Protein AF-A0A7C5L005-F1 (afdb_monomer)

Mean predicted aligned error: 8.61 Å

Sequence (485 aa):
MRIFTLWLMVFAGLLLAGPAAAYRIGPEADHNSPHQNQGQTNGQVHYREECNTAQSQIDQGIDRYTTNLTGIYTKVNNVRSRLLTGGDVWWDREDGKYIVPHPDPGGKEVASLFAGAVWLGGVDPAGNLKTACQTYGNRTGNSDFWPGPLDLIGNTEQTVCENWDRFFEVYAQEIDIHRNLYARSLAGESYSPDQIPEGVKGWPARGNPFFFEINEFELPNTDQGLAGFWDENGDDLYNPLDGDYPIIEIRGCTEPQYPDQMIFWIYNDNGSNVHGESMGTPIKMEVQVQAFAYGTNDELNDMTFQRYKLINRATEDIDSTYFAMWVDADLGCFLDDYIGCDTSRSLAYTYNADAVDGDNGTDCSGGVTTYGNEIPIIGTDYFRGPLKILIDTINGEEVRDTIELGMSSFTYYNNGGYNNPPAGTTDPQTAEEFYNYLTGHWRDGSPFQYGGDAYQEGASDSLDYAFVSPPNDPGAWSMCTENLP

Structure (mmCIF, N/CA/C/O backbone):
data_AF-A0A7C5L005-F1
#
_entry.id   AF-A0A7C5L005-F1
#
loop_
_atom_site.group_PDB
_atom_site.id
_atom_site.type_symbol
_atom_site.label_atom_id
_atom_site.label_alt_id
_atom_site.label_comp_id
_atom_site.label_asym_id
_atom_site.label_entity_id
_atom_site.label_seq_id
_atom_site.pdbx_PDB_ins_code
_atom_site.Cartn_x
_atom_site.Cartn_y
_atom_site.Cartn_z
_atom_site.occupancy
_atom_site.B_iso_or_equiv
_atom_site.auth_seq_id
_atom_site.auth_comp_id
_atom_site.auth_asym_id
_atom_site.auth_atom_id
_atom_site.pdbx_PDB_model_num
ATOM 1 N N . MET A 1 1 ? 71.680 19.787 7.461 1.00 32.44 1 MET A N 1
ATOM 2 C CA . MET A 1 1 ? 72.639 20.819 7.004 1.00 32.44 1 MET A CA 1
ATOM 3 C C . MET A 1 1 ? 71.927 21.701 5.987 1.00 32.44 1 MET A C 1
ATOM 5 O O . MET A 1 1 ? 71.643 21.188 4.920 1.00 32.44 1 MET A O 1
ATOM 9 N N . ARG A 1 2 ? 71.674 22.981 6.323 1.00 31.45 2 ARG A N 1
ATOM 10 C CA . ARG A 1 2 ? 70.985 24.019 5.509 1.00 31.45 2 ARG A CA 1
ATOM 11 C C . ARG A 1 2 ? 69.507 23.749 5.115 1.00 31.45 2 ARG A C 1
ATOM 13 O O . ARG A 1 2 ? 69.140 22.595 4.971 1.00 31.45 2 ARG A O 1
ATOM 20 N N . ILE A 1 3 ? 68.656 24.747 4.826 1.00 29.94 3 ILE A N 1
ATOM 21 C CA . ILE A 1 3 ? 68.290 26.013 5.529 1.00 29.94 3 ILE A CA 1
ATOM 22 C C . ILE A 1 3 ? 67.129 26.680 4.742 1.00 29.94 3 ILE A C 1
ATOM 24 O O . ILE A 1 3 ? 67.324 26.918 3.559 1.00 29.94 3 ILE A O 1
ATOM 28 N N . PHE A 1 4 ? 66.011 27.024 5.419 1.00 28.56 4 PHE A N 1
ATOM 29 C CA . PHE A 1 4 ? 64.985 28.051 5.068 1.00 28.56 4 PHE A CA 1
ATOM 30 C C . PHE A 1 4 ? 64.222 27.871 3.714 1.00 28.56 4 PHE A C 1
ATOM 32 O O . PHE A 1 4 ? 64.667 27.134 2.848 1.00 28.56 4 PHE A O 1
ATOM 39 N N . THR A 1 5 ? 63.030 28.430 3.433 1.00 30.66 5 THR A N 1
ATOM 40 C CA . THR A 1 5 ? 62.160 29.467 4.060 1.00 30.66 5 THR A CA 1
ATOM 41 C C . THR A 1 5 ? 60.702 29.135 3.659 1.00 30.66 5 THR A C 1
ATOM 43 O O . THR A 1 5 ? 60.480 28.803 2.502 1.00 30.66 5 THR A O 1
ATOM 46 N N . LEU A 1 6 ? 59.724 28.985 4.559 1.00 26.98 6 LEU A N 1
ATOM 47 C CA . LEU A 1 6 ? 58.827 30.019 5.120 1.00 26.98 6 LEU A CA 1
ATOM 48 C C . LEU A 1 6 ? 58.094 30.924 4.099 1.00 26.98 6 LEU A C 1
ATOM 50 O O . LEU A 1 6 ? 58.745 31.736 3.452 1.00 26.98 6 LEU A O 1
ATOM 54 N N . TRP A 1 7 ? 56.753 30.869 4.087 1.00 27.27 7 TRP A N 1
ATOM 55 C CA . TRP A 1 7 ? 55.842 32.024 4.260 1.00 27.27 7 TRP A CA 1
ATOM 56 C C . TRP A 1 7 ? 54.499 31.543 4.844 1.00 27.27 7 TRP A C 1
ATOM 58 O O . TRP A 1 7 ? 54.104 30.399 4.630 1.00 27.27 7 TRP A O 1
ATOM 68 N N . LEU A 1 8 ? 53.854 32.389 5.657 1.00 24.48 8 LEU A N 1
ATOM 69 C CA . LEU A 1 8 ? 52.724 32.053 6.537 1.00 24.48 8 LEU A CA 1
ATOM 70 C C . LEU A 1 8 ? 51.913 33.326 6.856 1.00 24.48 8 LEU A C 1
ATOM 72 O O . LEU A 1 8 ? 52.541 34.347 7.113 1.00 24.48 8 LEU A O 1
ATOM 76 N N . MET A 1 9 ? 50.571 33.244 6.839 1.00 27.11 9 MET A N 1
ATOM 77 C CA . MET A 1 9 ? 49.518 34.166 7.363 1.00 27.11 9 MET A CA 1
ATOM 78 C C . MET A 1 9 ? 48.182 33.672 6.753 1.00 27.11 9 MET A C 1
ATOM 80 O O . MET A 1 9 ? 48.139 33.519 5.539 1.00 27.11 9 MET A O 1
ATOM 84 N N . VAL A 1 10 ? 47.083 33.284 7.420 1.00 26.56 10 VAL A N 1
ATOM 85 C CA . VAL A 1 10 ? 46.531 33.365 8.799 1.00 26.56 10 VAL A CA 1
ATOM 86 C C . VAL A 1 10 ? 45.808 34.676 9.186 1.00 26.56 10 VAL A C 1
ATOM 88 O O . VAL A 1 10 ? 46.424 35.736 9.193 1.00 26.56 10 VAL A O 1
ATOM 91 N N . PHE A 1 11 ? 44.545 34.489 9.634 1.00 26.39 11 PHE A N 1
ATOM 92 C CA . PHE A 1 11 ? 43.484 35.378 10.184 1.00 26.39 11 PHE A CA 1
ATOM 93 C C . PHE A 1 11 ? 42.448 35.899 9.159 1.00 26.39 11 PHE A C 1
ATOM 95 O O . PHE A 1 11 ? 42.831 36.579 8.219 1.00 26.39 11 PHE A O 1
ATOM 102 N N . ALA A 1 12 ? 41.142 35.566 9.168 1.00 26.05 12 ALA A N 1
ATOM 103 C CA . ALA A 1 12 ? 40.116 35.213 10.186 1.00 26.05 12 ALA A CA 1
ATOM 104 C C . ALA A 1 12 ? 39.484 36.404 10.949 1.00 26.05 12 ALA A C 1
ATOM 106 O O . ALA A 1 12 ? 40.211 37.211 11.519 1.00 26.05 12 ALA A O 1
ATOM 107 N N . GLY A 1 13 ? 38.139 36.453 11.039 1.00 24.45 13 GLY A N 1
ATOM 108 C CA . GLY A 1 13 ? 37.403 37.292 12.013 1.00 24.45 13 GLY A CA 1
ATOM 109 C C . GLY A 1 13 ? 36.098 37.951 11.519 1.00 24.45 13 GLY A C 1
ATOM 110 O O . GLY A 1 13 ? 36.075 38.574 10.466 1.00 24.45 13 GLY A O 1
ATOM 111 N N . LEU A 1 14 ? 35.022 37.827 12.308 1.00 25.47 14 LEU A N 1
ATOM 112 C CA . LEU A 1 14 ? 33.638 38.279 12.048 1.00 25.47 14 LEU A CA 1
ATOM 113 C C . LEU A 1 14 ? 33.298 39.710 12.568 1.00 25.47 14 LEU A C 1
ATOM 115 O O . LEU A 1 14 ? 33.899 40.173 13.532 1.00 25.47 14 LEU A O 1
ATOM 119 N N . LEU A 1 15 ? 32.174 40.250 12.047 1.00 25.83 15 LEU A N 1
ATOM 120 C CA . LEU A 1 15 ? 31.087 41.012 12.730 1.00 25.83 15 LEU A CA 1
ATOM 121 C C . LEU A 1 15 ? 31.070 42.565 12.909 1.00 25.83 15 LEU A C 1
ATOM 123 O O . LEU A 1 15 ? 32.002 43.188 13.400 1.00 25.83 15 LEU A O 1
ATOM 127 N N . LEU A 1 16 ? 29.847 43.090 12.663 1.00 25.72 16 LEU A N 1
ATOM 128 C CA . LEU A 1 16 ? 29.147 44.301 13.174 1.00 25.72 16 LEU A CA 1
ATOM 129 C C . LEU A 1 16 ? 29.512 45.725 12.685 1.00 25.72 16 LEU A C 1
ATOM 131 O O . LEU A 1 16 ? 30.500 46.303 13.124 1.00 25.72 16 LEU A O 1
ATOM 135 N N . ALA A 1 17 ? 28.582 46.361 11.943 1.00 27.34 17 ALA A N 1
ATOM 136 C CA . ALA A 1 17 ? 27.802 47.551 12.374 1.00 27.34 17 ALA A CA 1
ATOM 137 C C . ALA A 1 17 ? 26.965 48.184 11.226 1.00 27.34 17 ALA A C 1
ATOM 139 O O . ALA A 1 17 ? 27.426 48.282 10.094 1.00 27.34 17 ALA A O 1
ATOM 140 N N . GLY A 1 18 ? 25.765 48.691 11.538 1.00 23.45 18 GLY A N 1
ATOM 141 C CA . GLY A 1 18 ? 25.102 49.790 10.798 1.00 23.45 18 GLY A CA 1
ATOM 142 C C . GLY A 1 18 ? 25.010 51.036 11.702 1.00 23.45 18 GLY A C 1
ATOM 143 O O . GLY A 1 18 ? 25.687 51.048 12.732 1.00 23.45 18 GLY A O 1
ATOM 144 N N . PRO A 1 19 ? 24.141 52.039 11.448 1.00 46.56 19 PRO A N 1
ATOM 145 C CA . PRO A 1 19 ? 23.359 52.360 10.245 1.00 46.56 19 PRO A CA 1
ATOM 146 C C . PRO A 1 19 ? 23.637 53.800 9.726 1.00 46.56 19 PRO A C 1
ATOM 148 O O . PRO A 1 19 ? 24.332 54.577 10.379 1.00 46.56 19 PRO A O 1
ATOM 151 N N . ALA A 1 20 ? 23.027 54.217 8.606 1.00 27.55 20 ALA A N 1
ATOM 152 C CA . ALA A 1 20 ? 22.986 55.636 8.213 1.00 27.55 20 ALA A CA 1
ATOM 153 C C . ALA A 1 20 ? 21.718 56.024 7.421 1.00 27.55 20 ALA A C 1
ATOM 155 O O . ALA A 1 20 ? 21.589 55.735 6.234 1.00 27.55 20 ALA A O 1
ATOM 156 N N . ALA A 1 21 ? 20.814 56.751 8.080 1.00 25.12 21 ALA A N 1
ATOM 157 C CA . ALA A 1 21 ? 19.921 57.727 7.442 1.00 25.12 21 ALA A CA 1
ATOM 158 C C . ALA A 1 21 ? 20.596 59.124 7.558 1.00 25.12 21 ALA A C 1
ATOM 160 O O . ALA A 1 21 ? 21.579 59.252 8.283 1.00 25.12 21 ALA A O 1
ATOM 161 N N . ALA A 1 22 ? 20.186 60.231 6.934 1.00 27.80 22 ALA A N 1
ATOM 162 C CA . ALA A 1 22 ? 19.002 60.595 6.151 1.00 27.80 22 ALA A CA 1
ATOM 163 C C . ALA A 1 22 ? 19.321 61.870 5.327 1.00 27.80 22 ALA A C 1
ATOM 165 O O . ALA A 1 22 ? 20.286 62.555 5.659 1.00 27.80 22 ALA A O 1
ATOM 166 N N . TYR A 1 23 ? 18.436 62.303 4.415 1.00 23.66 23 TYR A N 1
ATOM 167 C CA . TYR A 1 23 ? 17.813 63.637 4.558 1.00 23.66 23 TYR A CA 1
ATOM 168 C C . TYR A 1 23 ? 16.511 63.795 3.745 1.00 23.66 23 TYR A C 1
ATOM 170 O O . TYR A 1 23 ? 16.306 63.119 2.742 1.00 23.66 23 TYR A O 1
ATOM 178 N N . ARG A 1 24 ? 15.619 64.678 4.219 1.00 26.00 24 ARG A N 1
ATOM 179 C CA . ARG A 1 24 ? 14.310 65.036 3.624 1.00 26.00 24 ARG A CA 1
ATOM 180 C C . ARG A 1 24 ? 14.385 66.394 2.902 1.00 26.00 24 ARG A C 1
ATOM 182 O O . ARG A 1 24 ? 15.376 67.093 3.059 1.00 26.00 24 ARG A O 1
ATOM 189 N N . ILE A 1 25 ? 13.289 66.826 2.264 1.00 26.30 25 ILE A N 1
ATOM 190 C CA . ILE A 1 25 ? 12.518 68.053 2.610 1.00 26.30 25 ILE A CA 1
ATOM 191 C C . ILE A 1 25 ? 11.181 68.048 1.819 1.00 26.30 25 ILE A C 1
ATOM 193 O O . ILE A 1 25 ? 11.138 67.522 0.712 1.00 26.30 25 ILE A O 1
ATOM 197 N N . GLY A 1 26 ? 10.088 68.540 2.431 1.00 24.45 26 GLY A N 1
ATOM 198 C CA . GLY A 1 26 ? 8.716 68.590 1.865 1.00 24.45 26 GLY A CA 1
ATOM 199 C C . GLY A 1 26 ? 8.402 69.888 1.083 1.00 24.45 26 GLY A C 1
ATOM 200 O O . GLY A 1 26 ? 9.356 70.446 0.538 1.00 24.45 26 GLY A O 1
ATOM 201 N N . PRO A 1 27 ? 7.140 70.404 1.026 1.00 37.69 27 PRO A N 1
ATOM 202 C CA . PRO A 1 27 ? 6.163 70.434 2.141 1.00 37.69 27 PRO A CA 1
ATOM 203 C C . PRO A 1 27 ? 4.647 70.185 1.831 1.00 37.69 27 PRO A C 1
ATOM 205 O O . PRO A 1 27 ? 4.213 70.195 0.688 1.00 37.69 27 PRO A O 1
ATOM 208 N N . GLU A 1 28 ? 3.889 69.963 2.921 1.00 28.02 28 GLU A N 1
ATOM 209 C CA . GLU A 1 28 ? 2.498 70.368 3.301 1.00 28.02 28 GLU A CA 1
ATOM 210 C C . GLU A 1 28 ? 1.367 70.641 2.263 1.00 28.02 28 GLU A C 1
ATOM 212 O O . GLU A 1 28 ? 1.520 71.496 1.396 1.00 28.02 28 GLU A O 1
ATOM 217 N N . ALA A 1 29 ? 0.159 70.061 2.474 1.00 28.88 29 ALA A N 1
ATOM 218 C CA . ALA A 1 29 ? -1.025 70.750 3.073 1.00 28.88 29 ALA A CA 1
ATOM 219 C C . ALA A 1 29 ? -2.424 70.099 2.788 1.00 28.88 29 ALA A C 1
ATOM 221 O O . ALA A 1 29 ? -2.864 70.035 1.647 1.00 28.88 29 ALA A O 1
ATOM 222 N N . ASP A 1 30 ? -3.116 69.696 3.867 1.00 28.03 30 ASP A N 1
ATOM 223 C CA . ASP A 1 30 ? -4.566 69.721 4.210 1.00 28.03 30 ASP A CA 1
ATOM 224 C C . ASP A 1 30 ? -5.779 69.395 3.282 1.00 28.03 30 ASP A C 1
ATOM 226 O O . ASP A 1 30 ? -5.871 69.737 2.107 1.00 28.03 30 ASP A O 1
ATOM 230 N N . HIS A 1 31 ? -6.826 68.923 3.994 1.00 30.45 31 HIS A N 1
ATOM 231 C CA . HIS A 1 31 ? -8.291 68.972 3.761 1.00 30.45 31 HIS A CA 1
ATOM 232 C C . HIS A 1 31 ? -9.067 67.745 3.221 1.00 30.45 31 HIS A C 1
ATOM 234 O O . HIS A 1 31 ? -8.527 66.768 2.720 1.00 30.45 31 HIS A O 1
ATOM 240 N N . ASN A 1 32 ? -10.380 67.752 3.509 1.00 27.66 32 ASN A N 1
ATOM 241 C CA . ASN A 1 32 ? -11.168 66.586 3.927 1.00 27.66 32 ASN A CA 1
ATOM 242 C C . ASN A 1 32 ? -12.485 66.427 3.121 1.00 27.66 32 ASN A C 1
ATOM 244 O O . ASN A 1 32 ? -13.305 67.341 3.171 1.00 27.66 32 ASN A O 1
ATOM 248 N N . SER A 1 33 ? -12.726 65.237 2.535 1.00 29.27 33 SER A N 1
ATOM 249 C CA . SER A 1 33 ? -14.051 64.655 2.156 1.00 29.27 33 SER A CA 1
ATOM 250 C C . SER A 1 33 ? -14.919 65.391 1.083 1.00 29.27 33 SER A C 1
ATOM 252 O O . SER A 1 33 ? -14.602 66.533 0.757 1.00 29.27 33 SER A O 1
ATOM 254 N N . PRO A 1 34 ? -16.022 64.812 0.512 1.00 36.31 34 PRO A N 1
ATOM 255 C CA . PRO A 1 34 ? -16.676 63.509 0.779 1.00 36.31 34 PRO A CA 1
ATOM 256 C C . PRO A 1 34 ? -17.130 62.644 -0.450 1.00 36.31 34 PRO A C 1
ATOM 258 O O . PRO A 1 34 ? -17.230 63.117 -1.574 1.00 36.31 34 PRO A O 1
ATOM 261 N N . HIS A 1 35 ? -17.530 61.393 -0.155 1.00 30.28 35 HIS A N 1
ATOM 262 C CA . HIS A 1 35 ? -18.506 60.500 -0.839 1.00 30.28 35 HIS A CA 1
ATOM 263 C C . HIS A 1 35 ? -18.552 60.313 -2.379 1.00 30.28 35 HIS A C 1
ATOM 265 O O . HIS A 1 35 ? -19.021 61.183 -3.106 1.00 30.28 35 HIS A O 1
ATOM 271 N N . GLN A 1 36 ? -18.442 59.044 -2.810 1.00 29.48 36 GLN A N 1
ATOM 272 C CA . GLN A 1 36 ? -19.518 58.381 -3.579 1.00 29.48 36 GLN A CA 1
ATOM 273 C C . GLN A 1 36 ? -19.499 56.847 -3.410 1.00 29.48 36 GLN A C 1
ATOM 275 O O . GLN A 1 36 ? -18.443 56.226 -3.443 1.00 29.48 36 GLN A O 1
ATOM 280 N N . ASN A 1 37 ? -20.680 56.243 -3.223 1.00 32.97 37 ASN A N 1
ATOM 281 C CA . ASN A 1 37 ? -20.864 54.788 -3.162 1.00 32.97 37 ASN A CA 1
ATOM 282 C C . ASN A 1 37 ? -20.834 54.175 -4.568 1.00 32.97 37 ASN A C 1
ATOM 284 O O . ASN A 1 37 ? -21.679 54.533 -5.388 1.00 32.97 37 ASN A O 1
ATOM 288 N N . GLN A 1 38 ? -20.006 53.153 -4.783 1.00 30.45 38 GLN A N 1
ATOM 289 C CA . GLN A 1 38 ? -20.332 52.038 -5.677 1.00 30.45 38 GLN A CA 1
ATOM 290 C C . GLN A 1 38 ? -19.905 50.737 -4.998 1.00 30.45 38 GLN A C 1
ATOM 292 O O . GLN A 1 38 ? -18.760 50.598 -4.578 1.00 30.45 38 GLN A O 1
ATOM 297 N N . GLY A 1 39 ? -20.847 49.808 -4.832 1.00 35.31 39 GLY A N 1
ATOM 298 C CA . GLY A 1 39 ? -20.560 48.512 -4.231 1.00 35.31 39 GLY A CA 1
ATOM 299 C C . GLY A 1 39 ? -19.821 47.625 -5.223 1.00 35.31 39 GLY A C 1
ATOM 300 O O . GLY A 1 39 ? -20.370 47.306 -6.275 1.00 35.31 39 GLY A O 1
ATOM 301 N N . GLN A 1 40 ? -18.610 47.200 -4.874 1.00 28.80 40 GLN A N 1
ATOM 302 C CA . GLN A 1 40 ? -17.993 46.033 -5.492 1.00 28.80 40 GLN A CA 1
ATOM 303 C C . GLN A 1 40 ? -18.325 44.811 -4.643 1.00 28.80 40 GLN A C 1
ATOM 305 O O . GLN A 1 40 ? -18.015 44.752 -3.454 1.00 28.80 40 GLN A O 1
ATOM 310 N N . THR A 1 41 ? -18.967 43.830 -5.267 1.00 34.50 41 THR A N 1
ATOM 311 C CA . THR A 1 41 ? -19.025 42.467 -4.752 1.00 34.50 41 THR A CA 1
ATOM 312 C C . THR A 1 41 ? -17.605 41.911 -4.756 1.00 34.50 41 THR A C 1
ATOM 314 O O . THR A 1 41 ? -17.103 41.521 -5.811 1.00 34.50 41 THR A O 1
ATOM 317 N N . ASN A 1 42 ? -16.952 41.886 -3.593 1.00 33.00 42 ASN A N 1
ATOM 318 C CA . ASN A 1 42 ? -15.733 41.106 -3.420 1.00 33.00 42 ASN A CA 1
ATOM 319 C C . ASN A 1 42 ? -16.097 39.630 -3.586 1.00 33.00 42 ASN A C 1
ATOM 321 O O . ASN A 1 42 ? -16.554 38.988 -2.642 1.00 33.00 42 ASN A O 1
ATOM 325 N N . GLY A 1 43 ? -15.879 39.096 -4.786 1.00 37.50 43 GLY A N 1
ATOM 326 C CA . GLY A 1 43 ? -15.656 37.670 -4.951 1.00 37.50 43 GLY A CA 1
ATOM 327 C C . GLY A 1 43 ? -14.348 37.339 -4.249 1.00 37.50 43 GLY A C 1
ATOM 328 O O . GLY A 1 43 ? -13.283 37.464 -4.849 1.00 37.50 43 GLY A O 1
ATOM 329 N N . GLN A 1 44 ? -14.420 36.992 -2.962 1.00 35.22 44 GLN A N 1
ATOM 330 C CA . GLN A 1 44 ? -13.293 36.364 -2.289 1.00 35.22 44 GLN A CA 1
ATOM 331 C C . GLN A 1 44 ? -13.082 35.014 -2.964 1.00 35.22 44 GLN A C 1
ATOM 333 O O . GLN A 1 44 ? -13.856 34.080 -2.771 1.00 35.22 44 GLN A O 1
ATOM 338 N N . VAL A 1 45 ? -12.038 34.939 -3.788 1.00 38.81 45 VAL A N 1
ATOM 339 C CA . VAL A 1 45 ? -11.449 33.663 -4.174 1.00 38.81 45 VAL A CA 1
ATOM 340 C C . VAL A 1 45 ? -10.909 33.069 -2.881 1.00 38.81 45 VAL A C 1
ATOM 342 O O . VAL A 1 45 ? -9.887 33.522 -2.365 1.00 38.81 45 VAL A O 1
ATOM 345 N N . HIS A 1 46 ? -11.649 32.119 -2.314 1.00 40.06 46 HIS A N 1
ATOM 346 C CA . HIS A 1 46 ? -11.135 31.265 -1.259 1.00 40.06 46 HIS A CA 1
ATOM 347 C C . HIS A 1 46 ? -10.087 30.365 -1.908 1.00 40.06 46 HIS A C 1
ATOM 349 O O . HIS A 1 46 ? -10.423 29.381 -2.562 1.00 40.06 46 HIS A O 1
ATOM 355 N N . TYR A 1 47 ? -8.821 30.758 -1.784 1.00 53.38 47 TYR A N 1
ATOM 356 C CA . TYR A 1 47 ? -7.720 29.847 -2.045 1.00 53.38 47 TYR A CA 1
ATOM 357 C C . TYR A 1 47 ? -7.816 28.741 -1.000 1.00 53.38 47 TYR A C 1
ATOM 359 O O . TYR A 1 47 ? -7.762 29.011 0.198 1.00 53.38 47 TYR A O 1
ATOM 367 N N . ARG A 1 48 ? -8.028 27.519 -1.477 1.00 67.25 48 ARG A N 1
ATOM 368 C CA . ARG A 1 48 ? -7.895 26.305 -0.686 1.00 67.25 48 ARG A CA 1
ATOM 369 C C . ARG A 1 48 ? -6.448 26.222 -0.200 1.00 67.25 48 ARG A C 1
ATOM 371 O O . ARG A 1 48 ? -5.542 26.303 -1.027 1.00 67.25 48 ARG A O 1
ATOM 378 N N . GLU A 1 49 ? -6.241 26.088 1.105 1.00 80.38 49 GLU A N 1
ATOM 379 C CA . GLU A 1 49 ? -4.909 25.814 1.651 1.00 80.38 49 GLU A CA 1
ATOM 380 C C . GLU A 1 49 ? -4.540 24.360 1.319 1.00 80.38 49 GLU A C 1
ATOM 382 O O . GLU A 1 49 ? -5.342 23.440 1.516 1.00 80.38 49 GLU A O 1
ATOM 387 N N . GLU A 1 50 ? -3.370 24.183 0.704 1.00 87.44 50 GLU A N 1
ATOM 388 C CA . GLU A 1 50 ? -2.897 22.887 0.217 1.00 87.44 50 GLU A CA 1
ATOM 389 C C . GLU A 1 50 ? -2.423 22.014 1.380 1.00 87.44 50 GLU A C 1
ATOM 391 O O . GLU A 1 50 ? -1.940 22.507 2.400 1.00 87.44 50 GLU A O 1
ATOM 396 N N . CYS A 1 51 ? -2.566 20.701 1.236 1.00 94.00 51 CYS A N 1
ATOM 397 C CA . CYS A 1 51 ? -2.166 19.775 2.282 1.00 94.00 51 CYS A CA 1
ATOM 398 C C . CYS A 1 51 ? -0.639 19.668 2.402 1.00 94.00 51 CYS A C 1
ATOM 400 O O . CYS A 1 51 ? 0.081 19.561 1.407 1.00 94.00 51 CYS A O 1
ATOM 402 N N . ASN A 1 52 ? -0.148 19.643 3.642 1.00 93.12 52 ASN A N 1
ATOM 403 C CA . ASN A 1 52 ? 1.252 19.347 3.935 1.00 93.12 52 ASN A CA 1
ATOM 404 C C . ASN A 1 52 ? 1.583 17.897 3.542 1.00 93.12 52 ASN A C 1
ATOM 406 O O . ASN A 1 52 ? 0.729 17.017 3.654 1.00 93.12 52 ASN A O 1
ATOM 410 N N . THR A 1 53 ? 2.826 17.634 3.124 1.00 92.56 53 THR A N 1
ATOM 411 C CA . THR A 1 53 ? 3.323 16.263 2.923 1.00 92.56 53 THR A CA 1
ATOM 412 C C . THR A 1 53 ? 3.097 15.446 4.193 1.00 92.56 53 THR A C 1
ATOM 414 O O . THR A 1 53 ? 3.496 15.890 5.273 1.00 92.56 53 THR A O 1
ATOM 417 N N . ALA A 1 54 ? 2.505 14.259 4.051 1.00 95.31 54 ALA A N 1
ATOM 418 C CA . ALA A 1 54 ? 2.261 13.304 5.133 1.00 95.31 54 ALA A CA 1
ATOM 419 C C . ALA A 1 54 ? 3.483 13.125 6.049 1.00 95.31 54 ALA A C 1
ATOM 421 O O . ALA A 1 54 ? 4.613 13.081 5.554 1.00 95.31 54 ALA A O 1
ATOM 422 N N . GLN A 1 55 ? 3.295 12.977 7.358 1.00 96.06 55 GLN A N 1
ATOM 423 C CA . GLN A 1 55 ? 4.380 12.749 8.323 1.00 96.06 55 GLN A CA 1
ATOM 424 C C . GLN A 1 55 ? 4.182 11.493 9.176 1.00 96.06 55 GLN A C 1
ATOM 426 O O . GLN A 1 55 ? 5.171 10.972 9.697 1.00 96.06 55 GLN A O 1
ATOM 431 N N . SER A 1 56 ? 2.953 10.996 9.336 1.00 98.06 56 SER A N 1
ATOM 432 C CA . SER A 1 56 ? 2.700 9.857 10.218 1.00 98.06 56 SER A CA 1
ATOM 433 C C . SER A 1 56 ? 3.252 8.542 9.682 1.00 98.06 56 SER A C 1
ATOM 435 O O . SER A 1 56 ? 3.193 8.226 8.493 1.00 98.06 56 SER A O 1
ATOM 437 N N . GLN A 1 57 ? 3.771 7.750 10.619 1.00 98.19 57 GLN A N 1
ATOM 438 C CA . GLN A 1 57 ? 4.391 6.453 10.379 1.00 98.19 57 GLN A CA 1
ATOM 439 C C . GLN A 1 57 ? 3.996 5.463 11.485 1.00 98.19 57 GLN A C 1
ATOM 441 O O . GLN A 1 57 ? 3.942 5.834 12.660 1.00 98.19 57 GLN A O 1
ATOM 446 N N . ILE A 1 58 ? 3.759 4.200 11.130 1.00 98.38 58 ILE A N 1
ATOM 447 C CA . ILE A 1 58 ? 3.521 3.100 12.080 1.00 98.38 58 ILE A CA 1
ATOM 448 C C . ILE A 1 58 ? 4.178 1.812 11.573 1.00 98.38 58 ILE A C 1
ATOM 450 O O . ILE A 1 58 ? 4.355 1.638 10.374 1.00 98.38 58 ILE A O 1
ATOM 454 N N . ASP A 1 59 ? 4.538 0.901 12.477 1.00 98.00 59 ASP A N 1
ATOM 455 C CA . ASP A 1 59 ? 5.033 -0.435 12.117 1.00 98.00 59 ASP A CA 1
ATOM 456 C C . ASP A 1 59 ? 3.927 -1.489 12.293 1.00 98.00 59 ASP A C 1
ATOM 458 O O . ASP A 1 59 ? 3.473 -1.741 13.413 1.00 98.00 59 ASP A O 1
ATOM 462 N N . GLN A 1 60 ? 3.517 -2.137 11.210 1.00 98.31 60 GLN A N 1
ATOM 463 C CA . GLN A 1 60 ? 2.753 -3.383 11.239 1.00 98.31 60 GLN A CA 1
ATOM 464 C C . GLN A 1 60 ? 3.625 -4.523 11.792 1.00 98.31 60 GLN A C 1
ATOM 466 O O . GLN A 1 60 ? 4.846 -4.510 11.619 1.00 98.31 60 GLN A O 1
ATOM 471 N N . GLY A 1 61 ? 3.005 -5.502 12.454 1.00 97.44 61 GLY A N 1
ATOM 472 C CA . GLY A 1 61 ? 3.671 -6.680 13.022 1.00 97.44 61 GLY A CA 1
ATOM 473 C C . GLY A 1 61 ? 4.102 -6.536 14.486 1.00 97.44 61 GLY A C 1
ATOM 474 O O . GLY A 1 61 ? 4.539 -7.509 15.098 1.00 97.44 61 GLY A O 1
ATOM 475 N N . ILE A 1 62 ? 3.940 -5.353 15.089 1.00 96.75 62 ILE A N 1
ATOM 476 C CA . ILE A 1 62 ? 4.194 -5.112 16.521 1.00 96.75 62 ILE A CA 1
ATOM 477 C C . ILE A 1 62 ? 2.891 -5.263 17.310 1.00 96.75 62 ILE A C 1
ATOM 479 O O . ILE A 1 62 ? 1.900 -4.636 16.948 1.00 96.75 62 ILE A O 1
ATOM 483 N N . ASP A 1 63 ? 2.905 -6.008 18.419 1.00 96.31 63 ASP A N 1
ATOM 484 C CA . ASP A 1 63 ? 1.792 -6.045 19.377 1.00 96.31 63 ASP A CA 1
ATOM 485 C C . ASP A 1 63 ? 1.963 -4.914 20.402 1.00 96.31 63 ASP A C 1
ATOM 487 O O . ASP A 1 63 ? 2.616 -5.052 21.443 1.00 96.31 63 ASP A O 1
ATOM 491 N N . ARG A 1 64 ? 1.401 -3.741 20.092 1.00 96.31 64 ARG A N 1
ATOM 492 C CA . ARG A 1 64 ? 1.423 -2.583 21.000 1.00 96.31 64 ARG A CA 1
ATOM 493 C C . ARG A 1 64 ? 0.485 -2.774 22.186 1.00 96.31 64 ARG A C 1
ATOM 495 O O . ARG A 1 64 ? 0.772 -2.236 23.253 1.00 96.31 64 ARG A O 1
ATOM 502 N N . TYR A 1 65 ? -0.591 -3.544 22.037 1.00 95.69 65 TYR A N 1
ATOM 503 C CA . TYR A 1 65 ? -1.583 -3.760 23.087 1.00 95.69 65 TYR A CA 1
ATOM 504 C C . TYR A 1 65 ? -0.980 -4.514 24.280 1.00 95.69 65 TYR A C 1
ATOM 506 O O . TYR A 1 65 ? -0.925 -3.986 25.398 1.00 95.69 65 TYR A O 1
ATOM 514 N N . THR A 1 66 ? -0.424 -5.704 24.047 1.00 93.44 66 THR A N 1
ATOM 515 C CA . THR A 1 66 ? 0.254 -6.491 25.087 1.00 93.44 66 THR A CA 1
ATOM 516 C C . THR A 1 66 ? 1.504 -5.774 25.589 1.00 93.44 66 THR A C 1
ATOM 518 O O . THR A 1 66 ? 1.763 -5.774 26.799 1.00 93.44 66 THR A O 1
ATOM 521 N N . THR A 1 67 ? 2.250 -5.097 24.707 1.00 92.94 67 THR A N 1
ATOM 522 C CA . THR A 1 67 ? 3.426 -4.307 25.108 1.00 92.94 67 THR A CA 1
ATOM 523 C C . THR A 1 67 ? 3.055 -3.184 26.081 1.00 92.94 67 THR A C 1
ATOM 525 O O . THR A 1 67 ? 3.712 -3.042 27.113 1.00 92.94 67 THR A O 1
ATOM 528 N N . ASN A 1 68 ? 1.977 -2.436 25.832 1.00 93.50 68 ASN A N 1
ATOM 529 C CA . ASN A 1 68 ? 1.517 -1.360 26.717 1.00 93.50 68 ASN A CA 1
ATOM 530 C C . ASN A 1 68 ? 0.997 -1.888 28.065 1.00 93.50 68 ASN A C 1
ATOM 532 O O . ASN A 1 68 ? 1.238 -1.268 29.102 1.00 93.50 68 ASN A O 1
ATOM 536 N N . LEU A 1 69 ? 0.328 -3.046 28.079 1.00 93.12 69 LEU A N 1
ATOM 537 C CA . LEU A 1 69 ? -0.179 -3.667 29.310 1.00 93.12 69 LEU A CA 1
ATOM 538 C C . LEU A 1 69 ? 0.917 -4.279 30.194 1.00 93.12 69 LEU A C 1
ATOM 540 O O . LEU A 1 69 ? 0.785 -4.293 31.420 1.00 93.12 69 LEU A O 1
ATOM 544 N N . THR A 1 70 ? 1.976 -4.827 29.594 1.00 95.06 70 THR A N 1
ATOM 545 C CA . THR A 1 70 ? 2.989 -5.630 30.306 1.00 95.06 70 THR A CA 1
ATOM 546 C C . THR A 1 70 ? 4.345 -4.941 30.457 1.00 95.06 70 THR A C 1
ATOM 548 O O . THR A 1 70 ? 5.132 -5.329 31.322 1.00 95.06 70 THR A O 1
ATOM 551 N N . GLY A 1 71 ? 4.642 -3.944 29.620 1.00 93.69 71 GLY A N 1
ATOM 552 C CA . GLY A 1 71 ? 5.981 -3.379 29.447 1.00 93.69 71 GLY A CA 1
ATOM 553 C C . GLY A 1 71 ? 6.966 -4.312 28.727 1.00 93.69 71 GLY A C 1
ATOM 554 O O . GLY A 1 71 ? 8.163 -4.025 28.714 1.00 93.69 71 GLY A O 1
ATOM 555 N N . ILE A 1 72 ? 6.498 -5.434 28.165 1.00 92.81 72 ILE A N 1
ATOM 556 C CA . ILE A 1 72 ? 7.317 -6.432 27.467 1.00 92.81 72 ILE A CA 1
ATOM 557 C C . ILE A 1 72 ? 7.033 -6.337 25.973 1.00 92.81 72 ILE A C 1
ATOM 559 O O . ILE A 1 72 ? 5.896 -6.499 25.546 1.00 92.81 72 ILE A O 1
ATOM 563 N N . TYR A 1 73 ? 8.082 -6.111 25.183 1.00 92.38 73 TYR A N 1
ATOM 564 C CA . TYR A 1 73 ? 7.966 -6.067 23.731 1.00 92.38 73 TYR A CA 1
ATOM 565 C C . TYR A 1 73 ? 7.412 -7.380 23.171 1.00 92.38 73 TYR A C 1
ATOM 567 O O . TYR A 1 73 ? 7.941 -8.456 23.458 1.00 92.38 73 TYR A O 1
ATOM 575 N N . THR A 1 74 ? 6.367 -7.272 22.358 1.00 94.50 74 THR A N 1
ATOM 576 C CA . THR A 1 74 ? 5.665 -8.397 21.736 1.00 94.50 74 THR A CA 1
ATOM 577 C C . THR A 1 74 ? 5.440 -8.127 20.248 1.00 94.50 74 THR A C 1
ATOM 579 O O . THR A 1 74 ? 5.347 -6.979 19.809 1.00 94.50 74 THR A O 1
ATOM 582 N N . LYS A 1 75 ? 5.417 -9.204 19.463 1.00 96.12 75 LYS A N 1
ATOM 583 C CA . LYS A 1 75 ? 5.231 -9.193 18.009 1.00 96.12 75 LYS A CA 1
ATOM 584 C C . LYS A 1 75 ? 3.917 -9.892 17.694 1.00 96.12 75 LYS A C 1
ATOM 586 O O . LYS A 1 75 ? 3.585 -10.865 18.369 1.00 96.12 75 LYS A O 1
ATOM 591 N N . VAL A 1 76 ? 3.226 -9.429 16.663 1.00 97.56 76 VAL A N 1
ATOM 592 C CA . VAL A 1 76 ? 2.078 -10.132 16.082 1.00 97.56 76 VAL A CA 1
ATOM 593 C C . VAL A 1 76 ? 2.584 -11.301 15.245 1.00 97.56 76 VAL A C 1
ATOM 595 O O . VAL A 1 76 ? 2.133 -12.421 15.444 1.00 97.56 76 VAL A O 1
ATOM 598 N N . ASN A 1 77 ? 3.560 -11.058 14.365 1.00 96.94 77 ASN A N 1
ATOM 599 C CA . ASN A 1 77 ? 4.133 -12.066 13.475 1.00 96.94 77 ASN A CA 1
ATOM 600 C C . ASN A 1 77 ? 5.653 -11.867 13.262 1.00 96.94 77 ASN A C 1
ATOM 602 O O . ASN A 1 77 ? 6.302 -11.111 13.991 1.00 96.94 77 ASN A O 1
ATOM 606 N N . ASN A 1 78 ? 6.254 -12.572 12.299 1.00 97.38 78 ASN A N 1
ATOM 607 C CA . ASN A 1 78 ? 7.689 -12.511 11.993 1.00 97.38 78 ASN A CA 1
ATOM 608 C C . ASN A 1 78 ? 8.058 -11.457 10.927 1.00 97.38 78 ASN A C 1
ATOM 610 O O . ASN A 1 78 ? 9.174 -11.469 10.412 1.00 97.38 78 ASN A O 1
ATOM 614 N N . VAL A 1 79 ? 7.176 -10.498 10.636 1.00 97.81 79 VAL A N 1
ATOM 615 C CA . VAL A 1 79 ? 7.477 -9.360 9.755 1.00 97.81 79 VAL A CA 1
ATOM 616 C C . VAL A 1 79 ? 7.275 -8.061 10.521 1.00 97.81 79 VAL A C 1
ATOM 618 O O . VAL A 1 79 ? 6.295 -7.914 11.240 1.00 97.81 79 VAL A O 1
ATOM 621 N N . ARG A 1 80 ? 8.169 -7.086 10.352 1.00 97.62 80 ARG A N 1
ATOM 622 C CA . ARG A 1 80 ? 7.924 -5.699 10.760 1.00 97.62 80 ARG A CA 1
ATOM 623 C C . ARG A 1 80 ? 7.891 -4.823 9.520 1.00 97.62 80 ARG A C 1
ATOM 625 O O . ARG A 1 80 ? 8.913 -4.684 8.860 1.00 97.62 80 ARG A O 1
ATOM 632 N N . SER A 1 81 ? 6.741 -4.239 9.207 1.00 97.69 81 SER A N 1
ATOM 633 C CA . SER A 1 81 ? 6.545 -3.454 7.983 1.00 97.69 81 SER A CA 1
ATOM 634 C C . SER A 1 81 ? 6.151 -2.023 8.327 1.00 97.69 81 SER A C 1
ATOM 636 O O . SER A 1 81 ? 5.103 -1.788 8.931 1.00 97.69 81 SER A O 1
ATOM 638 N N . ARG A 1 82 ? 6.995 -1.060 7.955 1.00 98.38 82 ARG A N 1
ATOM 639 C CA . ARG A 1 82 ? 6.691 0.369 8.076 1.00 98.38 82 ARG A CA 1
ATOM 640 C C . ARG A 1 82 ? 5.578 0.763 7.104 1.00 98.38 82 ARG A C 1
ATOM 642 O O . ARG A 1 82 ? 5.631 0.441 5.922 1.00 98.38 82 ARG A O 1
ATOM 649 N N . LEU A 1 83 ? 4.594 1.502 7.594 1.00 98.56 83 LEU A N 1
ATOM 650 C CA . LEU A 1 83 ? 3.491 2.077 6.829 1.00 98.56 83 LEU A CA 1
ATOM 651 C C . LEU A 1 83 ? 3.539 3.603 6.964 1.00 98.56 83 LEU A C 1
ATOM 653 O O . LEU A 1 83 ? 3.867 4.110 8.042 1.00 98.56 83 LEU A O 1
ATOM 657 N N . LEU A 1 84 ? 3.190 4.326 5.896 1.00 98.19 84 LEU A N 1
ATOM 658 C CA . LEU A 1 84 ? 3.070 5.784 5.890 1.00 98.19 84 LEU A CA 1
ATOM 659 C C . LEU A 1 84 ? 1.694 6.212 5.359 1.00 98.19 84 LEU A C 1
ATOM 661 O O . LEU A 1 84 ? 1.011 5.500 4.620 1.00 98.19 84 LEU A O 1
ATOM 665 N N . THR A 1 85 ? 1.279 7.409 5.750 1.00 97.31 85 THR A N 1
ATOM 666 C CA . THR A 1 85 ? 0.024 8.057 5.336 1.00 97.31 85 THR A CA 1
ATOM 667 C C . THR A 1 85 ? 0.125 8.782 3.983 1.00 97.31 85 THR A C 1
ATOM 669 O O . THR A 1 85 ? -0.847 9.396 3.551 1.00 97.31 85 THR A O 1
ATOM 672 N N . GLY A 1 86 ? 1.282 8.726 3.309 1.00 94.38 86 GLY A N 1
ATOM 673 C CA . GLY A 1 86 ? 1.614 9.491 2.096 1.00 94.38 86 GLY A CA 1
ATOM 674 C C . GLY A 1 86 ? 1.610 8.695 0.789 1.00 94.38 86 GLY A C 1
ATOM 675 O O . GLY A 1 86 ? 2.337 9.060 -0.131 1.00 94.38 86 GLY A O 1
ATOM 676 N N . GLY A 1 87 ? 0.857 7.591 0.717 1.00 93.88 87 GLY A N 1
ATOM 677 C CA . GLY A 1 87 ? 0.798 6.691 -0.450 1.00 93.88 87 GLY A CA 1
ATOM 678 C C . GLY A 1 87 ? 2.013 5.768 -0.629 1.00 93.88 87 GLY A C 1
ATOM 679 O O . GLY A 1 87 ? 1.917 4.757 -1.326 1.00 93.88 87 GLY A O 1
ATOM 680 N N . ASP A 1 88 ? 3.116 6.081 0.048 1.00 96.31 88 ASP A N 1
ATOM 681 C CA . ASP A 1 88 ? 4.315 5.267 0.196 1.00 96.31 88 ASP A CA 1
ATOM 682 C C . ASP A 1 88 ? 4.246 4.325 1.412 1.00 96.31 88 ASP A C 1
ATOM 684 O O . ASP A 1 88 ? 3.521 4.545 2.384 1.00 96.31 88 ASP A O 1
ATOM 688 N N . VAL A 1 89 ? 5.028 3.251 1.358 1.00 97.69 89 VAL A N 1
ATOM 689 C CA . VAL A 1 89 ? 5.175 2.231 2.402 1.00 97.69 89 VAL A CA 1
ATOM 690 C C . VAL A 1 89 ? 6.629 1.751 2.490 1.00 97.69 89 VAL A C 1
ATOM 692 O O . VAL A 1 89 ? 7.464 2.057 1.641 1.00 97.69 89 VAL A O 1
ATOM 695 N N . TRP A 1 90 ? 6.917 0.982 3.537 1.00 98.19 90 TRP A N 1
ATOM 696 C CA . TRP A 1 90 ? 8.104 0.141 3.729 1.00 98.19 90 TRP A CA 1
ATOM 697 C C . TRP A 1 90 ? 9.426 0.824 4.070 1.00 98.19 90 TRP A C 1
ATOM 699 O O . TRP A 1 90 ? 10.337 0.120 4.478 1.00 98.19 90 TRP A O 1
ATOM 709 N N . TRP A 1 91 ? 9.504 2.152 4.063 1.00 97.62 91 TRP A N 1
ATOM 710 C CA . TRP A 1 91 ? 10.708 2.933 4.394 1.00 97.62 91 TRP A CA 1
ATOM 711 C C . TRP A 1 91 ? 10.449 4.017 5.452 1.00 97.62 91 TRP A C 1
ATOM 713 O O . TRP A 1 91 ? 9.301 4.362 5.719 1.00 97.62 91 TRP A O 1
ATOM 723 N N . ASP A 1 92 ? 11.487 4.601 6.056 1.00 96.50 92 ASP A N 1
ATOM 724 C CA . ASP A 1 92 ? 11.339 5.775 6.947 1.00 96.50 92 ASP A CA 1
ATOM 725 C C . ASP A 1 92 ? 11.703 7.123 6.295 1.00 96.50 92 ASP A C 1
ATOM 727 O O . ASP A 1 92 ? 11.695 8.153 6.975 1.00 96.50 92 ASP A O 1
ATOM 731 N N . ARG A 1 93 ? 11.912 7.116 4.969 1.00 95.38 93 ARG A N 1
ATOM 732 C CA . ARG A 1 93 ? 12.441 8.194 4.102 1.00 95.38 93 ARG A CA 1
ATOM 733 C C . ARG A 1 93 ? 13.961 8.314 4.043 1.00 95.38 93 ARG A C 1
ATOM 735 O O . ARG A 1 93 ? 14.461 9.133 3.267 1.00 95.38 93 ARG A O 1
ATOM 742 N N . GLU A 1 94 ? 14.695 7.496 4.792 1.00 94.44 94 GLU A N 1
ATOM 743 C CA . GLU A 1 94 ? 16.153 7.378 4.666 1.00 94.44 94 GLU A CA 1
ATOM 744 C C . GLU A 1 94 ? 16.600 5.933 4.425 1.00 94.44 94 GLU A C 1
ATOM 746 O O . GLU A 1 94 ? 17.430 5.717 3.544 1.00 94.44 94 GLU A O 1
ATOM 751 N N . ASP A 1 95 ? 16.003 4.973 5.134 1.00 95.31 95 ASP A N 1
ATOM 752 C CA . ASP A 1 95 ? 16.317 3.544 5.083 1.00 95.31 95 ASP A CA 1
ATOM 753 C C . ASP A 1 95 ? 15.073 2.683 4.780 1.00 95.31 95 ASP A C 1
ATOM 755 O O . ASP A 1 95 ? 13.949 3.019 5.176 1.00 95.31 95 ASP A O 1
ATOM 759 N N . GLY A 1 96 ? 15.305 1.483 4.238 1.00 97.12 96 GLY A N 1
ATOM 760 C CA . GLY A 1 96 ? 14.323 0.400 4.187 1.00 97.12 96 GLY A CA 1
ATOM 761 C C . GLY A 1 96 ? 13.933 -0.130 5.573 1.00 97.12 96 GLY A C 1
ATOM 762 O O . GLY A 1 96 ? 14.756 -0.240 6.489 1.00 97.12 96 GLY A O 1
ATOM 763 N N . LYS A 1 97 ? 12.645 -0.441 5.737 1.00 97.69 97 LYS A N 1
ATOM 764 C CA . LYS A 1 97 ? 11.967 -0.842 6.987 1.00 97.69 97 LYS A CA 1
ATOM 765 C C . LYS A 1 97 ? 10.889 -1.926 6.771 1.00 97.69 97 LYS A C 1
ATOM 767 O O . LYS A 1 97 ? 10.017 -2.083 7.631 1.00 97.69 97 LYS A O 1
ATOM 772 N N . TYR A 1 98 ? 10.951 -2.704 5.686 1.00 98.00 98 TYR A N 1
ATOM 773 C CA . TYR A 1 98 ? 10.284 -4.011 5.603 1.00 98.00 98 TYR A CA 1
ATOM 774 C C . TYR A 1 98 ? 11.247 -5.097 6.088 1.00 98.00 98 TYR A C 1
ATOM 776 O O . TYR A 1 98 ? 12.099 -5.572 5.339 1.00 98.00 98 TYR A O 1
ATOM 784 N N . ILE A 1 99 ? 11.153 -5.448 7.368 1.00 97.75 99 ILE A N 1
ATOM 785 C CA . ILE A 1 99 ? 12.107 -6.311 8.067 1.00 97.75 99 ILE A CA 1
ATOM 786 C C . ILE A 1 99 ? 11.508 -7.707 8.260 1.00 97.75 99 ILE A C 1
ATOM 788 O O . ILE A 1 99 ? 10.564 -7.877 9.036 1.00 97.75 99 ILE A O 1
ATOM 792 N N . VAL A 1 100 ? 12.088 -8.714 7.610 1.00 96.38 100 VAL A N 1
ATOM 793 C CA . VAL A 1 100 ? 11.786 -10.138 7.824 1.00 96.38 100 VAL A CA 1
ATOM 794 C C . VAL A 1 100 ? 13.101 -10.932 7.772 1.00 96.38 100 VAL A C 1
ATOM 796 O O . VAL A 1 100 ? 13.869 -10.730 6.842 1.00 96.38 100 VAL A O 1
ATOM 799 N N . PRO A 1 101 ? 13.420 -11.805 8.749 1.00 96.19 101 PRO A N 1
ATOM 800 C CA . PRO A 1 101 ? 12.669 -12.074 9.972 1.00 96.19 101 PRO A CA 1
ATOM 801 C C . PRO A 1 101 ? 12.676 -10.874 10.925 1.00 96.19 101 PRO A C 1
ATOM 803 O O . PRO A 1 101 ? 13.687 -10.191 11.086 1.00 96.19 101 PRO A O 1
ATOM 806 N N . HIS A 1 102 ? 11.559 -10.642 11.608 1.00 96.19 102 HIS A N 1
ATOM 807 C CA . HIS A 1 102 ? 11.418 -9.581 12.596 1.00 96.19 102 HIS A CA 1
ATOM 808 C C . HIS A 1 102 ? 12.357 -9.854 13.789 1.00 96.19 102 HIS A C 1
ATOM 810 O O . HIS A 1 102 ? 12.105 -10.772 14.580 1.00 96.19 102 HIS A O 1
ATOM 816 N N . PRO A 1 103 ? 13.400 -9.036 14.027 1.00 95.06 103 PRO A N 1
ATOM 817 C CA . PRO A 1 103 ? 14.345 -9.277 15.109 1.00 95.06 103 PRO A CA 1
ATOM 818 C C . PRO A 1 103 ? 13.727 -8.981 16.479 1.00 95.06 103 PRO A C 1
ATOM 820 O O . PRO A 1 103 ? 12.760 -8.227 16.602 1.00 95.06 103 PRO A O 1
ATOM 823 N N . ASP A 1 104 ? 14.292 -9.573 17.528 1.00 92.81 104 ASP A N 1
ATOM 824 C CA . ASP A 1 104 ? 14.031 -9.140 18.906 1.00 92.81 104 ASP A CA 1
ATOM 825 C C . ASP A 1 104 ? 14.668 -7.760 19.172 1.00 92.81 104 ASP A C 1
ATOM 827 O O . ASP A 1 104 ? 15.599 -7.371 18.460 1.00 92.81 104 ASP A O 1
ATOM 831 N N . PRO A 1 105 ? 14.223 -7.004 20.197 1.00 90.44 105 PRO A N 1
ATOM 832 C CA . PRO A 1 105 ? 14.778 -5.687 20.509 1.00 90.44 105 PRO A CA 1
ATOM 833 C C . PRO A 1 105 ? 16.307 -5.689 20.659 1.00 90.44 105 PRO A C 1
ATOM 835 O O . PRO A 1 105 ? 16.862 -6.359 21.530 1.00 90.44 105 PRO A O 1
ATOM 838 N N . GLY A 1 106 ? 16.986 -4.901 19.821 1.00 89.56 106 GLY A N 1
ATOM 839 C CA . GLY A 1 106 ? 18.451 -4.831 19.760 1.00 89.56 106 GLY A CA 1
ATOM 840 C C . GLY A 1 106 ? 19.120 -5.889 18.869 1.00 89.56 106 GLY A C 1
ATOM 841 O O . GLY A 1 106 ? 20.349 -5.949 18.836 1.00 89.56 106 GLY A O 1
ATOM 842 N N . GLY A 1 107 ? 18.347 -6.715 18.158 1.00 92.38 107 GLY A N 1
ATOM 843 C CA . GLY A 1 107 ? 18.837 -7.559 17.068 1.00 92.38 107 GLY A CA 1
ATOM 844 C C . GLY A 1 107 ? 19.219 -6.755 15.817 1.00 92.38 107 GLY A C 1
ATOM 845 O O . GLY A 1 107 ? 18.925 -5.566 15.710 1.00 92.38 107 GLY A O 1
ATOM 846 N N . LYS A 1 108 ? 19.896 -7.416 14.870 1.00 92.19 108 LYS A N 1
ATOM 847 C CA . LYS A 1 108 ? 20.256 -6.841 13.562 1.00 92.19 108 LYS A CA 1
ATOM 848 C C . LYS A 1 108 ? 18.984 -6.728 12.710 1.00 92.19 108 LYS A C 1
ATOM 850 O O . LYS A 1 108 ? 18.260 -7.713 12.597 1.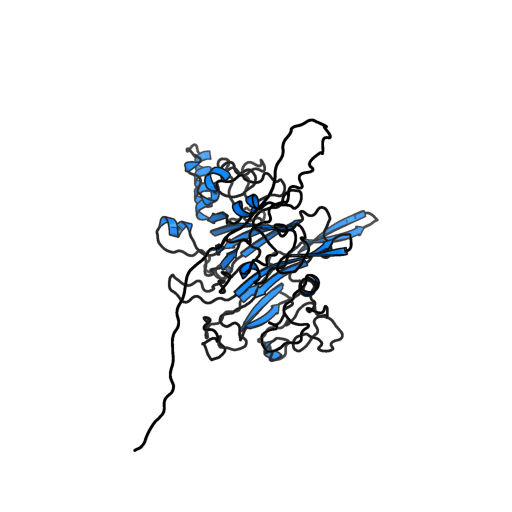00 92.19 108 LYS A O 1
ATOM 855 N N . GLU A 1 109 ? 18.720 -5.564 12.126 1.00 95.19 109 GLU A N 1
ATOM 856 C CA . GLU A 1 109 ? 17.574 -5.345 11.233 1.00 95.19 109 GLU A CA 1
ATOM 857 C C . GLU A 1 109 ? 18.045 -5.429 9.780 1.00 95.19 109 GLU A C 1
ATOM 859 O O . GLU A 1 109 ? 18.931 -4.670 9.397 1.00 95.19 109 GLU A O 1
ATOM 864 N N . VAL A 1 110 ? 17.475 -6.349 9.000 1.00 96.56 110 VAL A N 1
ATOM 865 C CA . VAL A 1 110 ? 17.742 -6.523 7.564 1.00 96.56 110 VAL A CA 1
ATOM 866 C C . VAL A 1 110 ? 16.459 -6.198 6.809 1.00 96.56 110 VAL A C 1
ATOM 868 O O . VAL A 1 110 ? 15.409 -6.733 7.159 1.00 96.56 110 VAL A O 1
ATOM 871 N N . ALA A 1 111 ? 16.517 -5.302 5.824 1.00 96.75 111 ALA A N 1
ATOM 872 C CA . ALA A 1 111 ? 15.377 -5.051 4.948 1.00 96.75 111 ALA A CA 1
ATOM 873 C C . ALA A 1 111 ? 15.269 -6.173 3.902 1.00 96.75 111 ALA A C 1
ATOM 875 O O . ALA A 1 111 ? 16.277 -6.763 3.529 1.00 96.75 111 ALA A O 1
ATOM 876 N N . SER A 1 112 ? 14.056 -6.543 3.492 1.00 96.81 112 SER A N 1
ATOM 877 C CA . SER A 1 112 ? 13.825 -7.311 2.251 1.00 96.81 112 SER A CA 1
ATOM 878 C C . SER A 1 112 ? 13.283 -6.434 1.122 1.00 96.81 112 SER A C 1
ATOM 880 O O . SER A 1 112 ? 13.304 -6.840 -0.032 1.00 96.81 112 SER A O 1
ATOM 882 N N . LEU A 1 113 ? 12.723 -5.272 1.470 1.00 97.56 113 LEU A N 1
ATOM 883 C CA . LEU A 1 113 ? 12.194 -4.266 0.555 1.00 97.56 113 LEU A CA 1
ATOM 884 C C . LEU A 1 113 ? 12.617 -2.905 1.107 1.00 97.56 113 LEU A C 1
ATOM 886 O O . LEU A 1 113 ? 12.501 -2.675 2.320 1.00 97.56 113 LEU A O 1
ATOM 890 N N . PHE A 1 114 ? 13.097 -2.021 0.235 1.00 97.38 114 PHE A N 1
ATOM 891 C CA . PHE A 1 114 ? 13.457 -0.665 0.614 1.00 97.38 114 PHE A CA 1
ATOM 892 C C . PHE A 1 114 ? 12.191 0.169 0.761 1.00 97.38 114 PHE A C 1
ATOM 894 O O . PHE A 1 114 ? 11.832 0.541 1.874 1.00 97.38 114 PHE A O 1
ATOM 901 N N . ALA A 1 115 ? 11.475 0.390 -0.341 1.00 98.06 115 ALA A N 1
ATOM 902 C CA . ALA A 1 115 ? 10.275 1.212 -0.400 1.00 98.06 115 ALA A CA 1
ATOM 903 C C . ALA A 1 115 ? 9.221 0.594 -1.328 1.00 98.06 115 ALA A C 1
ATOM 905 O O . ALA A 1 115 ? 9.495 -0.291 -2.137 1.00 98.06 115 ALA A O 1
ATOM 906 N N . GLY A 1 116 ? 7.987 1.072 -1.223 1.00 97.56 116 GLY A N 1
ATOM 907 C CA . GLY A 1 116 ? 6.943 0.748 -2.185 1.00 97.56 116 GLY A CA 1
ATOM 908 C C . GLY A 1 116 ? 5.842 1.793 -2.188 1.00 97.56 116 GLY A C 1
ATOM 909 O O . GLY A 1 116 ? 5.743 2.603 -1.267 1.00 97.56 116 GLY A O 1
ATOM 910 N N . ALA A 1 117 ? 5.010 1.791 -3.224 1.00 96.88 117 ALA A N 1
ATOM 911 C CA . ALA A 1 117 ? 3.880 2.705 -3.342 1.00 96.88 117 ALA A CA 1
ATOM 912 C C . ALA A 1 117 ? 2.817 2.167 -4.299 1.00 96.88 117 ALA A C 1
ATOM 914 O O . ALA A 1 117 ? 3.118 1.431 -5.239 1.00 96.88 117 ALA A O 1
ATOM 915 N N . VAL A 1 118 ? 1.575 2.609 -4.115 1.00 94.44 118 VAL A N 1
ATOM 916 C CA . VAL A 1 118 ? 0.533 2.417 -5.129 1.00 94.44 118 VAL A CA 1
ATOM 917 C C . VAL A 1 118 ? 0.708 3.459 -6.231 1.00 94.44 118 VAL A C 1
ATOM 919 O O . VAL A 1 118 ? 0.772 4.658 -5.966 1.00 94.44 118 VAL A O 1
ATOM 922 N N . TRP A 1 119 ? 0.760 2.999 -7.477 1.00 97.25 119 TRP A N 1
ATOM 923 C CA . TRP A 1 119 ? 0.737 3.829 -8.676 1.00 97.25 119 TRP A CA 1
ATOM 924 C C . TRP A 1 119 ? -0.608 3.684 -9.382 1.00 97.25 119 TRP A C 1
ATOM 926 O O . TRP A 1 119 ? -1.130 2.577 -9.551 1.00 97.25 119 TRP A O 1
ATOM 936 N N . LEU A 1 120 ? -1.155 4.817 -9.813 1.00 97.31 120 LEU A N 1
ATOM 937 C CA . LEU A 1 120 ? -2.440 4.933 -10.490 1.00 97.31 120 LEU A CA 1
ATOM 938 C C . LEU A 1 120 ? -2.291 5.791 -11.740 1.00 97.31 120 LEU A C 1
ATOM 940 O O . LEU A 1 120 ? -1.607 6.815 -11.720 1.00 97.31 120 LEU A O 1
ATOM 944 N N . GLY A 1 121 ? -3.006 5.442 -12.803 1.00 97.06 121 GLY A N 1
ATOM 945 C CA . GLY A 1 121 ? -3.136 6.326 -13.956 1.00 97.06 121 GLY A CA 1
ATOM 946 C C . GLY A 1 121 ? -4.219 5.886 -14.926 1.00 97.06 121 GLY A C 1
ATOM 947 O O . GLY A 1 121 ? -4.558 4.708 -14.975 1.00 97.06 121 GLY A O 1
ATOM 948 N N . GLY A 1 122 ? -4.761 6.835 -15.682 1.00 97.00 122 GLY A N 1
ATOM 949 C CA . GLY A 1 122 ? -5.816 6.631 -16.675 1.00 97.00 122 GLY A CA 1
ATOM 950 C C . GLY A 1 122 ? -6.163 7.934 -17.397 1.00 97.00 122 GLY A C 1
ATOM 951 O O . GLY A 1 122 ? -5.522 8.963 -17.183 1.00 97.00 122 GLY A O 1
ATOM 952 N N . VAL A 1 123 ? -7.171 7.919 -18.265 1.00 97.00 123 VAL A N 1
ATOM 953 C CA . VAL A 1 123 ? -7.552 9.073 -19.098 1.00 97.00 123 VAL A CA 1
ATOM 954 C C . VAL A 1 123 ? -8.967 9.560 -18.796 1.00 97.00 123 VAL A C 1
ATOM 956 O O . VAL A 1 123 ? -9.888 8.765 -18.612 1.00 97.00 123 VAL A O 1
ATOM 959 N N . ASP A 1 124 ? -9.149 10.881 -18.763 1.00 95.62 124 ASP A N 1
ATOM 960 C CA . ASP A 1 124 ? -10.486 11.483 -18.696 1.00 95.62 124 ASP A CA 1
ATOM 961 C C . ASP A 1 124 ? -11.210 11.435 -20.065 1.00 95.62 124 ASP A C 1
ATOM 963 O O . ASP A 1 124 ? -10.571 11.203 -21.099 1.00 95.62 124 ASP A O 1
ATOM 967 N N . PRO A 1 125 ? -12.535 11.678 -20.131 1.00 96.12 125 PRO A N 1
ATOM 968 C CA . PRO A 1 125 ? -13.296 11.635 -21.386 1.00 96.12 125 PRO A CA 1
ATOM 969 C C . PRO A 1 125 ? -12.878 12.670 -22.445 1.00 96.12 125 PRO A C 1
ATOM 971 O O . PRO A 1 125 ? -13.301 12.570 -23.599 1.00 96.12 125 PRO A O 1
ATOM 974 N N . ALA A 1 126 ? -12.068 13.669 -22.080 1.00 95.94 126 ALA A N 1
ATOM 975 C CA . ALA A 1 126 ? -11.468 14.623 -23.010 1.00 95.94 126 ALA A CA 1
ATOM 976 C C . ALA A 1 126 ? -10.085 14.168 -23.527 1.00 95.94 126 ALA A C 1
ATOM 978 O O . ALA A 1 126 ? -9.508 14.838 -24.387 1.00 95.94 126 ALA A O 1
ATOM 979 N N . GLY A 1 127 ? -9.584 13.022 -23.057 1.00 95.00 127 GLY A N 1
ATOM 980 C CA . GLY A 1 127 ? -8.312 12.421 -23.451 1.00 95.00 127 GLY A CA 1
ATOM 981 C C . GLY A 1 127 ? -7.103 12.958 -22.687 1.00 95.00 127 GLY A C 1
ATOM 982 O O . GLY A 1 127 ? -5.979 12.763 -23.148 1.00 95.00 127 GLY A O 1
ATOM 983 N N . ASN A 1 128 ? -7.293 13.646 -21.555 1.00 95.31 128 ASN A N 1
ATOM 984 C CA . ASN A 1 128 ? -6.168 14.086 -20.729 1.00 95.31 128 ASN A CA 1
ATOM 985 C C . ASN A 1 128 ? -5.753 12.966 -19.772 1.00 95.31 128 ASN A C 1
ATOM 987 O O . ASN A 1 128 ? -6.583 12.428 -19.035 1.00 95.31 128 ASN A O 1
ATOM 991 N N . LEU A 1 129 ? -4.454 12.679 -19.743 1.00 96.75 129 LEU A N 1
ATOM 992 C CA . LEU A 1 129 ? -3.844 11.766 -18.785 1.00 96.75 129 LEU A CA 1
ATOM 993 C C . LEU A 1 129 ? -3.981 12.305 -17.350 1.00 96.75 129 LEU A C 1
ATOM 995 O O . LEU A 1 129 ? -3.715 13.482 -17.084 1.00 96.75 129 LEU A O 1
ATOM 999 N N . LYS A 1 130 ? -4.376 11.423 -16.434 1.00 96.50 130 LYS A N 1
ATOM 1000 C CA . LYS A 1 130 ? -4.303 11.579 -14.981 1.00 96.50 130 LYS A CA 1
ATOM 1001 C C . LYS A 1 130 ? -3.377 10.490 -14.454 1.00 96.50 130 LYS A C 1
ATOM 1003 O O . LYS A 1 130 ? -3.503 9.337 -14.861 1.00 96.50 130 LYS A O 1
ATOM 1008 N N . THR A 1 131 ? -2.479 10.835 -13.548 1.00 96.62 131 THR A N 1
ATOM 1009 C CA . THR A 1 131 ? -1.564 9.896 -12.883 1.00 96.62 131 THR A CA 1
ATOM 1010 C C . THR A 1 131 ? -1.426 10.316 -11.439 1.00 96.62 131 THR A C 1
ATOM 1012 O O . THR A 1 131 ? -1.499 11.503 -11.176 1.00 96.62 131 THR A O 1
ATOM 1015 N N . ALA A 1 132 ? -1.207 9.371 -10.536 1.00 97.25 132 ALA A N 1
ATOM 1016 C CA . ALA A 1 132 ? -0.745 9.617 -9.177 1.00 97.25 132 ALA A CA 1
ATOM 1017 C C . ALA A 1 132 ? 0.235 8.490 -8.841 1.00 97.25 132 ALA A C 1
ATOM 1019 O O . ALA A 1 132 ? -0.163 7.324 -8.765 1.00 97.25 132 ALA A O 1
ATOM 1020 N N . CYS A 1 133 ? 1.526 8.802 -8.771 1.00 97.12 133 CYS A N 1
ATOM 1021 C CA . CYS A 1 133 ? 2.599 7.820 -8.617 1.00 97.12 133 CYS A CA 1
ATOM 1022 C C . CYS A 1 133 ? 3.642 8.374 -7.652 1.00 97.12 133 CYS A C 1
ATOM 1024 O O . CYS A 1 133 ? 4.110 9.493 -7.828 1.00 97.12 133 CYS A O 1
ATOM 1026 N N . GLN A 1 134 ? 4.023 7.588 -6.649 1.00 95.12 134 GLN A N 1
ATOM 1027 C CA . GLN A 1 134 ? 4.975 7.999 -5.620 1.00 95.12 134 GLN A CA 1
ATOM 1028 C C . GLN A 1 134 ? 6.224 7.116 -5.683 1.00 95.12 134 GLN A C 1
ATOM 1030 O O . GLN A 1 134 ? 6.114 5.897 -5.789 1.00 95.12 134 GLN A O 1
ATOM 1035 N N . THR A 1 135 ? 7.405 7.726 -5.596 1.00 95.81 135 THR A N 1
ATOM 1036 C CA . THR A 1 135 ? 8.668 7.049 -5.269 1.00 95.81 135 THR A CA 1
ATOM 1037 C C . THR A 1 135 ? 9.249 7.724 -4.023 1.00 95.81 135 THR A C 1
ATOM 1039 O O . THR A 1 135 ? 8.549 7.883 -3.021 1.00 95.81 135 THR A O 1
ATOM 1042 N N . TYR A 1 136 ? 10.487 8.209 -4.069 1.00 95.12 136 TYR A N 1
ATOM 1043 C CA . TYR A 1 136 ? 11.181 8.812 -2.935 1.00 95.12 136 TYR A CA 1
ATOM 1044 C C . TYR A 1 136 ? 10.841 10.293 -2.680 1.00 95.12 136 TYR A C 1
ATOM 1046 O O . TYR A 1 136 ? 11.355 10.889 -1.729 1.00 95.12 136 TYR A O 1
ATOM 1054 N N . GLY A 1 137 ? 10.002 10.927 -3.501 1.00 92.75 137 GLY A N 1
ATOM 1055 C CA . GLY A 1 137 ? 9.719 12.363 -3.455 1.00 92.75 137 GLY A CA 1
ATOM 1056 C C . GLY A 1 137 ? 9.178 12.871 -2.111 1.00 92.75 137 GLY A C 1
ATOM 1057 O O . GLY A 1 137 ? 9.488 14.000 -1.714 1.00 92.75 137 GLY A O 1
ATOM 1058 N N . ASN A 1 138 ? 8.494 12.027 -1.328 1.00 92.50 138 ASN A N 1
ATOM 1059 C CA . ASN A 1 138 ? 8.083 12.333 0.050 1.00 92.50 138 ASN A CA 1
ATOM 1060 C C . ASN A 1 138 ? 9.259 12.699 0.983 1.00 92.50 138 ASN A C 1
ATOM 1062 O O . ASN A 1 138 ? 9.049 13.390 1.983 1.00 92.50 138 ASN A O 1
ATOM 1066 N N . ARG A 1 139 ? 10.507 12.332 0.647 1.00 93.81 139 ARG A N 1
ATOM 1067 C CA . ARG A 1 139 ? 11.729 12.795 1.336 1.00 93.81 139 ARG A CA 1
ATOM 1068 C C . ARG A 1 139 ? 11.997 14.293 1.146 1.00 93.81 139 ARG A C 1
ATOM 1070 O O . ARG A 1 139 ? 12.571 14.926 2.029 1.00 93.81 139 ARG A O 1
ATOM 1077 N N . THR A 1 140 ? 11.594 14.871 0.014 1.00 92.44 140 THR A N 1
ATOM 1078 C CA . THR A 1 140 ? 11.793 16.294 -0.325 1.00 92.44 140 THR A CA 1
ATOM 1079 C C . THR A 1 140 ? 10.493 17.099 -0.402 1.00 92.44 140 THR A C 1
ATOM 1081 O O . THR A 1 140 ? 10.538 18.282 -0.731 1.00 92.44 140 THR A O 1
ATOM 1084 N N . GLY A 1 141 ? 9.350 16.485 -0.084 1.00 89.81 141 GLY A N 1
ATOM 1085 C CA . GLY A 1 141 ? 8.020 17.097 -0.177 1.00 89.81 141 GLY A CA 1
ATOM 1086 C C . GLY A 1 141 ? 7.381 17.036 -1.571 1.00 89.81 141 GLY A C 1
ATOM 1087 O O . GLY A 1 141 ? 6.300 17.586 -1.765 1.00 89.81 141 GLY A O 1
ATOM 1088 N N . ASN A 1 142 ? 8.022 16.353 -2.522 1.00 93.25 142 ASN A N 1
ATOM 1089 C CA . ASN A 1 142 ? 7.479 16.065 -3.846 1.00 93.25 142 ASN A CA 1
ATOM 1090 C C . ASN A 1 142 ? 6.498 14.896 -3.716 1.00 93.25 142 ASN A C 1
ATOM 1092 O O . ASN A 1 142 ? 6.912 13.741 -3.742 1.00 93.25 142 ASN A O 1
ATOM 1096 N N . SER A 1 143 ? 5.222 15.205 -3.503 1.00 94.62 143 SER A N 1
ATOM 1097 C CA . SER A 1 143 ? 4.210 14.192 -3.218 1.00 94.62 143 SER A CA 1
ATOM 1098 C C . SER A 1 143 ? 3.101 14.169 -4.256 1.00 94.62 143 SER A C 1
ATOM 1100 O O . SER A 1 143 ? 2.686 15.220 -4.758 1.00 94.62 143 SER A O 1
ATOM 1102 N N . ASP A 1 144 ? 2.600 12.966 -4.511 1.00 97.12 144 ASP A N 1
ATOM 1103 C CA . ASP A 1 144 ? 1.385 12.727 -5.287 1.00 97.12 144 ASP A CA 1
ATOM 1104 C C . ASP A 1 144 ? 0.179 12.378 -4.396 1.00 97.12 144 ASP A C 1
ATOM 1106 O O . ASP A 1 144 ? -0.954 12.379 -4.878 1.00 97.12 144 ASP A O 1
ATOM 1110 N N . PHE A 1 145 ? 0.397 12.120 -3.097 1.00 97.62 145 PHE A N 1
ATOM 1111 C CA . PHE A 1 145 ? -0.639 11.674 -2.164 1.00 97.62 145 PHE A CA 1
ATOM 1112 C C . PHE A 1 145 ? -0.589 12.395 -0.811 1.00 97.62 145 PHE A C 1
ATOM 1114 O O . PHE A 1 145 ? 0.461 12.607 -0.209 1.00 97.62 145 PHE A O 1
ATOM 1121 N N . TRP A 1 146 ? -1.766 12.703 -0.273 1.00 97.38 146 TRP A N 1
ATOM 1122 C CA . TRP A 1 146 ? -1.941 13.397 0.999 1.00 97.38 146 TRP A CA 1
ATOM 1123 C C . TRP A 1 146 ? -2.896 12.638 1.919 1.00 97.38 146 TRP A C 1
ATOM 1125 O O . TRP A 1 146 ? -3.808 11.976 1.421 1.00 97.38 146 TRP A O 1
ATOM 1135 N N . PRO A 1 147 ? -2.748 12.743 3.250 1.00 97.38 147 PRO A N 1
ATOM 1136 C CA . PRO A 1 147 ? -3.602 12.010 4.174 1.00 97.38 147 PRO A CA 1
ATOM 1137 C C . PRO A 1 147 ? -5.073 12.439 4.097 1.00 97.38 147 PRO A C 1
ATOM 1139 O O . PRO A 1 147 ? -5.404 13.583 3.784 1.00 97.38 147 PRO A O 1
ATOM 1142 N N . GLY A 1 148 ? -5.961 11.517 4.451 1.00 95.88 148 GLY A N 1
ATOM 1143 C CA . GLY A 1 148 ? -7.390 11.752 4.626 1.00 95.88 148 GLY A CA 1
ATOM 1144 C C . GLY A 1 148 ? -8.271 11.561 3.391 1.00 95.88 148 GLY A C 1
ATOM 1145 O O . GLY A 1 148 ? -7.779 11.367 2.277 1.00 95.88 148 GLY A O 1
ATOM 1146 N N . PRO A 1 149 ? -9.598 11.578 3.606 1.00 95.50 149 PRO A N 1
ATOM 1147 C CA . PRO A 1 149 ? -10.598 11.368 2.567 1.00 95.50 149 PRO A CA 1
ATOM 1148 C C . PRO A 1 149 ? -10.833 12.617 1.711 1.00 95.50 149 PRO A C 1
ATOM 1150 O O . PRO A 1 149 ? -10.424 13.731 2.058 1.00 95.50 149 PRO A O 1
ATOM 1153 N N . LEU A 1 150 ? -11.565 12.423 0.614 1.00 94.38 150 LEU A N 1
ATOM 1154 C CA . LEU A 1 150 ? -12.105 13.489 -0.226 1.00 94.38 150 LEU A CA 1
ATOM 1155 C C . LEU A 1 150 ? -13.612 13.692 0.029 1.00 94.38 150 LEU A C 1
ATOM 1157 O O . LEU A 1 150 ? -14.334 12.782 0.443 1.00 94.38 150 LEU A O 1
ATOM 1161 N N . ASP A 1 151 ? -14.105 14.892 -0.273 1.00 91.94 151 ASP A N 1
ATOM 1162 C CA . ASP A 1 151 ? -15.531 15.206 -0.360 1.00 91.94 151 ASP A CA 1
ATOM 1163 C C . ASP A 1 151 ? -16.181 14.626 -1.643 1.00 91.94 151 ASP A C 1
ATOM 1165 O O . ASP A 1 151 ? -15.584 13.846 -2.386 1.00 91.94 151 ASP A O 1
ATOM 1169 N N . LEU A 1 152 ? -17.457 14.938 -1.893 1.00 88.75 152 LEU A N 1
ATOM 1170 C CA . LEU A 1 152 ? -18.328 14.132 -2.764 1.00 88.75 152 LEU A CA 1
ATOM 1171 C C . LEU A 1 152 ? -18.101 14.088 -4.304 1.00 88.75 152 LEU A C 1
ATOM 1173 O O . LEU A 1 152 ? -18.641 13.166 -4.906 1.00 88.75 152 LEU A O 1
ATOM 1177 N N . ILE A 1 153 ? -17.385 14.949 -5.043 1.00 89.25 153 ILE A N 1
ATOM 1178 C CA . ILE A 1 153 ? -16.772 16.256 -4.736 1.00 89.25 153 ILE A CA 1
ATOM 1179 C C . ILE A 1 153 ? -15.284 16.243 -5.166 1.00 89.25 153 ILE A C 1
ATOM 1181 O O . ILE A 1 153 ? -14.823 16.988 -6.047 1.00 89.25 153 ILE A O 1
ATOM 1185 N N . GLY A 1 154 ? -14.538 15.310 -4.580 1.00 92.50 154 GLY A N 1
ATOM 1186 C CA . GLY A 1 154 ? -13.142 15.040 -4.883 1.00 92.50 154 GLY A CA 1
ATOM 1187 C C . GLY A 1 154 ? -12.165 16.107 -4.398 1.00 92.50 154 GLY A C 1
ATOM 1188 O O . GLY A 1 154 ? -11.130 16.270 -5.032 1.00 92.50 154 GLY A O 1
ATOM 1189 N N . ASN A 1 155 ? -12.476 16.892 -3.370 1.00 92.88 155 ASN A N 1
ATOM 1190 C CA . ASN A 1 155 ? -11.581 17.869 -2.737 1.00 92.88 155 ASN A CA 1
ATOM 1191 C C . ASN A 1 155 ? -11.325 17.497 -1.269 1.00 92.88 155 ASN A C 1
ATOM 1193 O O . ASN A 1 155 ? -12.104 16.778 -0.658 1.00 92.88 155 ASN A O 1
ATOM 1197 N N . THR A 1 156 ? -10.266 18.039 -0.677 1.00 93.38 156 THR A N 1
ATOM 1198 C CA . THR A 1 156 ? -10.031 18.007 0.777 1.00 93.38 156 THR A CA 1
ATOM 1199 C C . THR A 1 156 ? -9.512 19.380 1.230 1.00 93.38 156 THR A C 1
ATOM 1201 O O . THR A 1 156 ? -9.595 20.343 0.470 1.00 93.38 156 THR A O 1
ATOM 1204 N N . GLU A 1 157 ? -8.964 19.536 2.425 1.00 93.25 157 GLU A N 1
ATOM 1205 C CA . GLU A 1 157 ? -8.352 20.789 2.901 1.00 93.25 157 GLU A CA 1
ATOM 1206 C C . GLU A 1 157 ? -7.256 20.492 3.928 1.00 93.25 157 GLU A C 1
ATOM 1208 O O . GLU A 1 157 ? -7.249 19.411 4.518 1.00 93.25 157 GLU A O 1
ATOM 1213 N N . GLN A 1 158 ? -6.332 21.435 4.147 1.00 94.88 158 GLN A N 1
ATOM 1214 C CA . GLN A 1 158 ? -5.188 21.246 5.047 1.00 94.88 158 GLN A CA 1
ATOM 1215 C C . GLN A 1 158 ? -5.602 20.706 6.430 1.00 94.88 158 GLN A C 1
ATOM 1217 O O . GLN A 1 158 ? -4.995 19.761 6.920 1.00 94.88 158 GLN A O 1
ATOM 1222 N N . THR A 1 159 ? -6.679 21.230 7.016 1.00 95.19 159 THR A N 1
ATOM 1223 C CA . THR A 1 159 ? -7.274 20.787 8.292 1.00 95.19 159 THR A CA 1
ATOM 1224 C C . THR A 1 159 ? -7.769 19.340 8.277 1.00 95.19 159 THR A C 1
ATOM 1226 O O . THR A 1 159 ? -7.644 18.637 9.279 1.00 95.19 159 THR A O 1
ATOM 1229 N N . VAL A 1 160 ? -8.332 18.863 7.164 1.00 95.06 160 VAL A N 1
ATOM 1230 C CA . VAL A 1 160 ? -8.722 17.452 7.011 1.00 95.06 160 VAL A CA 1
ATOM 1231 C C . VAL A 1 160 ? -7.470 16.588 6.896 1.00 95.06 160 VAL A C 1
ATOM 1233 O O . VAL A 1 160 ? -7.357 15.605 7.623 1.00 95.06 160 VAL A O 1
ATOM 1236 N N . CYS A 1 161 ? -6.502 16.986 6.070 1.00 96.69 161 CYS A N 1
ATOM 1237 C CA . CYS A 1 161 ? -5.238 16.268 5.926 1.00 96.69 161 CYS A CA 1
ATOM 1238 C C . CYS A 1 161 ? -4.461 16.172 7.252 1.00 96.69 161 CYS A C 1
ATOM 1240 O O . CYS A 1 161 ? -4.003 15.094 7.602 1.00 96.69 161 CYS A O 1
ATOM 1242 N N . GLU A 1 162 ? -4.370 17.247 8.041 1.00 97.00 162 GLU A N 1
ATOM 1243 C CA . GLU A 1 162 ? -3.703 17.250 9.356 1.00 97.00 162 GLU A CA 1
ATOM 1244 C C . GLU A 1 162 ? -4.412 16.361 10.389 1.00 97.00 162 GLU A C 1
ATOM 1246 O O . GLU A 1 162 ? -3.759 15.676 11.176 1.00 97.00 162 GLU A O 1
ATOM 1251 N N . ASN A 1 163 ? -5.748 16.322 10.380 1.00 96.94 163 ASN A N 1
ATOM 1252 C CA . ASN A 1 163 ? -6.502 15.422 11.253 1.00 96.94 163 ASN A CA 1
ATOM 1253 C C . ASN A 1 163 ? -6.303 13.950 10.867 1.00 96.94 163 ASN A C 1
ATOM 1255 O O . ASN A 1 163 ? -6.173 13.099 11.747 1.00 96.94 163 ASN A O 1
ATOM 1259 N N . TRP A 1 164 ? -6.251 13.654 9.568 1.00 97.38 164 TRP A N 1
ATOM 1260 C CA . TRP A 1 164 ? -6.138 12.298 9.031 1.00 97.38 164 TRP A CA 1
ATOM 1261 C C . TRP A 1 164 ? -4.705 11.815 8.776 1.00 97.38 164 TRP A C 1
ATOM 1263 O O . TRP A 1 164 ? -4.529 10.661 8.390 1.00 97.38 164 TRP A O 1
ATOM 1273 N N . ASP A 1 165 ? -3.683 12.632 9.038 1.00 98.19 165 ASP A N 1
ATOM 1274 C CA . ASP A 1 165 ? -2.274 12.222 9.059 1.00 98.19 165 ASP A CA 1
ATOM 1275 C C . ASP A 1 165 ? -1.979 11.368 10.303 1.00 98.19 165 ASP A C 1
ATOM 1277 O O . ASP A 1 165 ? -1.221 11.754 11.193 1.00 98.19 165 ASP A O 1
ATOM 1281 N N . ARG A 1 166 ? -2.651 10.217 10.408 1.00 97.88 166 ARG A N 1
ATOM 1282 C CA . ARG A 1 166 ? -2.536 9.225 11.482 1.00 97.88 166 ARG A CA 1
ATOM 1283 C C . ARG A 1 166 ? -3.055 7.859 11.029 1.00 97.88 166 ARG A C 1
ATOM 1285 O O . ARG A 1 166 ? -3.670 7.724 9.974 1.00 97.88 166 ARG A O 1
ATOM 1292 N N . PHE A 1 167 ? -2.860 6.866 11.888 1.00 98.69 167 PHE A N 1
ATOM 1293 C CA . PHE A 1 167 ? -3.402 5.520 11.736 1.00 98.69 167 PHE A CA 1
ATOM 1294 C C . PHE A 1 167 ? -4.407 5.219 12.843 1.00 98.69 167 PHE A C 1
ATOM 1296 O O . PHE A 1 167 ? -4.299 5.751 13.948 1.00 98.69 167 PHE A O 1
ATOM 1303 N N . PHE A 1 168 ? -5.339 4.317 12.555 1.00 98.56 168 PHE A N 1
ATOM 1304 C CA . PHE A 1 168 ? -6.290 3.773 13.517 1.00 98.56 168 PHE A CA 1
ATOM 1305 C C . PHE A 1 168 ? -6.010 2.280 13.656 1.00 98.56 168 PHE A C 1
ATOM 1307 O O . PHE A 1 168 ? -6.063 1.551 12.667 1.00 98.56 168 PHE A O 1
ATOM 1314 N N . GLU A 1 169 ? -5.664 1.830 14.857 1.00 98.62 169 GLU A N 1
ATOM 1315 C CA . GLU A 1 169 ? -5.222 0.460 15.123 1.00 98.62 169 GLU A CA 1
AT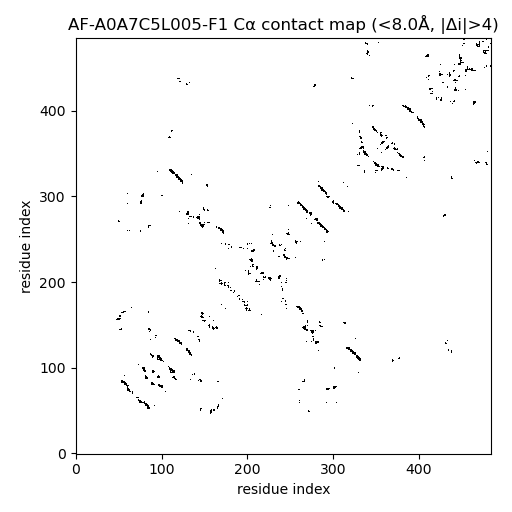OM 1316 C C . GLU A 1 169 ? -6.178 -0.236 16.096 1.00 98.62 169 GLU A C 1
ATOM 1318 O O . GLU A 1 169 ? -6.681 0.384 17.032 1.00 98.62 169 GLU A O 1
ATOM 1323 N N . VAL A 1 170 ? -6.419 -1.528 15.872 1.00 98.69 170 VAL A N 1
ATOM 1324 C CA . VAL A 1 170 ? -7.171 -2.398 16.782 1.00 98.69 170 VAL A CA 1
ATOM 1325 C C . VAL A 1 170 ? -6.631 -3.826 16.710 1.00 98.69 170 VAL A C 1
ATOM 1327 O O . VAL A 1 170 ? -6.237 -4.303 15.641 1.00 98.69 170 VAL A O 1
ATOM 1330 N N . TYR A 1 171 ? -6.630 -4.518 17.847 1.00 98.62 171 TYR A N 1
ATOM 1331 C CA . TYR A 1 171 ? -6.162 -5.903 17.960 1.00 98.62 171 TYR A CA 1
ATOM 1332 C C . TYR A 1 171 ? -7.320 -6.890 18.141 1.00 98.62 171 TYR A C 1
ATOM 1334 O O . TYR A 1 171 ? -8.334 -6.565 18.766 1.00 98.62 171 TYR A O 1
ATOM 1342 N N . ALA A 1 172 ? -7.158 -8.137 17.684 1.00 98.06 172 ALA A N 1
ATOM 1343 C CA . ALA A 1 172 ? -8.173 -9.182 17.883 1.00 98.06 172 ALA A CA 1
ATOM 1344 C C . ALA A 1 172 ? -8.522 -9.388 19.366 1.00 98.06 172 ALA A C 1
ATOM 1346 O O . ALA A 1 172 ? -9.684 -9.605 19.704 1.00 98.06 172 ALA A O 1
ATOM 1347 N N . GLN A 1 173 ? -7.546 -9.232 20.267 1.00 97.56 173 GLN A N 1
ATOM 1348 C CA . GLN A 1 173 ? -7.768 -9.313 21.712 1.00 97.56 173 GLN A CA 1
ATOM 1349 C C . GLN A 1 173 ? -8.735 -8.234 22.231 1.00 97.56 173 GLN A C 1
ATOM 1351 O O . GLN A 1 173 ? -9.536 -8.507 23.127 1.00 97.56 173 GLN A O 1
ATOM 1356 N N . GLU A 1 174 ? -8.697 -7.019 21.681 1.00 98.50 174 GLU A N 1
ATOM 1357 C CA . GLU A 1 174 ? -9.650 -5.962 22.031 1.00 98.50 174 GLU A CA 1
ATOM 1358 C C . GLU A 1 174 ? -11.060 -6.317 21.560 1.00 98.50 174 GLU A C 1
ATOM 1360 O O . GLU A 1 174 ? -12.023 -6.189 22.317 1.00 98.50 174 GLU A O 1
ATOM 1365 N N . ILE A 1 175 ? -11.172 -6.833 20.336 1.00 98.69 175 ILE A N 1
ATOM 1366 C CA . ILE A 1 175 ? -12.439 -7.277 19.750 1.00 98.69 175 ILE A CA 1
ATOM 1367 C C . ILE A 1 175 ? -13.025 -8.433 20.568 1.00 98.69 175 ILE A C 1
ATOM 1369 O O . ILE A 1 175 ? -14.197 -8.389 20.934 1.00 98.69 175 ILE A O 1
ATOM 1373 N N . ASP A 1 176 ? -12.217 -9.418 20.957 1.00 98.50 176 ASP A N 1
ATOM 1374 C CA . ASP A 1 176 ? -12.645 -10.522 21.818 1.00 98.50 176 ASP A CA 1
ATOM 1375 C C . ASP A 1 176 ? -13.109 -10.037 23.198 1.00 98.50 176 ASP A C 1
ATOM 1377 O O . ASP A 1 176 ? -14.130 -10.511 23.707 1.00 98.50 176 ASP A O 1
ATOM 1381 N N . ILE A 1 177 ? -12.412 -9.078 23.819 1.00 98.25 177 ILE A N 1
ATOM 1382 C CA . ILE A 1 177 ? -12.847 -8.470 25.088 1.00 98.25 177 ILE A CA 1
ATOM 1383 C C . ILE A 1 177 ? -14.203 -7.781 24.907 1.00 98.25 177 ILE A C 1
ATOM 1385 O O . ILE A 1 177 ? -15.125 -8.043 25.684 1.00 98.25 177 ILE A O 1
ATOM 1389 N N . HIS A 1 178 ? -14.347 -6.950 23.873 1.00 98.62 178 HIS A N 1
ATOM 1390 C CA . HIS A 1 178 ? -15.591 -6.255 23.548 1.00 98.62 178 HIS A CA 1
ATOM 1391 C C . HIS A 1 178 ? -16.754 -7.240 23.316 1.00 98.62 178 HIS A C 1
ATOM 1393 O O . HIS A 1 178 ? -17.769 -7.156 24.012 1.00 98.62 178 HIS A O 1
ATOM 1399 N N . ARG A 1 179 ? -16.585 -8.237 22.436 1.00 98.44 179 ARG A N 1
ATOM 1400 C CA . ARG A 1 179 ? -17.620 -9.236 22.107 1.00 98.44 179 ARG A CA 1
ATOM 1401 C C . ARG A 1 179 ? -18.055 -10.036 23.338 1.00 98.44 179 ARG A C 1
ATOM 1403 O O . ARG A 1 179 ? -19.244 -10.292 23.524 1.00 98.44 179 ARG A O 1
ATOM 1410 N N . ASN A 1 180 ? -17.119 -10.384 24.226 1.00 98.44 180 ASN A N 1
ATOM 1411 C CA . ASN A 1 180 ? -17.438 -11.046 25.495 1.00 98.44 180 ASN A CA 1
ATOM 1412 C C . ASN A 1 180 ? -18.217 -10.136 26.463 1.00 98.44 180 ASN A C 1
ATOM 1414 O O . ASN A 1 180 ? -19.127 -10.612 27.144 1.00 98.44 180 ASN A O 1
ATOM 1418 N N . LEU A 1 181 ? -17.884 -8.843 26.547 1.00 98.38 181 LEU A N 1
ATOM 1419 C CA . LEU A 1 181 ? -18.624 -7.877 27.370 1.00 98.38 181 LEU A CA 1
ATOM 1420 C C . LEU A 1 181 ? -20.049 -7.670 26.842 1.00 98.38 181 LEU A C 1
ATOM 1422 O O . LEU A 1 181 ? -21.001 -7.741 27.622 1.00 98.38 181 LEU A O 1
ATOM 1426 N N . TYR A 1 182 ? -20.202 -7.507 25.527 1.00 98.31 182 TYR A N 1
ATOM 1427 C CA . TYR A 1 182 ? -21.501 -7.384 24.872 1.00 98.31 182 TYR A CA 1
ATOM 1428 C C . TYR A 1 182 ? -22.373 -8.631 25.091 1.00 98.31 182 TYR A C 1
ATOM 1430 O O . TYR A 1 182 ? -23.498 -8.510 25.578 1.00 98.31 182 TYR A O 1
ATOM 1438 N N . ALA A 1 183 ? -21.838 -9.838 24.872 1.00 98.19 183 ALA A N 1
ATOM 1439 C CA . ALA A 1 183 ? -22.568 -11.091 25.089 1.00 98.19 183 ALA A CA 1
ATOM 1440 C C . ALA A 1 183 ? -23.056 -11.271 26.544 1.00 98.19 183 ALA A C 1
ATOM 1442 O O . ALA A 1 183 ? -24.132 -11.827 26.780 1.00 98.19 183 ALA A O 1
ATOM 1443 N N . ARG A 1 184 ? -22.303 -10.773 27.536 1.00 98.19 184 ARG A N 1
ATOM 1444 C CA . ARG A 1 184 ? -22.745 -10.734 28.943 1.00 98.19 184 ARG A CA 1
ATOM 1445 C C . ARG A 1 184 ? -23.795 -9.652 29.206 1.00 98.19 184 ARG A C 1
ATOM 1447 O O . ARG A 1 184 ? -24.653 -9.851 30.067 1.00 98.19 184 ARG A O 1
ATOM 1454 N N . SER A 1 185 ? -23.775 -8.544 28.466 1.00 97.75 185 SER A N 1
ATOM 1455 C CA . SER A 1 185 ? -24.794 -7.491 28.566 1.00 97.75 185 SER A CA 1
ATOM 1456 C C . SER A 1 185 ? -26.179 -8.008 28.153 1.00 97.75 185 SER A C 1
ATOM 1458 O O . SER A 1 185 ? -27.157 -7.807 28.876 1.00 97.75 185 SER A O 1
ATOM 1460 N N . LEU A 1 186 ? -26.240 -8.835 27.101 1.00 97.31 186 LEU A N 1
ATOM 1461 C CA . LEU A 1 186 ? -27.449 -9.558 26.682 1.00 97.31 186 LEU A CA 1
ATOM 1462 C C . LEU A 1 186 ? -27.971 -10.538 27.756 1.00 97.31 186 LEU A C 1
ATOM 1464 O O . LEU A 1 186 ? -29.163 -10.842 27.799 1.00 97.31 186 LEU A O 1
ATOM 1468 N N . ALA A 1 187 ? -27.101 -11.007 28.658 1.00 97.12 187 ALA A N 1
ATOM 1469 C CA . ALA A 1 187 ? -27.463 -11.816 29.826 1.00 97.12 187 ALA A CA 1
ATOM 1470 C C . ALA A 1 187 ? -27.849 -10.982 31.073 1.00 97.12 187 ALA A C 1
ATOM 1472 O O . ALA A 1 187 ? -28.178 -11.554 32.116 1.00 97.12 187 ALA A O 1
ATOM 1473 N N . GLY A 1 188 ? -27.851 -9.648 30.973 1.00 96.31 188 GLY A N 1
ATOM 1474 C CA . GLY A 1 188 ? -28.271 -8.717 32.024 1.00 96.31 188 GLY A CA 1
ATOM 1475 C C . GLY A 1 188 ? -27.141 -8.117 32.868 1.00 96.31 188 GLY A C 1
ATOM 1476 O O . GLY A 1 188 ? -27.430 -7.501 33.897 1.00 96.31 188 GLY A O 1
ATOM 1477 N N . GLU A 1 189 ? -25.875 -8.283 32.478 1.00 97.44 189 GLU A N 1
ATOM 1478 C CA . GLU A 1 189 ? -24.776 -7.512 33.072 1.00 97.44 189 GLU A CA 1
ATOM 1479 C C . GLU A 1 189 ? -24.748 -6.064 32.552 1.00 97.44 189 GLU A C 1
ATOM 1481 O O . GLU A 1 189 ? -25.259 -5.754 31.479 1.00 97.44 189 GLU A O 1
ATOM 1486 N N . SER A 1 190 ? -24.135 -5.149 33.307 1.00 95.56 190 SER A N 1
ATOM 1487 C CA . SER A 1 190 ? -23.919 -3.778 32.837 1.00 95.56 190 SER A CA 1
ATOM 1488 C C . SER A 1 190 ? -22.782 -3.721 31.817 1.00 95.56 190 SER A C 1
ATOM 1490 O O . SER A 1 190 ? -21.681 -4.192 32.116 1.00 95.56 190 SER A O 1
ATOM 1492 N N . TYR A 1 191 ? -23.029 -3.062 30.686 1.00 97.25 191 TYR A N 1
ATOM 1493 C CA . TYR A 1 191 ? -22.005 -2.659 29.727 1.00 97.25 191 TYR A CA 1
ATOM 1494 C C . TYR A 1 191 ? -22.103 -1.145 29.485 1.00 97.25 191 TYR A C 1
ATOM 1496 O O . TYR A 1 191 ? -23.187 -0.637 29.194 1.00 97.25 191 TYR A O 1
ATOM 1504 N N . SER A 1 192 ? -21.006 -0.411 29.694 1.00 97.12 192 SER A N 1
ATOM 1505 C CA . SER A 1 192 ? -20.933 1.052 29.559 1.00 97.12 192 SER A CA 1
ATOM 1506 C C . SER A 1 192 ? -19.793 1.497 28.627 1.00 97.12 192 SER A C 1
ATOM 1508 O O . SER A 1 192 ? -18.853 0.727 28.415 1.00 97.12 192 SER A O 1
ATOM 1510 N N . PRO A 1 193 ? -19.817 2.746 28.108 1.00 97.50 193 PRO A N 1
ATOM 1511 C CA . PRO A 1 193 ? -18.770 3.277 27.227 1.00 97.50 193 PRO A CA 1
ATOM 1512 C C . PRO A 1 193 ? -17.338 3.163 27.762 1.00 97.50 193 PRO A C 1
ATOM 1514 O O . PRO A 1 193 ? -16.407 2.984 26.984 1.00 97.50 193 PRO A O 1
ATOM 1517 N N . ASP A 1 194 ? -17.158 3.239 29.083 1.00 97.06 194 ASP A N 1
ATOM 1518 C CA . ASP A 1 194 ? -15.851 3.135 29.753 1.00 97.06 194 ASP A CA 1
ATOM 1519 C C . ASP A 1 194 ? -15.261 1.711 29.720 1.00 97.06 194 ASP A C 1
ATOM 1521 O O . ASP A 1 194 ? -14.126 1.492 30.140 1.00 97.06 194 ASP A O 1
ATOM 1525 N N . GLN A 1 195 ? -16.046 0.723 29.280 1.00 97.88 195 GLN A N 1
ATOM 1526 C CA . GLN A 1 195 ? -15.644 -0.679 29.157 1.00 97.88 195 GLN A CA 1
ATOM 1527 C C . GLN A 1 195 ? -15.351 -1.089 27.706 1.00 97.88 195 GLN A C 1
ATOM 1529 O O . GLN A 1 195 ? -14.964 -2.235 27.480 1.00 97.88 195 GLN A O 1
ATOM 1534 N N . ILE A 1 196 ? -15.567 -0.208 26.724 1.00 98.44 196 ILE A N 1
ATOM 1535 C CA . ILE A 1 196 ? -15.193 -0.464 25.328 1.00 98.44 196 ILE A CA 1
ATOM 1536 C C . ILE A 1 196 ? -13.661 -0.300 25.219 1.00 98.44 196 ILE A C 1
ATOM 1538 O O . ILE A 1 196 ? -13.158 0.756 25.606 1.00 98.44 196 ILE A O 1
ATOM 1542 N N . PRO A 1 197 ? -12.909 -1.302 24.723 1.00 98.12 197 PRO A N 1
ATOM 1543 C CA . PRO A 1 197 ? -11.476 -1.171 24.447 1.00 98.12 197 PRO A CA 1
ATOM 1544 C C . PRO A 1 197 ? -11.171 -0.032 23.469 1.00 98.12 197 PRO A C 1
ATOM 1546 O O . PRO A 1 197 ? -11.998 0.289 22.617 1.00 98.12 197 PRO A O 1
ATOM 1549 N N . GLU A 1 198 ? -9.995 0.579 23.587 1.00 97.25 198 GLU A N 1
ATOM 1550 C CA . GLU A 1 198 ? -9.673 1.850 22.930 1.00 97.25 198 GLU A CA 1
ATOM 1551 C C . GLU A 1 198 ? -9.676 1.752 21.397 1.00 97.25 198 GLU A C 1
ATOM 1553 O O . GLU A 1 198 ? -10.318 2.581 20.752 1.00 97.25 198 GLU A O 1
ATOM 1558 N N . GLY A 1 199 ? -9.081 0.704 20.812 1.00 97.94 199 GLY A N 1
ATOM 1559 C CA . GLY A 1 199 ? -9.075 0.491 19.359 1.00 97.94 199 GLY A CA 1
ATOM 1560 C C . GLY A 1 199 ? -10.473 0.235 18.785 1.00 97.94 199 GLY A C 1
ATOM 1561 O O . GLY A 1 199 ? -10.810 0.720 17.707 1.00 97.94 199 GLY A O 1
ATOM 1562 N N . VAL A 1 200 ? -11.340 -0.448 19.545 1.00 98.81 200 VAL A N 1
ATOM 1563 C CA . VAL A 1 200 ? -12.760 -0.647 19.191 1.00 98.81 200 VAL A CA 1
ATOM 1564 C C . VAL A 1 200 ? -13.538 0.668 19.329 1.00 98.81 200 VAL A C 1
ATOM 1566 O O . VAL A 1 200 ? -14.315 1.031 18.447 1.00 98.81 200 VAL A O 1
ATOM 1569 N N . LYS A 1 201 ? -13.322 1.420 20.411 1.00 98.56 201 LYS A N 1
ATOM 1570 C CA . LYS A 1 201 ? -14.031 2.674 20.699 1.00 98.56 201 LYS A CA 1
ATOM 1571 C C . LYS A 1 201 ? -13.658 3.789 19.717 1.00 98.56 201 LYS A C 1
ATOM 1573 O O . LYS A 1 201 ? -14.530 4.537 19.283 1.00 98.56 201 LYS A O 1
ATOM 1578 N N . GLY A 1 202 ? -12.384 3.886 19.345 1.00 98.00 202 GLY A N 1
ATOM 1579 C CA . GLY A 1 202 ? -11.840 4.905 18.445 1.00 98.00 202 GLY A CA 1
ATOM 1580 C C . GLY A 1 202 ? -11.921 4.581 16.952 1.00 98.00 202 GLY A C 1
ATOM 1581 O O . GLY A 1 202 ? -11.514 5.422 16.150 1.00 98.00 202 GLY A O 1
ATOM 1582 N N . TRP A 1 203 ? -12.423 3.402 16.564 1.00 98.38 203 TRP A N 1
ATOM 1583 C CA . TRP A 1 203 ? -12.408 2.932 15.174 1.00 98.38 203 TRP A CA 1
ATOM 1584 C C . TRP A 1 203 ? -13.141 3.897 14.216 1.00 98.38 203 TRP A C 1
ATOM 1586 O O . TRP A 1 203 ? -14.280 4.282 14.498 1.00 98.38 203 TRP A O 1
ATOM 1596 N N . PRO A 1 204 ? -12.557 4.289 13.067 1.00 97.38 204 PRO A N 1
ATOM 1597 C CA . PRO A 1 204 ? -13.134 5.270 12.144 1.00 97.38 204 PRO A CA 1
ATOM 1598 C C . PRO A 1 204 ? -14.211 4.653 11.232 1.00 97.38 204 PRO A C 1
ATOM 1600 O O . PRO A 1 204 ? -14.219 4.884 10.025 1.00 97.38 204 PRO A O 1
ATOM 1603 N N . ALA A 1 205 ? -15.111 3.835 11.775 1.00 96.06 205 ALA A N 1
ATOM 1604 C CA . ALA A 1 205 ? -16.258 3.301 11.045 1.00 96.06 205 ALA A CA 1
ATOM 1605 C C . ALA A 1 205 ? -17.418 4.311 11.005 1.00 96.06 205 ALA A C 1
ATOM 1607 O O . ALA A 1 205 ? -17.612 5.093 11.939 1.00 96.06 205 ALA A O 1
ATOM 1608 N N . ARG A 1 206 ? -18.193 4.302 9.909 1.00 94.31 206 ARG A N 1
ATOM 1609 C CA . ARG A 1 206 ? -19.281 5.265 9.646 1.00 94.31 206 ARG A CA 1
ATOM 1610 C C . ARG A 1 206 ? -20.236 5.354 10.841 1.00 94.31 206 ARG A C 1
ATOM 1612 O O . ARG A 1 206 ? -20.818 4.358 11.245 1.00 94.31 206 ARG A O 1
ATOM 1619 N N . GLY A 1 207 ? -20.445 6.569 11.345 1.00 93.25 207 GLY A N 1
ATOM 1620 C CA . GLY A 1 207 ? -21.419 6.842 12.404 1.00 93.25 207 GLY A CA 1
ATOM 1621 C C . GLY A 1 207 ? -20.912 6.683 13.840 1.00 93.25 207 GLY A C 1
ATOM 1622 O O . GLY A 1 207 ? -21.683 7.001 14.741 1.00 93.25 207 GLY A O 1
ATOM 1623 N N . ASN A 1 208 ? -19.652 6.275 14.066 1.00 97.31 208 ASN A N 1
ATOM 1624 C CA . ASN A 1 208 ? -19.113 6.028 15.410 1.00 97.31 208 ASN A CA 1
ATOM 1625 C C . ASN A 1 208 ? -19.358 7.207 16.388 1.00 97.31 208 ASN A C 1
ATOM 1627 O O . ASN A 1 208 ? -18.696 8.245 16.265 1.00 97.31 208 ASN A O 1
ATOM 1631 N N . PRO A 1 209 ? -20.228 7.051 17.409 1.00 97.06 209 PRO A N 1
ATOM 1632 C CA . PRO A 1 209 ? -20.568 8.127 18.339 1.00 97.06 209 PRO A CA 1
ATOM 1633 C C . PRO A 1 209 ? -19.449 8.439 19.346 1.00 97.06 209 PRO A C 1
ATOM 1635 O O . PRO A 1 209 ? -19.490 9.481 19.998 1.00 97.06 209 PRO A O 1
ATOM 1638 N N . PHE A 1 210 ? -18.451 7.561 19.478 1.00 98.00 210 PHE A N 1
ATOM 1639 C CA . PHE A 1 210 ? -17.305 7.721 20.378 1.00 98.00 210 PHE A CA 1
ATOM 1640 C C . PHE A 1 210 ? -16.049 8.243 19.671 1.00 98.00 210 PHE A C 1
ATOM 1642 O O . PHE A 1 210 ? -15.059 8.541 20.336 1.00 98.00 210 PHE A O 1
ATOM 1649 N N . PHE A 1 211 ? -16.074 8.392 18.341 1.00 97.69 211 PHE A N 1
ATOM 1650 C CA . PHE A 1 211 ? -14.888 8.733 17.556 1.00 97.69 211 PHE A CA 1
ATOM 1651 C C . PHE A 1 211 ? -14.199 10.018 18.028 1.00 97.69 211 PHE A C 1
ATOM 1653 O O . PHE A 1 211 ? -12.985 10.020 18.233 1.00 97.69 211 PHE A O 1
ATOM 1660 N N . PHE A 1 212 ? -14.976 11.085 18.244 1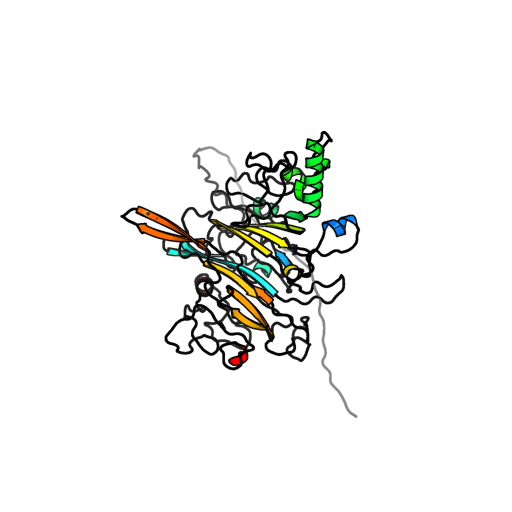.00 97.69 212 PHE A N 1
ATOM 1661 C CA . PHE A 1 212 ? -14.465 12.381 18.700 1.00 97.69 212 PHE A CA 1
ATOM 1662 C C . PHE A 1 212 ? -13.826 12.294 20.097 1.00 97.69 212 PHE A C 1
ATOM 1664 O O . PHE A 1 212 ? -12.846 12.983 20.362 1.00 97.69 212 PHE A O 1
ATOM 1671 N N . GLU A 1 213 ? -14.355 11.439 20.982 1.00 97.25 213 GLU A N 1
ATOM 1672 C CA . GLU A 1 213 ? -13.841 11.253 22.349 1.00 97.25 213 GLU A CA 1
ATOM 1673 C C . GLU A 1 213 ? -12.402 10.715 22.353 1.00 97.25 213 GLU A C 1
ATOM 1675 O O . GLU A 1 213 ? -11.624 11.073 23.232 1.00 97.25 213 GLU A O 1
ATOM 1680 N N . ILE A 1 214 ? -12.060 9.874 21.370 1.00 97.44 214 ILE A N 1
ATOM 1681 C CA . ILE A 1 214 ? -10.746 9.228 21.253 1.00 97.44 214 ILE A CA 1
ATOM 1682 C C . ILE A 1 214 ? -9.802 9.999 20.322 1.00 97.44 214 ILE A C 1
ATOM 1684 O O . ILE A 1 214 ? -8.613 10.114 20.604 1.00 97.44 214 ILE A O 1
ATOM 1688 N N . ASN A 1 215 ? -10.312 10.530 19.208 1.00 97.19 215 ASN A N 1
ATOM 1689 C CA . ASN A 1 215 ? -9.477 11.071 18.130 1.00 97.19 215 ASN A CA 1
ATOM 1690 C C . ASN A 1 215 ? -9.387 12.605 18.103 1.00 97.19 215 ASN A C 1
ATOM 1692 O O . ASN A 1 215 ? -8.550 13.142 17.374 1.00 97.19 215 ASN A O 1
ATOM 1696 N N . GLU A 1 216 ? -10.217 13.297 18.889 1.00 97.19 216 GLU A N 1
ATOM 1697 C CA . GLU A 1 216 ? -10.268 14.762 19.037 1.00 97.19 216 GLU A CA 1
ATOM 1698 C C . GLU A 1 216 ? -10.650 15.551 17.762 1.00 97.19 216 GLU A C 1
ATOM 1700 O O . GLU A 1 216 ? -10.457 16.766 17.697 1.00 97.19 216 GLU A O 1
ATOM 1705 N N . PHE A 1 217 ? -11.247 14.895 16.757 1.00 96.50 217 PHE A N 1
ATOM 1706 C CA . PHE A 1 217 ? -11.820 15.552 15.575 1.00 96.50 217 PHE A CA 1
ATOM 1707 C C . PHE A 1 217 ? -13.112 14.874 15.084 1.00 96.50 217 PHE A C 1
ATOM 1709 O O . PHE A 1 217 ? -13.456 13.770 15.504 1.00 96.50 217 PHE A O 1
ATOM 1716 N N . GLU A 1 218 ? -13.855 15.560 14.210 1.00 94.50 218 GLU A N 1
ATOM 1717 C CA . GLU A 1 218 ? -15.153 15.100 13.696 1.00 94.50 218 GLU A CA 1
ATOM 1718 C C . GLU A 1 218 ? -15.012 14.002 12.634 1.00 94.50 218 GLU A C 1
ATOM 1720 O O . GLU A 1 218 ? -14.276 14.151 11.654 1.00 94.50 218 GLU A O 1
ATOM 1725 N N . LEU A 1 219 ? -15.779 12.919 12.781 1.00 93.94 219 LEU A N 1
ATOM 1726 C CA . LEU A 1 219 ? -15.829 11.858 11.780 1.00 93.94 219 LEU A CA 1
ATOM 1727 C C . LEU A 1 219 ? -16.611 12.335 10.534 1.00 93.94 219 LEU A C 1
ATOM 1729 O O . LEU A 1 219 ? -17.753 12.785 10.671 1.00 93.94 219 LEU A O 1
ATOM 1733 N N . PRO A 1 220 ? -16.070 12.206 9.308 1.00 89.31 220 PRO A N 1
ATOM 1734 C CA . PRO A 1 220 ? -16.786 12.546 8.085 1.00 89.31 220 PRO A CA 1
ATOM 1735 C C . PRO A 1 220 ? -18.047 11.697 7.917 1.00 89.31 220 PRO A C 1
ATOM 1737 O O . PRO A 1 220 ? -17.987 10.475 7.789 1.00 89.31 220 PRO A O 1
ATOM 1740 N N . ASN A 1 221 ? -19.206 12.350 7.856 1.00 78.38 221 ASN A N 1
ATOM 1741 C CA . ASN A 1 221 ? -20.455 11.675 7.532 1.00 78.38 221 ASN A CA 1
ATOM 1742 C C . ASN A 1 221 ? -20.549 11.466 6.010 1.00 78.38 221 ASN A C 1
ATOM 1744 O O . ASN A 1 221 ? -20.960 12.369 5.278 1.00 78.38 221 ASN A O 1
ATOM 1748 N N . THR A 1 222 ? -20.106 10.301 5.529 1.00 76.12 222 THR A N 1
ATOM 1749 C CA . THR A 1 222 ? -20.083 9.949 4.103 1.00 76.12 222 THR A CA 1
ATOM 1750 C C . THR A 1 222 ? -20.698 8.574 3.839 1.00 76.12 222 THR A C 1
ATOM 1752 O O . THR A 1 222 ? -20.327 7.572 4.451 1.00 76.12 222 THR A O 1
ATOM 1755 N N . ASP A 1 223 ? -21.610 8.515 2.866 1.00 71.75 223 ASP A N 1
ATOM 1756 C CA . ASP A 1 223 ? -22.261 7.270 2.438 1.00 71.75 223 ASP A CA 1
ATOM 1757 C C . ASP A 1 223 ? -21.302 6.305 1.720 1.00 71.75 223 ASP A C 1
ATOM 1759 O O . ASP A 1 223 ? -21.596 5.120 1.600 1.00 71.75 223 ASP A O 1
ATOM 1763 N N . GLN A 1 224 ? -20.143 6.788 1.253 1.00 66.44 224 GLN A N 1
ATOM 1764 C CA . GLN A 1 224 ? -19.174 5.997 0.472 1.00 66.44 224 GLN A CA 1
ATOM 1765 C C . GLN A 1 224 ? -18.256 5.114 1.357 1.00 66.44 224 GLN A C 1
ATOM 1767 O O . GLN A 1 224 ? -17.372 4.400 0.867 1.00 66.44 224 GLN A O 1
ATOM 1772 N N . GLY A 1 225 ? -18.543 5.096 2.664 1.00 70.38 225 GLY A N 1
ATOM 1773 C CA . GLY A 1 225 ? -17.927 4.240 3.673 1.00 70.38 225 GLY A CA 1
ATOM 1774 C C . GLY A 1 225 ? -16.607 4.788 4.210 1.00 70.38 225 GLY A C 1
ATOM 1775 O O . GLY A 1 225 ? -15.944 5.593 3.562 1.00 70.38 225 GLY A O 1
ATOM 1776 N N . LEU A 1 226 ? -16.234 4.317 5.396 1.00 92.19 226 LEU A N 1
ATOM 1777 C CA . LEU A 1 226 ? -14.923 4.527 6.014 1.00 92.19 226 LEU A CA 1
ATOM 1778 C C . LEU A 1 226 ? -14.347 3.140 6.358 1.00 92.19 226 LEU A C 1
ATOM 1780 O O . LEU A 1 226 ? -14.455 2.235 5.529 1.00 92.19 226 LEU A O 1
ATOM 1784 N N . ALA A 1 227 ? -13.771 2.936 7.546 1.00 95.56 227 ALA A N 1
ATOM 1785 C CA . ALA A 1 227 ? -13.316 1.608 7.949 1.00 95.56 227 ALA A CA 1
ATOM 1786 C C . ALA A 1 227 ? -14.484 0.617 8.102 1.00 95.56 227 ALA A C 1
ATOM 1788 O O . ALA A 1 227 ? -15.568 0.979 8.565 1.00 95.56 227 ALA A O 1
ATOM 1789 N N . GLY A 1 228 ? -14.238 -0.637 7.717 1.00 94.56 228 GLY A N 1
ATOM 1790 C CA . GLY A 1 228 ? -15.218 -1.719 7.790 1.00 94.56 228 GLY A CA 1
ATOM 1791 C C . GLY A 1 228 ? -15.522 -2.151 9.225 1.00 94.56 228 GLY A C 1
ATOM 1792 O O . GLY A 1 228 ? -14.660 -2.093 10.109 1.00 94.56 228 GLY A O 1
ATOM 1793 N N . PHE A 1 229 ? -16.754 -2.603 9.445 1.00 96.56 229 PHE A N 1
ATOM 1794 C CA . PHE A 1 229 ? -17.242 -3.118 10.721 1.00 96.56 229 PHE A CA 1
ATOM 1795 C C . PHE A 1 229 ? -18.296 -4.210 10.505 1.00 96.56 229 PHE A C 1
ATOM 1797 O O . PHE A 1 229 ? -18.920 -4.287 9.447 1.00 96.56 229 PHE A O 1
ATOM 1804 N N . TRP A 1 230 ? -18.464 -5.069 11.506 1.00 97.44 230 TRP A N 1
ATOM 1805 C CA . TRP A 1 230 ? -19.633 -5.924 11.643 1.00 97.44 230 TRP A CA 1
ATOM 1806 C C . TRP A 1 230 ? -20.751 -5.120 12.305 1.00 97.44 230 TRP A C 1
ATOM 1808 O O . TRP A 1 230 ? -20.539 -4.593 13.395 1.00 97.44 230 TRP A O 1
ATOM 1818 N N . ASP A 1 231 ? -21.896 -5.046 11.634 1.00 96.25 231 ASP A N 1
ATOM 1819 C CA . ASP A 1 231 ? -23.142 -4.441 12.112 1.00 96.25 231 ASP A CA 1
ATOM 1820 C C . ASP A 1 231 ? -24.018 -5.547 12.731 1.00 96.25 231 ASP A C 1
ATOM 1822 O O . ASP A 1 231 ? -24.507 -6.437 12.028 1.00 96.25 231 ASP A O 1
ATOM 1826 N N . GLU A 1 232 ? -24.164 -5.536 14.057 1.00 97.06 232 GLU A N 1
ATOM 1827 C CA . GLU A 1 232 ? -24.923 -6.540 14.816 1.00 97.06 232 GLU A CA 1
ATOM 1828 C C . GLU A 1 232 ? -26.434 -6.250 14.804 1.00 97.06 232 GLU A C 1
ATOM 1830 O O . GLU A 1 232 ? -27.243 -7.177 14.934 1.00 97.06 232 GLU A O 1
ATOM 1835 N N . ASN A 1 233 ? -26.840 -4.983 14.645 1.00 96.12 233 ASN A N 1
ATOM 1836 C CA . ASN A 1 233 ? -28.236 -4.556 14.783 1.00 96.12 233 ASN A CA 1
ATOM 1837 C C . ASN A 1 233 ? -28.961 -4.355 13.424 1.00 96.12 233 ASN A C 1
ATOM 1839 O O . ASN A 1 233 ? -30.194 -4.448 13.366 1.00 96.12 233 ASN A O 1
ATOM 1843 N N . GLY A 1 234 ? -28.205 -4.174 12.337 1.00 96.06 234 GLY A N 1
ATOM 1844 C CA . GLY A 1 234 ? -28.660 -3.968 10.963 1.00 96.06 234 GLY A CA 1
ATOM 1845 C C . GLY A 1 234 ? -29.079 -2.533 10.619 1.00 96.06 234 GLY A C 1
ATOM 1846 O O . GLY A 1 234 ? -29.968 -2.374 9.774 1.00 96.06 234 GLY A O 1
ATOM 1847 N N . ASP A 1 235 ? -28.536 -1.510 11.288 1.00 95.75 235 ASP A N 1
ATOM 1848 C CA . ASP A 1 235 ? -28.888 -0.091 11.108 1.00 95.75 235 ASP A CA 1
ATOM 1849 C C . ASP A 1 235 ? -27.900 0.738 10.267 1.00 95.75 235 ASP A C 1
ATOM 1851 O O . ASP A 1 235 ? -28.150 1.930 10.048 1.00 95.75 235 ASP A O 1
ATOM 1855 N N . ASP A 1 236 ? -26.859 0.104 9.710 1.00 93.31 236 ASP A N 1
ATOM 1856 C CA . ASP A 1 236 ? -25.832 0.712 8.854 1.00 93.31 236 ASP A CA 1
ATOM 1857 C C . ASP A 1 236 ? -24.880 1.707 9.584 1.00 93.31 236 ASP A C 1
ATOM 1859 O O . ASP A 1 236 ? -24.035 2.342 8.930 1.00 93.31 236 ASP A O 1
ATOM 1863 N N . LEU A 1 237 ? -24.940 1.853 10.915 1.00 94.56 237 LEU A N 1
ATOM 1864 C CA . LEU A 1 237 ? -24.084 2.747 11.711 1.00 94.56 237 LEU A CA 1
ATOM 1865 C C . LEU A 1 237 ? -23.264 1.976 12.750 1.00 94.56 237 LEU A C 1
ATOM 1867 O O . LEU A 1 237 ? -23.764 1.088 13.417 1.00 94.56 237 LEU A O 1
ATOM 1871 N N . TYR A 1 238 ? -22.004 2.362 12.946 1.00 97.00 238 TYR A N 1
ATOM 1872 C CA . TYR A 1 238 ? -21.149 1.730 13.948 1.00 97.00 238 TYR A CA 1
ATOM 1873 C C . TYR A 1 238 ? -21.433 2.251 15.360 1.00 97.00 238 TYR A C 1
ATOM 1875 O O . TYR A 1 238 ? -21.121 3.401 15.680 1.00 97.00 238 TYR A O 1
ATOM 1883 N N . ASN A 1 239 ? -21.931 1.392 16.243 1.00 97.94 239 ASN A N 1
ATOM 1884 C CA . ASN A 1 239 ? -22.045 1.636 17.673 1.00 97.94 239 ASN A CA 1
ATOM 1885 C C . ASN A 1 239 ? -21.626 0.399 18.500 1.00 97.94 239 ASN A C 1
ATOM 1887 O O . ASN A 1 239 ? -22.417 -0.526 18.697 1.00 97.94 239 ASN A O 1
ATOM 1891 N N . PRO A 1 240 ? -20.440 0.412 19.142 1.00 98.31 240 PRO A N 1
ATOM 1892 C CA . PRO A 1 240 ? -20.002 -0.685 20.007 1.00 98.31 240 PRO A CA 1
ATOM 1893 C C . PRO A 1 240 ? -20.927 -1.001 21.195 1.00 98.31 240 PRO A C 1
ATOM 1895 O O . PRO A 1 240 ? -20.797 -2.066 21.792 1.00 98.31 240 PRO A O 1
ATOM 1898 N N . LEU A 1 241 ? -21.855 -0.119 21.590 1.00 97.94 241 LEU A N 1
ATOM 1899 C CA . LEU A 1 241 ? -22.857 -0.478 22.605 1.00 97.94 241 LEU A CA 1
ATOM 1900 C C . LEU A 1 241 ? -23.964 -1.395 22.068 1.00 97.94 241 LEU A C 1
ATOM 1902 O O . LEU A 1 241 ? -24.557 -2.126 22.863 1.00 97.94 241 LEU A O 1
ATOM 1906 N N . ASP A 1 242 ? -24.217 -1.374 20.759 1.00 98.00 242 ASP A N 1
ATOM 1907 C CA . ASP A 1 242 ? -25.227 -2.206 20.099 1.00 98.00 242 ASP A CA 1
ATOM 1908 C C . ASP A 1 242 ? -24.661 -3.547 19.598 1.00 98.00 242 ASP A C 1
ATOM 1910 O O . ASP A 1 242 ? -25.443 -4.444 19.284 1.00 98.00 242 ASP A O 1
ATOM 1914 N N . GLY A 1 243 ? -23.335 -3.733 19.669 1.00 97.75 243 GLY A N 1
ATOM 1915 C CA . GLY A 1 243 ? -22.635 -5.007 19.442 1.00 97.75 243 GLY A CA 1
ATOM 1916 C C . GLY A 1 243 ? -21.571 -4.974 18.345 1.00 97.75 243 GLY A C 1
ATOM 1917 O O . GLY A 1 243 ? -20.936 -5.998 18.092 1.00 97.75 243 GLY A O 1
ATOM 1918 N N . ASP A 1 244 ? -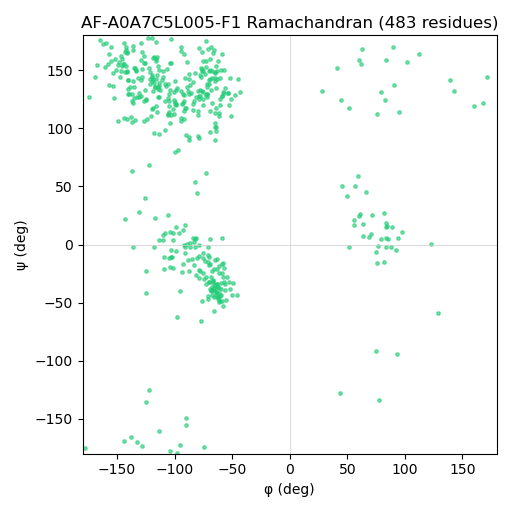21.378 -3.817 17.716 1.00 98.50 244 ASP A N 1
ATOM 1919 C CA . ASP A 1 244 ? -20.557 -3.680 16.516 1.00 98.50 244 ASP A CA 1
ATOM 1920 C C . ASP A 1 244 ? -19.057 -3.687 16.807 1.00 98.50 244 ASP A C 1
ATOM 1922 O O . ASP A 1 244 ? -18.585 -3.117 17.795 1.00 98.50 244 ASP A O 1
ATOM 1926 N N . TYR A 1 245 ? -18.286 -4.282 15.894 1.00 98.62 245 TYR A N 1
ATOM 1927 C CA . TYR A 1 245 ? -16.831 -4.370 16.019 1.00 98.62 245 TYR A CA 1
ATOM 1928 C C . TYR A 1 245 ? -16.097 -4.277 14.670 1.00 98.62 245 TYR A C 1
ATOM 1930 O O . TYR A 1 245 ? -16.669 -4.598 13.627 1.00 98.62 245 TYR A O 1
ATOM 1938 N N . PRO A 1 246 ? -14.819 -3.851 14.661 1.00 98.44 246 PRO A N 1
ATOM 1939 C CA . PRO A 1 246 ? -14.005 -3.754 13.448 1.00 98.44 246 PRO A CA 1
ATOM 1940 C C . PRO A 1 246 ? -13.817 -5.098 12.732 1.00 98.44 246 PRO A C 1
ATOM 1942 O O . PRO A 1 246 ? -13.615 -6.121 13.386 1.00 98.44 246 PRO A O 1
ATOM 1945 N N . ILE A 1 247 ? -13.808 -5.092 11.394 1.00 97.38 247 ILE A N 1
ATOM 1946 C CA . ILE A 1 247 ? -13.513 -6.275 10.558 1.00 97.38 247 ILE A CA 1
ATOM 1947 C C . ILE A 1 247 ? -12.686 -5.908 9.318 1.00 97.38 247 ILE A C 1
ATOM 1949 O O . ILE A 1 247 ? -12.632 -4.741 8.920 1.00 97.38 247 ILE A O 1
ATOM 1953 N N . ILE A 1 248 ? -12.112 -6.915 8.651 1.00 94.88 248 ILE A N 1
ATOM 1954 C CA . ILE A 1 248 ? -11.646 -6.805 7.261 1.00 94.88 248 ILE A CA 1
ATOM 1955 C C . ILE A 1 248 ? -12.760 -7.174 6.269 1.00 94.88 248 ILE A C 1
ATOM 1957 O O . ILE A 1 248 ? -13.456 -8.178 6.412 1.00 94.88 248 ILE A O 1
ATOM 1961 N N . GLU A 1 249 ? -12.902 -6.376 5.212 1.00 91.19 249 GLU A N 1
ATOM 1962 C CA . GLU A 1 249 ? -13.923 -6.551 4.169 1.00 91.19 249 GLU A CA 1
ATOM 1963 C C . GLU A 1 249 ? -13.347 -7.236 2.912 1.00 91.19 249 GLU A C 1
ATOM 1965 O O . GLU A 1 249 ? -13.035 -6.585 1.902 1.00 91.19 249 GLU A O 1
ATOM 1970 N N . ILE A 1 250 ? -13.189 -8.560 2.944 1.00 89.12 250 ILE A N 1
ATOM 1971 C CA . ILE A 1 250 ? -12.656 -9.322 1.804 1.00 89.12 250 ILE A CA 1
ATOM 1972 C C . ILE A 1 250 ? -13.795 -9.822 0.905 1.00 89.12 250 ILE A C 1
ATOM 1974 O O . ILE A 1 250 ? -14.698 -10.531 1.346 1.00 89.12 250 ILE A O 1
ATOM 1978 N N . ARG A 1 251 ? -13.749 -9.474 -0.389 1.00 88.88 251 ARG A N 1
ATOM 1979 C CA . ARG A 1 251 ? -14.772 -9.852 -1.382 1.00 88.88 251 ARG A CA 1
ATOM 1980 C C . ARG A 1 251 ? -14.980 -11.374 -1.380 1.00 88.88 251 ARG A C 1
ATOM 1982 O O . ARG A 1 251 ? -14.020 -12.124 -1.495 1.00 88.88 251 ARG A O 1
ATOM 1989 N N . GLY A 1 252 ? -16.215 -11.860 -1.296 1.00 86.25 252 GLY A N 1
ATOM 1990 C CA . GLY A 1 252 ? -16.498 -13.305 -1.301 1.00 86.25 252 GLY A CA 1
ATOM 1991 C C . GLY A 1 252 ? -16.207 -14.050 0.012 1.00 86.25 252 GLY A C 1
ATOM 1992 O O . GLY A 1 252 ? -16.505 -15.240 0.084 1.00 86.25 252 GLY A O 1
ATOM 1993 N N . CYS A 1 253 ? -15.707 -13.375 1.050 1.00 87.25 253 CYS A N 1
ATOM 1994 C CA . CYS A 1 253 ? -15.755 -13.866 2.426 1.00 87.25 253 CYS A CA 1
ATOM 1995 C C . CYS A 1 253 ? -17.043 -13.336 3.074 1.00 87.25 253 CYS A C 1
ATOM 1997 O O . CYS A 1 253 ? -17.228 -12.126 3.160 1.00 87.25 253 CYS A O 1
ATOM 1999 N N . THR A 1 254 ? -17.959 -14.223 3.477 1.00 82.50 254 THR A N 1
ATOM 2000 C CA . THR A 1 254 ? -19.267 -13.831 4.044 1.00 82.50 254 THR A CA 1
ATOM 2001 C C . THR A 1 254 ? -19.283 -13.747 5.566 1.00 82.50 254 THR A C 1
ATOM 2003 O O . THR A 1 254 ? -20.128 -13.056 6.121 1.00 82.50 254 THR A O 1
ATOM 2006 N N . GLU A 1 255 ? -18.379 -14.461 6.237 1.00 87.62 255 GLU A N 1
ATOM 2007 C CA . GLU A 1 255 ? -18.251 -14.439 7.696 1.00 87.62 255 GLU A CA 1
ATOM 2008 C C . GLU A 1 255 ? -17.334 -13.283 8.127 1.00 87.62 255 GLU A C 1
ATOM 2010 O O . GLU A 1 255 ? -16.265 -13.131 7.521 1.00 87.62 255 GLU A O 1
ATOM 2015 N N . PRO A 1 256 ? -17.670 -12.513 9.179 1.00 88.50 256 PRO A N 1
ATOM 2016 C CA . PRO A 1 256 ? -16.823 -11.426 9.667 1.00 88.50 256 PRO A CA 1
ATOM 2017 C C . PRO A 1 256 ? -15.440 -11.949 10.071 1.00 88.50 256 PRO A C 1
ATOM 2019 O O . PRO A 1 256 ? -15.325 -12.897 10.847 1.00 88.50 256 PRO A O 1
ATOM 2022 N N . GLN A 1 257 ? -14.386 -11.329 9.537 1.00 92.62 257 GLN A N 1
ATOM 2023 C CA . GLN A 1 257 ? -12.993 -11.663 9.839 1.00 92.62 257 GLN A CA 1
ATOM 2024 C C . GLN A 1 257 ? -12.327 -10.490 10.559 1.00 92.62 257 GLN A C 1
ATOM 2026 O O . GLN A 1 257 ? -12.421 -9.356 10.095 1.00 92.62 257 GLN A O 1
ATOM 2031 N N . TYR A 1 258 ? -11.604 -10.760 11.643 1.00 95.94 258 TYR A N 1
ATOM 2032 C CA . TYR A 1 258 ? -10.734 -9.787 12.302 1.00 95.94 258 TYR A CA 1
ATOM 2033 C C . TYR A 1 258 ? -9.377 -10.450 12.617 1.00 95.94 258 TYR A C 1
ATOM 2035 O O . TYR A 1 258 ? -9.316 -11.344 13.459 1.00 95.94 258 TYR A O 1
ATOM 2043 N N . PRO A 1 259 ? -8.303 -10.095 11.889 1.00 96.38 259 PRO A N 1
ATOM 2044 C CA . PRO A 1 259 ? -6.942 -10.568 12.153 1.00 96.38 259 PRO A CA 1
ATOM 2045 C C . PRO A 1 259 ? -6.385 -10.057 13.486 1.00 96.38 259 PRO A C 1
ATOM 2047 O O . PRO A 1 259 ? -6.931 -9.122 14.076 1.00 96.38 259 PRO A O 1
ATOM 2050 N N . ASP A 1 260 ? -5.270 -10.637 13.935 1.00 98.00 260 ASP A N 1
ATOM 2051 C CA . ASP A 1 260 ? -4.641 -10.329 15.228 1.00 98.00 260 ASP A CA 1
ATOM 2052 C C . ASP A 1 260 ? -4.289 -8.843 15.394 1.00 98.00 260 ASP A C 1
ATOM 2054 O O . ASP A 1 260 ? -4.417 -8.300 16.493 1.00 98.00 260 ASP A O 1
ATOM 2058 N N . GLN A 1 261 ? -3.940 -8.172 14.293 1.00 98.50 261 GLN A N 1
ATOM 2059 C CA . GLN A 1 261 ? -3.786 -6.720 14.195 1.00 98.50 261 GLN A CA 1
ATOM 2060 C C . GLN A 1 261 ? -4.450 -6.202 12.918 1.00 98.50 261 GLN A C 1
ATOM 2062 O O . GLN A 1 261 ? -4.232 -6.748 11.833 1.00 98.50 261 GLN A O 1
ATOM 2067 N N . MET A 1 262 ? -5.196 -5.103 13.039 1.00 98.62 262 MET A N 1
ATOM 2068 C CA . MET A 1 262 ? -5.712 -4.307 11.926 1.00 98.62 262 MET A CA 1
ATOM 2069 C C . MET A 1 262 ? -5.295 -2.846 12.089 1.00 98.62 262 MET A C 1
ATOM 2071 O O . MET A 1 262 ? -5.458 -2.263 13.159 1.00 98.62 262 MET A O 1
ATOM 2075 N N . ILE A 1 263 ? -4.798 -2.248 11.009 1.00 98.75 263 ILE A N 1
ATOM 2076 C CA . ILE A 1 263 ? -4.401 -0.842 10.923 1.00 98.75 263 ILE A CA 1
ATOM 2077 C C . ILE A 1 263 ? -5.128 -0.227 9.725 1.00 98.75 263 ILE A C 1
ATOM 2079 O O . ILE A 1 263 ? -4.994 -0.715 8.604 1.00 98.75 263 ILE A O 1
ATOM 2083 N N . PHE A 1 264 ? -5.888 0.841 9.946 1.00 98.69 264 PHE A N 1
ATOM 2084 C CA . PHE A 1 264 ? -6.614 1.573 8.910 1.00 98.69 264 PHE A CA 1
ATOM 2085 C C . PHE A 1 264 ? -6.095 3.006 8.768 1.00 98.69 264 PHE A C 1
ATOM 2087 O O . PHE A 1 264 ? -5.770 3.659 9.760 1.00 98.69 264 PHE A O 1
ATOM 2094 N N . TRP A 1 265 ? -6.050 3.502 7.533 1.00 98.38 265 TRP A N 1
ATOM 2095 C CA . TRP A 1 265 ? -5.831 4.909 7.203 1.00 98.38 265 TRP A CA 1
ATOM 2096 C C . TRP A 1 265 ? -6.429 5.236 5.830 1.00 98.38 265 TRP A C 1
ATOM 2098 O O . TRP A 1 265 ? -6.852 4.352 5.082 1.00 98.38 265 TRP A O 1
ATOM 2108 N N . ILE A 1 266 ? -6.490 6.525 5.502 1.00 97.81 266 ILE A N 1
ATOM 2109 C CA . ILE A 1 266 ? -6.967 7.017 4.207 1.00 97.81 266 ILE A CA 1
ATOM 2110 C C . ILE A 1 266 ? -5.924 7.990 3.665 1.00 97.81 266 ILE A C 1
ATOM 2112 O O . ILE A 1 266 ? -5.373 8.782 4.432 1.00 97.81 266 ILE A O 1
ATOM 2116 N N . TYR A 1 267 ? -5.686 7.956 2.359 1.00 97.88 267 TYR A N 1
ATOM 2117 C CA . TYR A 1 267 ? -5.007 9.021 1.627 1.00 97.88 267 TYR A CA 1
ATOM 2118 C C . TYR A 1 267 ? -5.734 9.319 0.311 1.00 97.88 267 TYR A C 1
ATOM 2120 O O . TYR A 1 267 ? -6.628 8.585 -0.112 1.00 97.88 267 TYR A O 1
ATOM 2128 N N . ASN A 1 268 ? -5.378 10.423 -0.333 1.00 97.38 268 ASN A N 1
ATOM 2129 C CA . ASN A 1 268 ? -5.965 10.879 -1.587 1.00 97.38 268 ASN A CA 1
ATOM 2130 C C . ASN A 1 268 ? -4.922 11.565 -2.468 1.00 97.38 268 ASN A C 1
ATOM 2132 O O . ASN A 1 268 ? -3.921 12.064 -1.963 1.00 97.38 268 ASN A O 1
ATOM 2136 N N . ASP A 1 269 ? -5.180 11.653 -3.768 1.00 97.19 269 ASP A N 1
ATOM 2137 C CA . ASP A 1 269 ? -4.254 12.267 -4.726 1.00 97.19 269 ASP A CA 1
ATOM 2138 C C . ASP A 1 269 ? -4.549 13.745 -5.049 1.00 97.19 269 ASP A C 1
ATOM 2140 O O . ASP A 1 269 ? -3.968 14.301 -5.974 1.00 97.19 269 ASP A O 1
ATOM 2144 N N . ASN A 1 270 ? -5.457 14.406 -4.327 1.00 95.94 270 ASN A N 1
ATOM 2145 C CA . ASN A 1 270 ? -5.872 15.779 -4.630 1.00 95.94 270 ASN A CA 1
ATOM 2146 C C . ASN A 1 270 ? -5.719 16.704 -3.415 1.00 95.94 270 ASN A C 1
ATOM 2148 O O . ASN A 1 270 ? -6.586 17.539 -3.160 1.00 95.94 270 ASN A O 1
ATOM 2152 N N . GLY A 1 271 ? -4.639 16.565 -2.640 1.00 93.25 271 GLY A N 1
ATOM 2153 C CA . GLY A 1 271 ? -4.290 17.451 -1.519 1.00 93.25 271 GLY A CA 1
ATOM 2154 C C . GLY A 1 271 ? -3.639 18.775 -1.949 1.00 93.25 271 GLY A C 1
ATOM 2155 O O . GLY A 1 271 ? -3.859 19.797 -1.295 1.00 93.25 271 GLY A O 1
ATOM 2156 N N . SER A 1 272 ? -2.931 18.781 -3.082 1.00 86.50 272 SER A N 1
ATOM 2157 C CA . SER A 1 272 ? -2.504 19.974 -3.836 1.00 86.50 272 SER A CA 1
ATOM 2158 C C . SER A 1 272 ? -3.159 19.989 -5.229 1.00 86.50 272 SER A C 1
ATOM 2160 O O . SER A 1 272 ? -3.869 19.058 -5.606 1.00 86.50 272 SER A O 1
ATOM 2162 N N . ASN A 1 273 ? -2.959 21.068 -5.988 1.00 76.38 273 ASN A N 1
ATOM 2163 C CA . ASN A 1 273 ? -3.456 21.224 -7.359 1.00 76.38 273 ASN A CA 1
ATOM 2164 C C . ASN A 1 273 ? -2.532 20.599 -8.424 1.00 76.38 273 ASN A C 1
ATOM 2166 O O . ASN A 1 273 ? -2.927 20.515 -9.587 1.00 76.38 273 ASN A O 1
ATOM 2170 N N . VAL A 1 274 ? -1.302 20.223 -8.055 1.00 80.06 274 VAL A N 1
ATOM 2171 C CA . VAL A 1 274 ? -0.292 19.619 -8.939 1.00 80.06 274 VAL A CA 1
ATOM 2172 C C . VAL A 1 274 ? 0.446 18.524 -8.173 1.00 80.06 274 VAL A C 1
ATOM 2174 O O . VAL A 1 274 ? 0.746 18.684 -6.992 1.00 80.06 274 VAL A O 1
ATOM 2177 N N . HIS A 1 275 ? 0.751 17.431 -8.862 1.00 95.19 275 HIS A N 1
ATOM 2178 C CA . HIS A 1 275 ? 1.554 16.323 -8.353 1.00 95.19 275 HIS A CA 1
ATOM 2179 C C . HIS A 1 275 ? 3.050 16.618 -8.410 1.00 95.19 275 HIS A C 1
ATOM 2181 O O . HIS A 1 275 ? 3.555 17.105 -9.424 1.00 95.19 275 HIS A O 1
ATOM 2187 N N . GLY A 1 276 ? 3.746 16.366 -7.302 1.00 94.06 276 GLY A N 1
ATOM 2188 C CA . GLY A 1 276 ? 5.154 16.722 -7.132 1.00 94.06 276 GLY A CA 1
ATOM 2189 C C . GLY A 1 276 ? 6.144 15.665 -7.620 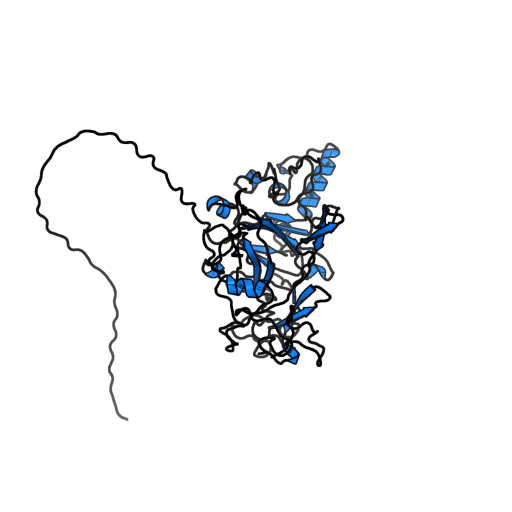1.00 94.06 276 GLY A C 1
ATOM 2190 O O . GLY A 1 276 ? 7.286 16.022 -7.905 1.00 94.06 276 GLY A O 1
ATOM 2191 N N . GLU A 1 277 ? 5.731 14.400 -7.700 1.00 95.31 277 GLU A N 1
ATOM 2192 C CA . GLU A 1 277 ? 6.551 13.282 -8.174 1.00 95.31 277 GLU A CA 1
ATOM 2193 C C . GLU A 1 277 ? 6.249 12.988 -9.648 1.00 95.31 277 GLU A C 1
ATOM 2195 O O . GLU A 1 277 ? 7.114 13.176 -10.505 1.00 95.31 277 GLU A O 1
ATOM 2200 N N . SER A 1 278 ? 5.011 12.599 -9.983 1.00 96.19 278 SER A N 1
ATOM 2201 C CA . SER A 1 278 ? 4.684 12.213 -11.365 1.00 96.19 278 SER A CA 1
ATOM 2202 C C . SER A 1 278 ? 4.554 13.389 -12.331 1.00 96.19 278 SER A C 1
ATOM 2204 O O . SER A 1 278 ? 4.470 13.189 -13.544 1.00 96.19 278 SER A O 1
ATOM 2206 N N . MET A 1 279 ? 4.505 14.626 -11.822 1.00 95.69 279 MET A N 1
ATOM 2207 C CA . MET A 1 279 ? 4.084 15.818 -12.575 1.00 95.69 279 MET A CA 1
ATOM 2208 C C . MET A 1 279 ? 2.673 15.671 -13.191 1.00 95.69 279 MET A C 1
ATOM 2210 O O . MET A 1 279 ? 2.327 16.363 -14.154 1.00 95.69 279 MET A O 1
ATOM 2214 N N . GLY A 1 280 ? 1.871 14.752 -12.646 1.00 94.06 280 GLY A N 1
ATOM 2215 C CA . GLY A 1 280 ? 0.506 14.442 -13.044 1.00 94.06 280 GLY A CA 1
ATOM 2216 C C . GLY A 1 280 ? -0.517 15.542 -12.762 1.00 94.06 280 GLY A C 1
ATOM 2217 O O . GLY A 1 280 ? -0.277 16.541 -12.078 1.00 94.06 280 GLY A O 1
ATOM 2218 N N . THR A 1 281 ? -1.706 15.335 -13.326 1.00 94.19 281 THR A N 1
ATOM 2219 C CA . THR A 1 281 ? -2.927 16.023 -12.896 1.00 94.19 281 THR A CA 1
ATOM 2220 C C . THR A 1 281 ? -3.722 15.066 -12.008 1.00 94.19 281 THR A C 1
ATOM 2222 O O . THR A 1 281 ? -3.973 13.949 -12.471 1.00 94.19 281 THR A O 1
ATOM 2225 N N . PRO A 1 282 ? -4.194 15.502 -10.821 1.00 95.00 282 PRO A N 1
ATOM 2226 C CA . PRO A 1 282 ? -5.015 14.684 -9.937 1.00 95.00 282 PRO A CA 1
ATOM 2227 C C . PRO A 1 282 ? -6.168 13.962 -10.637 1.00 95.00 282 PRO A C 1
ATOM 2229 O O . PRO A 1 282 ? -6.985 14.566 -11.342 1.00 95.00 282 PRO A O 1
ATOM 2232 N N . ILE A 1 283 ? -6.235 12.658 -10.386 1.00 95.88 283 ILE A N 1
ATOM 2233 C CA . ILE A 1 283 ? -7.340 11.751 -10.682 1.00 95.88 283 ILE A CA 1
ATOM 2234 C C . ILE A 1 283 ? -8.555 12.136 -9.825 1.00 95.88 283 ILE A C 1
ATOM 2236 O O . ILE A 1 283 ? -9.677 12.017 -10.301 1.00 95.88 283 ILE A O 1
ATOM 2240 N N . LYS A 1 284 ? -8.347 12.637 -8.594 1.00 95.62 284 LYS A N 1
ATOM 2241 C CA . LYS A 1 284 ? -9.340 12.691 -7.498 1.00 95.62 284 LYS A CA 1
ATOM 2242 C C . LYS A 1 284 ? -9.710 11.287 -7.011 1.00 95.62 284 LYS A C 1
ATOM 2244 O O . LYS A 1 284 ? -10.882 10.967 -6.816 1.00 95.62 284 LYS A O 1
ATOM 2249 N N . MET A 1 285 ? -8.700 10.448 -6.814 1.00 96.12 285 MET A N 1
ATOM 2250 C CA . MET A 1 285 ? -8.830 9.150 -6.169 1.00 96.12 285 MET A CA 1
ATOM 2251 C C . MET A 1 285 ? -8.680 9.299 -4.654 1.00 96.12 285 MET A C 1
ATOM 2253 O O . MET A 1 285 ? -7.705 9.867 -4.163 1.00 96.12 285 MET A O 1
ATOM 2257 N N . GLU A 1 286 ? -9.627 8.742 -3.908 1.00 96.69 286 GLU A N 1
ATOM 2258 C CA . GLU A 1 286 ? -9.447 8.428 -2.492 1.00 96.69 286 GLU A CA 1
ATOM 2259 C C . GLU A 1 286 ? -9.074 6.949 -2.362 1.00 96.69 286 GLU A C 1
ATOM 2261 O O . GLU A 1 286 ? -9.695 6.084 -2.985 1.00 96.69 286 GLU A O 1
ATOM 2266 N N . VAL A 1 287 ? -8.067 6.654 -1.545 1.00 97.12 287 VAL A N 1
ATOM 2267 C CA . VAL A 1 287 ? -7.589 5.300 -1.273 1.00 97.12 287 VAL A CA 1
ATOM 2268 C C . VAL A 1 287 ? -7.719 5.030 0.221 1.00 97.12 287 VAL A C 1
ATOM 2270 O O . VAL A 1 287 ? -7.014 5.602 1.051 1.00 97.12 287 VAL A O 1
ATOM 2273 N N . GLN A 1 288 ? -8.648 4.143 0.566 1.00 96.94 288 GLN A N 1
ATOM 2274 C CA . GLN A 1 288 ? -8.836 3.653 1.928 1.00 96.94 288 GLN A CA 1
ATOM 2275 C C . GLN A 1 288 ? -8.023 2.367 2.081 1.00 96.94 288 GLN A C 1
ATOM 2277 O O . GLN A 1 288 ? -8.249 1.408 1.333 1.00 96.94 288 GLN A O 1
ATOM 2282 N N . VAL A 1 289 ? -7.077 2.341 3.020 1.00 97.69 289 VAL A N 1
ATOM 2283 C CA . VAL A 1 289 ? -6.161 1.210 3.210 1.00 97.69 289 VAL A CA 1
ATOM 2284 C C . VAL A 1 289 ? -6.403 0.545 4.550 1.00 97.69 289 VAL A C 1
ATOM 2286 O O . VAL A 1 289 ? -6.553 1.202 5.578 1.00 97.69 289 VAL A O 1
ATOM 2289 N N . GLN A 1 290 ? -6.426 -0.783 4.526 1.00 97.19 290 GLN A N 1
ATOM 2290 C CA . GLN A 1 290 ? -6.470 -1.617 5.716 1.00 97.19 290 GLN A CA 1
ATOM 2291 C C . GLN A 1 290 ? -5.322 -2.626 5.651 1.00 97.19 290 GLN A C 1
ATOM 2293 O O . GLN A 1 290 ? -5.373 -3.575 4.866 1.00 97.19 290 GLN A O 1
ATOM 2298 N N . ALA A 1 291 ? -4.285 -2.408 6.454 1.00 98.19 291 ALA A N 1
ATOM 2299 C CA . ALA A 1 291 ? -3.213 -3.372 6.667 1.00 98.19 291 ALA A CA 1
ATOM 2300 C C . ALA A 1 291 ? -3.587 -4.322 7.808 1.00 98.19 291 ALA A C 1
ATOM 2302 O O . ALA A 1 291 ? -4.206 -3.910 8.791 1.00 98.19 291 ALA A O 1
ATOM 2303 N N . PHE A 1 292 ? -3.230 -5.596 7.685 1.00 97.81 292 PHE A N 1
ATOM 2304 C CA . PHE A 1 292 ? -3.527 -6.598 8.703 1.00 97.81 292 PHE A CA 1
ATOM 2305 C C . PHE A 1 292 ? -2.500 -7.731 8.741 1.00 97.81 292 PHE A C 1
ATOM 2307 O O . PHE A 1 292 ? -1.861 -8.056 7.739 1.00 97.81 292 PHE A O 1
ATOM 2314 N N . ALA A 1 293 ? -2.309 -8.302 9.927 1.00 97.56 293 ALA A N 1
ATOM 2315 C CA . ALA A 1 293 ? -1.346 -9.368 10.191 1.00 97.56 293 ALA A CA 1
ATOM 2316 C C . ALA A 1 293 ? -1.987 -10.486 11.025 1.00 97.56 293 ALA A C 1
ATOM 2318 O O . ALA A 1 293 ? -2.906 -10.232 11.807 1.00 97.56 293 ALA A O 1
ATOM 2319 N N . TYR A 1 294 ? -1.481 -11.708 10.851 1.00 96.06 294 TYR A N 1
ATOM 2320 C CA . TYR A 1 294 ? -1.906 -12.898 11.586 1.00 96.06 294 TYR A CA 1
ATOM 2321 C C . TYR A 1 294 ? -0.729 -13.472 12.375 1.00 96.06 294 TYR A C 1
ATOM 2323 O O . TYR A 1 294 ? 0.350 -13.667 11.815 1.00 96.06 294 TYR A O 1
ATOM 2331 N N . GLY A 1 295 ? -0.942 -13.774 13.653 1.00 95.69 295 GLY A N 1
ATOM 2332 C CA . GLY A 1 295 ? 0.033 -14.450 14.504 1.00 95.69 295 GLY A CA 1
ATOM 2333 C C . GLY A 1 295 ? -0.102 -15.963 14.391 1.00 95.69 295 GLY A C 1
ATOM 2334 O O . GLY A 1 295 ? -0.891 -16.582 15.108 1.00 95.69 295 GLY A O 1
ATOM 2335 N N . THR A 1 296 ? 0.664 -16.579 13.490 1.00 95.81 296 THR A N 1
ATOM 2336 C CA . THR A 1 296 ? 0.577 -18.022 13.203 1.00 95.81 296 THR A CA 1
ATOM 2337 C C . THR A 1 296 ? 1.897 -18.749 13.478 1.00 95.81 296 THR A C 1
ATOM 2339 O O . THR A 1 296 ? 2.886 -18.163 13.909 1.00 95.81 296 THR A O 1
ATOM 2342 N N . ASN A 1 297 ? 1.905 -20.073 13.293 1.00 94.44 297 ASN A N 1
ATOM 2343 C CA . ASN A 1 297 ? 3.119 -20.905 13.363 1.00 94.44 297 ASN A CA 1
ATOM 2344 C C . ASN A 1 297 ? 3.407 -21.579 12.005 1.00 94.44 297 ASN A C 1
ATOM 2346 O O . ASN A 1 297 ? 4.033 -22.638 11.957 1.00 94.44 297 ASN A O 1
ATOM 2350 N N . ASP A 1 298 ? 2.879 -20.998 10.931 1.00 95.81 298 ASP A N 1
ATOM 2351 C CA . ASP A 1 298 ? 2.984 -21.437 9.540 1.00 95.81 298 ASP A CA 1
ATOM 2352 C C . ASP A 1 298 ? 3.457 -20.264 8.666 1.00 95.81 298 ASP A C 1
ATOM 2354 O O . ASP A 1 298 ? 3.811 -19.202 9.180 1.00 95.81 298 ASP A O 1
ATOM 2358 N N . GLU A 1 299 ? 3.479 -20.447 7.349 1.00 94.19 299 GLU A N 1
ATOM 2359 C CA . GLU A 1 299 ? 4.028 -19.482 6.395 1.00 94.19 299 GLU A CA 1
ATOM 2360 C C . GLU A 1 299 ? 3.304 -18.116 6.397 1.00 94.19 299 GLU A C 1
ATOM 2362 O O . GLU A 1 299 ? 3.892 -17.126 5.968 1.00 94.19 299 GLU A O 1
ATOM 2367 N N . LEU A 1 300 ? 2.072 -18.009 6.922 1.00 94.62 300 LEU A N 1
ATOM 2368 C CA . LEU A 1 300 ? 1.380 -16.714 7.074 1.00 94.62 300 LEU A CA 1
ATOM 2369 C C . LEU A 1 300 ? 2.077 -15.789 8.086 1.00 94.62 300 LEU A C 1
ATOM 2371 O O . LEU A 1 300 ? 1.906 -14.570 8.031 1.00 94.62 300 LEU A O 1
ATOM 2375 N N . ASN A 1 301 ? 2.883 -16.352 8.988 1.00 96.62 301 ASN A N 1
ATOM 2376 C CA . ASN A 1 301 ? 3.652 -15.609 9.980 1.00 96.62 301 ASN A CA 1
ATOM 2377 C C . ASN A 1 301 ? 4.762 -14.756 9.336 1.00 96.62 301 ASN A C 1
ATOM 2379 O O . ASN A 1 301 ? 5.192 -13.765 9.924 1.00 96.62 301 ASN A O 1
ATOM 2383 N N . ASP A 1 302 ? 5.191 -15.120 8.125 1.00 96.50 302 ASP A N 1
ATOM 2384 C CA . ASP A 1 302 ? 6.221 -14.436 7.334 1.00 96.50 302 ASP A CA 1
ATOM 2385 C C . ASP A 1 302 ? 5.613 -13.497 6.264 1.00 96.50 302 ASP A C 1
ATOM 2387 O O . ASP A 1 302 ? 6.305 -13.044 5.352 1.00 96.50 302 ASP A O 1
ATOM 2391 N N . MET A 1 303 ? 4.314 -13.176 6.368 1.00 96.31 303 MET A N 1
ATOM 2392 C CA . MET A 1 303 ? 3.573 -12.343 5.410 1.00 96.31 303 MET A CA 1
ATOM 2393 C C . MET A 1 303 ? 2.948 -11.105 6.064 1.00 96.31 303 MET A C 1
ATOM 2395 O O . MET A 1 303 ? 2.554 -11.119 7.229 1.00 96.31 303 MET A O 1
ATOM 2399 N N . THR A 1 304 ? 2.776 -10.035 5.285 1.00 96.06 304 THR A N 1
ATOM 2400 C CA . THR A 1 304 ? 1.883 -8.918 5.633 1.00 96.06 304 THR A CA 1
ATOM 2401 C C . THR A 1 304 ? 0.833 -8.735 4.550 1.00 96.06 304 THR A C 1
ATOM 2403 O O . THR A 1 304 ? 1.083 -9.007 3.378 1.00 96.06 304 THR A O 1
ATOM 2406 N N . PHE A 1 305 ? -0.356 -8.278 4.940 1.00 97.12 305 PHE A N 1
ATOM 2407 C CA . PHE A 1 305 ? -1.465 -8.065 4.017 1.00 97.12 305 PHE A CA 1
ATOM 2408 C C . PHE A 1 305 ? -1.914 -6.608 4.053 1.00 97.12 305 PHE A C 1
ATOM 2410 O O . PHE A 1 305 ? -1.947 -5.986 5.118 1.00 97.12 305 PHE A O 1
ATOM 2417 N N . GLN A 1 306 ? -2.277 -6.077 2.886 1.00 96.25 306 GLN A N 1
ATOM 2418 C CA . GLN A 1 306 ? -2.839 -4.739 2.715 1.00 96.25 306 GLN A CA 1
ATOM 2419 C C . GLN A 1 306 ? -4.002 -4.805 1.721 1.00 96.25 306 GLN A C 1
ATOM 2421 O O . GLN A 1 306 ? -3.874 -5.355 0.628 1.00 96.25 306 GLN A O 1
ATOM 2426 N N . ARG A 1 307 ? -5.155 -4.250 2.100 1.00 95.50 307 ARG A N 1
ATOM 2427 C CA . ARG A 1 307 ? -6.325 -4.072 1.233 1.00 95.50 307 ARG A CA 1
ATOM 2428 C C . ARG A 1 307 ? -6.427 -2.607 0.838 1.00 95.50 307 ARG A C 1
ATOM 2430 O O . ARG A 1 307 ? -6.667 -1.769 1.702 1.00 95.50 307 ARG A O 1
ATOM 2437 N N . TYR A 1 308 ? -6.349 -2.329 -0.459 1.00 95.38 308 TYR A N 1
ATOM 2438 C CA . TYR A 1 308 ? -6.602 -1.008 -1.031 1.00 95.38 308 TYR A CA 1
ATOM 2439 C C . TYR A 1 308 ? -8.031 -0.951 -1.588 1.00 95.38 308 TYR A C 1
ATOM 2441 O O . TYR A 1 308 ? -8.394 -1.724 -2.476 1.00 95.38 308 TYR A O 1
ATOM 2449 N N . LYS A 1 309 ? -8.859 -0.040 -1.069 1.00 94.31 309 LYS A N 1
ATOM 2450 C CA . LYS A 1 309 ? -10.179 0.297 -1.621 1.00 94.31 309 LYS A CA 1
ATOM 2451 C C . LYS A 1 309 ? -10.072 1.656 -2.304 1.00 94.31 309 LYS A C 1
ATOM 2453 O O . LYS A 1 309 ? -9.889 2.674 -1.643 1.00 94.31 309 LYS A O 1
ATOM 2458 N N . LEU A 1 310 ? -10.196 1.643 -3.626 1.00 93.69 310 LEU A N 1
ATOM 2459 C CA . LEU A 1 310 ? -10.122 2.820 -4.480 1.00 93.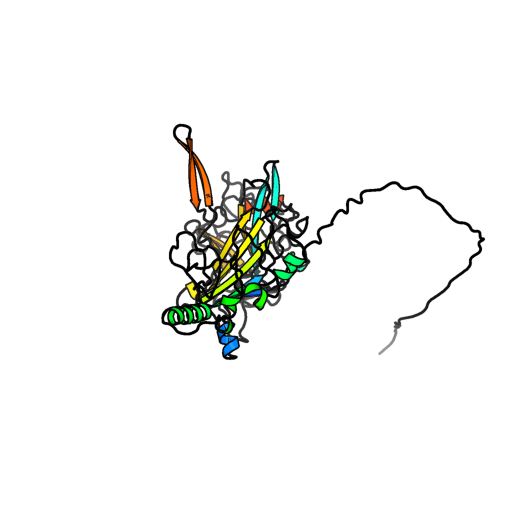69 310 LEU A CA 1
ATOM 2460 C C . LEU A 1 310 ? -11.523 3.399 -4.691 1.00 93.69 310 LEU A C 1
ATOM 2462 O O . LEU A 1 310 ? -12.445 2.670 -5.064 1.00 93.69 310 LEU A O 1
ATOM 2466 N N . ILE A 1 311 ? -11.682 4.698 -4.459 1.00 93.88 311 ILE A N 1
ATOM 2467 C CA . ILE A 1 311 ? -12.934 5.431 -4.645 1.00 93.88 311 ILE A CA 1
ATOM 2468 C C . ILE A 1 311 ? -12.659 6.594 -5.598 1.00 93.88 311 ILE A C 1
ATOM 2470 O O . ILE A 1 311 ? -12.022 7.580 -5.222 1.00 93.88 311 ILE A O 1
ATOM 2474 N N . ASN A 1 312 ? -13.159 6.490 -6.832 1.00 93.69 312 ASN A N 1
ATOM 2475 C CA . ASN A 1 312 ? -13.113 7.601 -7.776 1.00 93.69 312 ASN A CA 1
ATOM 2476 C C . ASN A 1 312 ? -14.066 8.709 -7.298 1.00 93.69 312 ASN A C 1
ATOM 2478 O O . ASN A 1 312 ? -15.280 8.508 -7.253 1.00 93.69 312 ASN A O 1
ATOM 2482 N N . ARG A 1 313 ? -13.513 9.870 -6.944 1.00 93.38 313 ARG A N 1
ATOM 2483 C CA . ARG A 1 313 ? -14.249 11.076 -6.532 1.00 93.38 313 ARG A CA 1
ATOM 2484 C C . ARG A 1 313 ? -14.186 12.169 -7.611 1.00 93.38 313 ARG A C 1
ATOM 2486 O O . ARG A 1 313 ? -14.586 13.310 -7.363 1.00 93.38 313 ARG A O 1
ATOM 2493 N N . ALA A 1 314 ? -13.684 11.845 -8.805 1.00 92.00 314 ALA A N 1
ATOM 2494 C CA . ALA A 1 314 ? -13.810 12.693 -9.980 1.00 92.00 314 ALA A CA 1
ATOM 2495 C C . ALA A 1 314 ? -15.281 12.894 -10.366 1.00 92.00 314 ALA A C 1
ATOM 2497 O O . ALA A 1 314 ? -16.162 12.097 -10.051 1.00 92.00 314 ALA A O 1
ATOM 2498 N N . THR A 1 315 ? -15.546 13.972 -11.099 1.00 90.06 315 THR A N 1
ATOM 2499 C CA . THR A 1 315 ? -16.867 14.251 -11.683 1.00 90.06 315 THR A CA 1
ATOM 2500 C C . THR A 1 315 ? -17.155 13.446 -12.951 1.00 90.06 315 THR A C 1
ATOM 2502 O O . THR A 1 315 ? -18.273 13.498 -13.457 1.00 90.06 315 THR A O 1
ATOM 2505 N N . GLU A 1 316 ? -16.146 12.763 -13.488 1.00 90.75 316 GLU A N 1
ATOM 2506 C CA . GLU A 1 316 ? -16.174 12.018 -14.746 1.00 90.75 316 GLU A CA 1
ATOM 2507 C C . GLU A 1 316 ? -15.495 10.654 -14.542 1.00 90.75 316 GLU A C 1
ATOM 2509 O O . GLU A 1 316 ? -14.623 10.507 -13.681 1.00 90.75 316 GLU A O 1
ATOM 2514 N N . ASP A 1 317 ? -15.902 9.650 -15.319 1.00 90.88 317 ASP A N 1
ATOM 2515 C CA . ASP A 1 317 ? -15.270 8.329 -15.287 1.00 90.88 317 ASP A CA 1
ATOM 2516 C C . ASP A 1 317 ? -13.859 8.396 -15.894 1.00 90.88 317 ASP A C 1
ATOM 2518 O O . ASP A 1 317 ? -13.654 9.035 -16.929 1.00 90.88 317 ASP A O 1
ATOM 2522 N N . ILE A 1 318 ? -12.898 7.719 -15.260 1.00 93.38 318 ILE A N 1
ATOM 2523 C CA . ILE A 1 318 ? -11.513 7.618 -15.736 1.00 93.38 318 ILE A CA 1
ATOM 2524 C C . ILE A 1 318 ? -11.338 6.255 -16.417 1.00 93.38 318 ILE A C 1
ATOM 2526 O O . ILE A 1 318 ? -11.424 5.204 -15.774 1.00 93.38 318 ILE A O 1
ATOM 2530 N N . ASP A 1 319 ? -11.132 6.274 -17.732 1.00 92.69 319 ASP A N 1
ATOM 2531 C CA . ASP A 1 319 ? -10.989 5.081 -18.570 1.00 92.69 319 ASP A CA 1
ATOM 2532 C C . ASP A 1 319 ? -9.510 4.710 -18.761 1.00 92.69 319 ASP A C 1
ATOM 2534 O O . ASP A 1 319 ? -8.611 5.485 -18.437 1.00 92.69 319 ASP A O 1
ATOM 2538 N N . SER A 1 320 ? -9.240 3.504 -19.270 1.00 92.44 320 SER A N 1
ATOM 2539 C CA . SER A 1 320 ? -7.889 2.936 -19.380 1.00 92.44 320 SER A CA 1
ATOM 2540 C C . SER A 1 320 ? -7.121 3.047 -18.057 1.00 92.44 320 SER A C 1
ATOM 2542 O O . SER A 1 320 ? -5.956 3.418 -18.039 1.00 92.44 320 SER A O 1
ATOM 2544 N N . THR A 1 321 ? -7.800 2.777 -16.938 1.00 94.06 321 THR A N 1
ATOM 2545 C CA . THR A 1 321 ? -7.218 2.915 -15.600 1.00 94.06 321 THR A CA 1
ATOM 2546 C C . THR A 1 321 ? -6.371 1.694 -15.241 1.00 94.06 321 THR A C 1
ATOM 2548 O O . THR A 1 321 ? -6.865 0.565 -15.272 1.00 94.06 321 THR A O 1
ATOM 2551 N N . TYR A 1 322 ? -5.122 1.934 -14.842 1.00 95.69 322 TYR A N 1
ATOM 2552 C CA . TYR A 1 322 ? -4.163 0.936 -14.370 1.00 95.69 322 TYR A CA 1
ATOM 2553 C C . TYR A 1 322 ? -3.841 1.148 -12.888 1.00 95.69 322 TYR A C 1
ATOM 2555 O O . TYR A 1 322 ? -3.877 2.267 -12.372 1.00 95.69 322 TYR A O 1
ATOM 2563 N N . PHE A 1 323 ? -3.526 0.041 -12.220 1.00 95.19 323 PHE A N 1
ATOM 2564 C CA . PHE A 1 323 ? -3.091 -0.035 -10.829 1.00 95.19 323 PHE A CA 1
ATOM 2565 C C . PHE A 1 323 ? -1.815 -0.870 -10.790 1.00 95.19 323 PHE A C 1
ATOM 2567 O O . PHE A 1 323 ? -1.820 -2.001 -11.282 1.00 95.19 323 PHE A O 1
ATOM 2574 N N . ALA A 1 324 ? -0.758 -0.346 -10.182 1.00 95.56 324 ALA A N 1
ATOM 2575 C CA . ALA A 1 324 ? 0.455 -1.102 -9.907 1.00 95.56 324 ALA A CA 1
ATOM 2576 C C . ALA A 1 324 ? 0.923 -0.874 -8.468 1.00 95.56 324 ALA A C 1
ATOM 2578 O O . ALA A 1 324 ? 0.734 0.201 -7.902 1.00 95.56 324 ALA A O 1
ATOM 2579 N N . MET A 1 325 ? 1.569 -1.887 -7.900 1.00 95.50 325 MET A N 1
ATOM 2580 C CA . MET A 1 325 ? 2.431 -1.740 -6.743 1.00 95.50 325 MET A CA 1
ATOM 2581 C C . MET A 1 325 ? 3.841 -1.505 -7.272 1.00 95.50 325 MET A C 1
ATOM 2583 O O . MET A 1 325 ? 4.454 -2.414 -7.831 1.00 95.50 325 MET A O 1
ATOM 2587 N N . TRP A 1 326 ? 4.334 -0.281 -7.130 1.00 97.25 326 TRP A N 1
ATOM 2588 C CA . TRP A 1 326 ? 5.752 -0.007 -7.289 1.00 97.25 326 TRP A CA 1
ATOM 2589 C C . TRP A 1 326 ? 6.497 -0.578 -6.084 1.00 97.25 326 TRP A C 1
ATOM 2591 O O . TRP A 1 326 ? 6.049 -0.429 -4.942 1.00 97.25 326 TRP A O 1
ATOM 2601 N N . VAL A 1 327 ? 7.613 -1.247 -6.355 1.00 97.25 327 VAL A N 1
ATOM 2602 C CA . VAL A 1 327 ? 8.441 -1.929 -5.365 1.00 97.25 327 VAL A CA 1
ATOM 2603 C C . VAL A 1 327 ? 9.894 -1.608 -5.672 1.00 97.25 327 VAL A C 1
ATOM 2605 O O . VAL A 1 327 ? 10.374 -1.908 -6.763 1.00 97.25 327 VAL A O 1
ATOM 2608 N N . ASP A 1 328 ? 10.572 -1.027 -4.693 1.00 96.44 328 ASP A N 1
ATOM 2609 C CA . ASP A 1 328 ? 12.019 -0.894 -4.647 1.00 96.44 328 ASP A CA 1
ATOM 2610 C C . ASP A 1 328 ? 12.545 -1.935 -3.661 1.00 96.44 328 ASP A C 1
ATOM 2612 O O . ASP A 1 328 ? 12.235 -1.888 -2.463 1.00 96.44 328 ASP A O 1
ATOM 2616 N N . ALA A 1 329 ? 13.250 -2.934 -4.178 1.00 92.75 329 ALA A N 1
ATOM 2617 C CA . ALA A 1 329 ? 13.747 -4.039 -3.381 1.00 92.75 329 ALA A CA 1
ATOM 2618 C C . ALA A 1 329 ? 15.222 -3.818 -3.038 1.00 92.75 329 ALA A C 1
ATOM 2620 O O . ALA A 1 329 ? 16.043 -3.722 -3.941 1.00 92.75 329 ALA A O 1
ATOM 2621 N N . ASP A 1 330 ? 15.502 -3.806 -1.733 1.00 91.44 330 ASP A N 1
ATOM 2622 C CA . ASP A 1 330 ? 16.827 -4.013 -1.154 1.00 91.44 330 ASP A CA 1
ATOM 2623 C C . ASP A 1 330 ? 16.729 -5.337 -0.377 1.00 91.44 330 ASP A C 1
ATOM 2625 O O . ASP A 1 330 ? 16.257 -5.344 0.771 1.00 91.44 330 ASP A O 1
ATOM 2629 N N . LEU A 1 331 ? 17.110 -6.475 -0.967 1.00 96.06 331 LEU A N 1
ATOM 2630 C CA . LEU A 1 331 ? 17.056 -7.790 -0.305 1.00 96.06 331 LEU A CA 1
ATOM 2631 C C . LEU A 1 331 ? 18.285 -8.002 0.586 1.00 96.06 331 LEU A C 1
ATOM 2633 O O . LEU A 1 331 ? 18.993 -9.000 0.499 1.00 96.06 331 LEU A O 1
ATOM 2637 N N . GLY A 1 332 ? 18.522 -7.045 1.481 1.00 96.62 332 GLY A N 1
ATOM 2638 C CA . GLY A 1 332 ? 19.800 -6.859 2.150 1.00 96.62 332 GLY A CA 1
ATOM 2639 C C . GLY A 1 332 ? 20.632 -5.847 1.374 1.00 96.62 332 GLY A C 1
ATOM 2640 O O . GLY A 1 332 ? 20.501 -4.647 1.615 1.00 96.62 332 GLY A O 1
ATOM 2641 N N . CYS A 1 333 ? 21.498 -6.304 0.473 1.00 96.69 333 CYS A N 1
ATOM 2642 C CA . CYS A 1 333 ? 22.317 -5.440 -0.367 1.00 96.69 333 CYS A CA 1
ATOM 2643 C C . CYS A 1 333 ? 21.659 -5.114 -1.718 1.00 96.69 333 CYS A C 1
ATOM 2645 O O . CYS A 1 333 ? 21.572 -5.948 -2.609 1.00 96.69 333 CYS A O 1
ATOM 2647 N N . PHE A 1 334 ? 21.343 -3.831 -1.905 1.00 94.19 334 PHE A N 1
ATOM 2648 C CA . PHE A 1 334 ? 20.783 -3.218 -3.122 1.00 94.19 334 PHE A CA 1
ATOM 2649 C C . PHE A 1 334 ? 21.625 -3.347 -4.416 1.00 94.19 334 PHE A C 1
ATOM 2651 O O . PHE A 1 334 ? 21.336 -2.686 -5.416 1.00 94.19 334 PHE A O 1
ATOM 2658 N N . LEU A 1 335 ? 22.735 -4.092 -4.398 1.00 93.62 335 LEU A N 1
ATOM 2659 C CA . LEU A 1 335 ? 23.682 -4.222 -5.516 1.00 93.62 335 LEU A CA 1
ATOM 2660 C C . LEU A 1 335 ? 23.653 -5.599 -6.188 1.00 93.62 335 LEU A C 1
ATOM 2662 O O . LEU A 1 335 ? 24.254 -5.755 -7.249 1.00 93.62 335 LEU A O 1
ATOM 2666 N N . ASP A 1 336 ? 22.976 -6.573 -5.586 1.00 94.06 336 ASP A N 1
ATOM 2667 C CA . ASP A 1 336 ? 22.850 -7.947 -6.072 1.00 94.06 336 ASP A CA 1
ATOM 2668 C C . ASP A 1 336 ? 21.389 -8.434 -6.068 1.00 94.06 336 ASP A C 1
ATOM 2670 O O . ASP A 1 336 ? 21.109 -9.630 -6.023 1.00 94.06 336 ASP A O 1
ATOM 2674 N N . ASP A 1 337 ? 20.448 -7.498 -6.201 1.00 94.62 337 ASP A N 1
ATOM 2675 C CA . ASP A 1 337 ? 19.013 -7.754 -6.316 1.00 94.62 337 ASP A CA 1
ATOM 2676 C C . ASP A 1 337 ? 18.577 -8.084 -7.754 1.00 94.62 337 ASP A C 1
ATOM 2678 O O . ASP A 1 337 ? 18.626 -7.249 -8.659 1.00 94.62 337 ASP A O 1
ATOM 2682 N N . TYR A 1 338 ? 18.079 -9.306 -7.969 1.00 96.44 338 TYR A N 1
ATOM 2683 C CA . TYR A 1 338 ? 17.432 -9.723 -9.213 1.00 96.44 338 TYR A CA 1
ATOM 2684 C C . TYR A 1 338 ? 15.930 -9.941 -9.034 1.00 96.44 338 TYR A C 1
ATOM 2686 O O . TYR A 1 338 ? 15.444 -10.401 -8.004 1.00 96.44 338 TYR A O 1
ATOM 2694 N N . ILE A 1 339 ? 15.184 -9.693 -10.107 1.00 97.31 339 ILE A N 1
ATOM 2695 C CA . ILE A 1 339 ? 13.727 -9.818 -10.152 1.00 97.31 339 ILE A CA 1
ATOM 2696 C C . ILE A 1 339 ? 13.256 -10.906 -11.123 1.00 97.31 339 ILE A C 1
ATOM 2698 O O . ILE A 1 339 ? 13.961 -11.329 -12.046 1.00 97.31 339 ILE A O 1
ATOM 2702 N N . GLY A 1 340 ? 12.026 -11.365 -10.917 1.00 96.88 340 GLY A N 1
ATOM 2703 C CA . GLY A 1 340 ? 11.306 -12.243 -11.830 1.00 96.88 340 GLY A CA 1
ATOM 2704 C C . GLY A 1 340 ? 9.817 -12.286 -11.515 1.00 96.88 340 GLY A C 1
ATOM 2705 O O . GLY A 1 340 ? 9.355 -11.696 -10.537 1.00 96.88 340 GLY A O 1
ATOM 2706 N N . CYS A 1 341 ? 9.051 -12.993 -12.343 1.00 96.94 341 CYS A N 1
ATOM 2707 C CA . CYS A 1 341 ? 7.634 -13.202 -12.067 1.00 96.94 341 CYS A CA 1
ATOM 2708 C C . CYS A 1 341 ? 7.138 -14.597 -12.468 1.00 96.94 341 CYS A C 1
ATOM 2710 O O . CYS A 1 341 ? 7.604 -15.213 -13.426 1.00 96.94 341 CYS A O 1
ATOM 2712 N N . ASP A 1 342 ? 6.154 -15.102 -11.728 1.00 95.56 342 ASP A N 1
ATOM 2713 C CA . ASP A 1 342 ? 5.432 -16.331 -12.032 1.00 95.56 342 ASP A CA 1
ATOM 2714 C C . ASP A 1 342 ? 4.011 -15.984 -12.485 1.00 95.56 342 ASP A C 1
ATOM 2716 O O . ASP A 1 342 ? 3.092 -15.778 -11.686 1.00 95.56 342 ASP A O 1
ATOM 2720 N N . THR A 1 343 ? 3.823 -15.969 -13.804 1.00 94.25 343 THR A N 1
ATOM 2721 C CA . THR A 1 343 ? 2.533 -15.685 -14.453 1.00 94.25 343 THR A CA 1
ATOM 2722 C C . THR A 1 343 ? 1.441 -16.710 -14.125 1.00 94.25 343 THR A C 1
ATOM 2724 O O . THR A 1 343 ? 0.259 -16.388 -14.221 1.00 94.25 343 THR A O 1
ATOM 2727 N N . SER A 1 344 ? 1.792 -17.926 -13.684 1.00 92.75 344 SER A N 1
ATOM 2728 C CA . SER A 1 344 ? 0.812 -18.932 -13.245 1.00 92.75 344 SER A CA 1
ATOM 2729 C C . SER A 1 344 ? 0.279 -18.671 -11.834 1.00 92.75 344 SER A C 1
ATOM 2731 O O . SER A 1 344 ? -0.809 -19.139 -11.494 1.00 92.75 344 SER A O 1
ATOM 2733 N N . ARG A 1 345 ? 1.034 -17.909 -11.033 1.00 92.38 345 ARG A N 1
ATOM 2734 C CA . ARG A 1 345 ? 0.681 -17.480 -9.674 1.00 92.38 345 ARG A CA 1
ATOM 2735 C C . ARG A 1 345 ? 0.259 -16.012 -9.582 1.00 92.38 345 ARG A C 1
ATOM 2737 O O . ARG A 1 345 ? -0.288 -15.647 -8.559 1.00 92.38 345 ARG A O 1
ATOM 2744 N N . SER A 1 346 ? 0.468 -15.206 -10.631 1.00 94.12 346 SER A N 1
ATOM 2745 C CA . SER A 1 346 ? 0.378 -13.729 -10.590 1.00 94.12 346 SER A CA 1
ATOM 2746 C C . SER A 1 346 ? 1.365 -13.062 -9.616 1.00 94.12 346 SER A C 1
ATOM 2748 O O . SER A 1 346 ? 1.143 -11.939 -9.176 1.00 94.12 346 SER A O 1
ATOM 2750 N N . LEU A 1 347 ? 2.474 -13.745 -9.323 1.00 95.69 347 LEU A N 1
ATOM 2751 C CA . LEU A 1 347 ? 3.449 -13.369 -8.300 1.00 95.69 347 LEU A CA 1
ATOM 2752 C C . LEU A 1 347 ? 4.668 -12.681 -8.929 1.00 95.69 347 LEU A C 1
ATOM 2754 O O . LEU A 1 347 ? 5.344 -13.290 -9.757 1.00 95.69 347 LEU A O 1
ATOM 2758 N N . ALA A 1 348 ? 5.003 -11.475 -8.478 1.00 96.81 348 ALA A N 1
ATOM 2759 C CA . ALA A 1 348 ? 6.330 -10.886 -8.657 1.00 96.81 348 ALA A CA 1
ATOM 2760 C C . ALA A 1 348 ? 7.252 -11.316 -7.503 1.00 96.81 348 ALA A C 1
ATOM 2762 O O . ALA A 1 348 ? 6.782 -11.489 -6.376 1.00 96.81 348 ALA A O 1
ATOM 2763 N N . TYR A 1 349 ? 8.551 -11.489 -7.752 1.00 97.19 349 TYR A N 1
ATOM 2764 C CA . TYR A 1 349 ? 9.517 -11.849 -6.710 1.00 97.19 349 TYR A CA 1
ATOM 2765 C C . TYR A 1 349 ? 10.908 -11.240 -6.929 1.00 97.19 349 TYR A C 1
ATOM 2767 O O . TYR A 1 349 ? 11.355 -11.092 -8.069 1.00 97.19 349 TYR A O 1
ATOM 2775 N N . THR A 1 350 ? 11.604 -10.974 -5.822 1.00 97.44 350 THR A N 1
ATOM 2776 C CA . THR A 1 350 ? 13.020 -10.573 -5.782 1.00 97.44 350 THR A CA 1
ATOM 2777 C C . THR A 1 350 ? 13.848 -11.670 -5.114 1.00 97.44 350 THR A C 1
ATOM 2779 O O . THR A 1 350 ? 13.414 -12.287 -4.135 1.00 97.44 350 THR A O 1
ATOM 2782 N N . TYR A 1 351 ? 15.025 -11.941 -5.668 1.00 96.50 351 TYR A N 1
ATOM 2783 C CA . TYR A 1 351 ? 15.980 -12.957 -5.238 1.00 96.50 351 TYR A CA 1
ATOM 2784 C C . TYR A 1 351 ? 17.411 -12.465 -5.473 1.00 96.50 351 TYR A C 1
ATOM 2786 O O . TYR A 1 351 ? 17.664 -11.678 -6.379 1.00 96.50 351 TYR A O 1
ATOM 2794 N N . ASN A 1 352 ? 18.355 -12.979 -4.690 1.00 95.50 352 ASN A N 1
ATOM 2795 C CA . ASN A 1 352 ? 19.756 -12.588 -4.800 1.00 95.50 352 ASN A CA 1
ATOM 2796 C C . ASN A 1 352 ? 20.402 -13.092 -6.104 1.00 95.50 352 ASN A C 1
ATOM 2798 O O . ASN A 1 352 ? 20.142 -14.221 -6.541 1.00 95.50 352 ASN A O 1
ATOM 2802 N N . ALA A 1 353 ? 21.277 -12.284 -6.701 1.00 93.88 353 ALA A N 1
ATOM 2803 C CA . ALA A 1 353 ? 21.972 -12.583 -7.950 1.00 93.88 353 ALA A CA 1
ATOM 2804 C C . ALA A 1 353 ? 22.960 -13.751 -7.816 1.00 93.88 353 ALA A C 1
ATOM 2806 O O . ALA A 1 353 ? 23.142 -14.524 -8.764 1.00 93.88 353 ALA A O 1
ATOM 2807 N N . ASP A 1 354 ? 23.561 -13.920 -6.632 1.00 92.12 354 ASP A N 1
ATOM 2808 C CA . ASP A 1 354 ? 24.340 -15.107 -6.278 1.00 92.12 354 ASP A CA 1
ATOM 2809 C C . ASP A 1 354 ? 23.990 -15.690 -4.888 1.00 92.12 354 ASP A C 1
ATOM 2811 O O . ASP A 1 354 ? 22.962 -15.367 -4.298 1.00 92.12 354 ASP A O 1
ATOM 2815 N N . ALA A 1 355 ? 24.782 -16.647 -4.400 1.00 93.62 355 ALA A N 1
ATOM 2816 C CA . ALA A 1 355 ? 24.534 -17.370 -3.152 1.00 93.62 355 ALA A CA 1
ATOM 2817 C C . ALA A 1 355 ? 24.917 -16.598 -1.868 1.00 93.62 355 ALA A C 1
ATOM 2819 O O . ALA A 1 355 ? 24.783 -17.158 -0.775 1.00 93.62 355 ALA A O 1
ATOM 2820 N N . VAL A 1 356 ? 25.435 -15.374 -1.986 1.00 96.44 356 VAL A N 1
ATOM 2821 C CA . VAL A 1 356 ? 25.817 -14.497 -0.877 1.00 96.44 356 VAL A CA 1
ATOM 2822 C C . VAL A 1 356 ? 25.255 -13.100 -1.126 1.00 96.44 356 VAL A C 1
ATOM 2824 O O . VAL A 1 356 ? 25.519 -12.528 -2.170 1.00 96.44 356 VAL A O 1
ATOM 2827 N N . ASP A 1 357 ? 24.528 -12.562 -0.151 1.00 97.19 357 ASP A N 1
ATOM 2828 C CA . ASP A 1 357 ? 24.029 -11.184 -0.150 1.00 97.19 357 ASP A CA 1
ATOM 2829 C C . ASP A 1 357 ? 25.166 -10.232 0.263 1.00 97.19 357 ASP A C 1
ATOM 2831 O O . ASP A 1 357 ? 25.637 -10.272 1.418 1.00 97.19 357 ASP A O 1
ATOM 2835 N N . GLY A 1 358 ? 25.618 -9.427 -0.706 1.00 95.62 358 GLY A N 1
ATOM 2836 C CA . GLY A 1 358 ? 26.649 -8.397 -0.577 1.00 95.62 358 GLY A CA 1
ATOM 2837 C C . GLY A 1 358 ? 27.641 -8.316 -1.753 1.00 95.62 358 GLY A C 1
ATOM 2838 O O . GLY A 1 358 ? 28.169 -9.313 -2.247 1.00 95.62 358 GLY A O 1
ATOM 2839 N N . ASP A 1 359 ? 28.031 -7.091 -2.132 1.00 93.69 359 ASP A N 1
ATOM 2840 C CA . ASP A 1 359 ? 28.969 -6.832 -3.242 1.00 93.69 359 ASP A CA 1
ATOM 2841 C C . ASP A 1 359 ? 30.433 -7.231 -2.954 1.00 93.69 359 ASP A C 1
ATOM 2843 O O . ASP A 1 359 ? 31.262 -7.328 -3.866 1.00 93.69 359 ASP A O 1
ATOM 2847 N N . ASN A 1 360 ? 30.787 -7.469 -1.686 1.00 93.81 360 ASN A N 1
ATOM 2848 C CA . ASN A 1 360 ? 32.120 -7.910 -1.273 1.00 93.81 360 ASN A CA 1
ATOM 2849 C C . ASN A 1 360 ? 32.047 -9.025 -0.213 1.00 93.81 360 ASN A C 1
ATOM 2851 O O . ASN A 1 360 ? 32.511 -8.887 0.924 1.00 93.81 360 ASN A O 1
ATOM 2855 N N . GLY A 1 361 ? 31.479 -10.168 -0.599 1.00 94.38 361 GLY A N 1
ATOM 2856 C CA . GLY A 1 361 ? 31.149 -11.239 0.339 1.00 94.38 361 GLY A CA 1
ATOM 2857 C C . GLY A 1 361 ? 29.872 -10.865 1.081 1.00 94.38 361 GLY A C 1
ATOM 2858 O O . GLY A 1 361 ? 28.941 -10.400 0.461 1.00 94.38 361 GLY A O 1
ATOM 2859 N N . THR A 1 362 ? 29.815 -11.017 2.404 1.00 96.50 362 THR A N 1
ATOM 2860 C CA . THR A 1 362 ? 28.609 -10.635 3.172 1.00 96.50 362 THR A CA 1
ATOM 2861 C C . THR A 1 362 ? 28.550 -9.148 3.547 1.00 96.50 362 THR A C 1
ATOM 2863 O O . THR A 1 362 ? 27.724 -8.765 4.376 1.00 96.50 362 THR A O 1
ATOM 2866 N N . ASP A 1 363 ? 29.489 -8.335 3.061 1.00 96.69 363 ASP A N 1
ATOM 2867 C CA . ASP A 1 363 ? 29.537 -6.893 3.309 1.00 96.69 363 ASP A CA 1
ATOM 2868 C C . ASP A 1 363 ? 28.939 -6.169 2.097 1.00 96.69 363 ASP A C 1
ATOM 2870 O O . ASP A 1 363 ? 29.336 -6.463 0.971 1.00 96.69 363 ASP A O 1
ATOM 2874 N N . CYS A 1 364 ? 28.050 -5.201 2.344 1.00 96.31 364 CYS A N 1
ATOM 2875 C CA . CYS A 1 364 ? 27.472 -4.342 1.312 1.00 96.31 364 CYS A CA 1
ATOM 2876 C C . CYS A 1 364 ? 28.102 -2.939 1.320 1.00 96.31 364 CYS A C 1
ATOM 2878 O O . CYS A 1 364 ? 28.216 -2.281 2.367 1.00 96.31 364 CYS A O 1
ATOM 2880 N N . SER A 1 365 ? 28.476 -2.443 0.144 1.00 93.50 365 SER A N 1
ATOM 2881 C CA . SER A 1 365 ? 28.864 -1.057 -0.101 1.00 93.50 365 SER A CA 1
ATOM 2882 C C . SER A 1 365 ? 27.800 -0.082 0.415 1.00 93.50 365 SER A C 1
ATOM 2884 O O . SER A 1 365 ? 26.605 -0.343 0.399 1.00 93.50 365 SER A O 1
ATOM 2886 N N . GLY A 1 366 ? 28.239 1.055 0.957 1.00 89.56 366 GLY A N 1
ATOM 2887 C CA . GLY A 1 366 ? 27.358 1.971 1.700 1.00 89.56 366 GLY A CA 1
ATOM 2888 C C . GLY A 1 366 ? 27.121 1.575 3.166 1.00 89.56 366 GLY A C 1
ATOM 2889 O O . GLY A 1 366 ? 26.756 2.437 3.962 1.00 89.56 366 GLY A O 1
ATOM 2890 N N . GLY A 1 367 ? 27.437 0.337 3.565 1.00 91.75 367 GLY A N 1
ATOM 2891 C CA . GLY A 1 367 ? 27.276 -0.141 4.943 1.00 91.75 367 GLY A CA 1
ATOM 2892 C C . GLY A 1 367 ? 25.867 -0.638 5.268 1.00 91.75 367 GLY A C 1
ATOM 2893 O O . GLY A 1 367 ? 25.517 -0.727 6.447 1.00 91.75 367 GLY A O 1
ATOM 2894 N N . VAL A 1 368 ? 25.076 -0.952 4.237 1.00 94.00 368 VAL A N 1
ATOM 2895 C CA . VAL A 1 368 ? 23.761 -1.584 4.378 1.00 94.00 368 VAL A CA 1
ATOM 2896 C C . VAL A 1 368 ? 23.925 -2.966 5.014 1.00 94.00 368 VAL A C 1
ATOM 2898 O O . VAL A 1 368 ? 24.966 -3.622 4.913 1.00 94.00 368 VAL A O 1
ATOM 2901 N N . THR A 1 369 ? 22.913 -3.380 5.767 1.00 95.31 369 THR A N 1
ATOM 2902 C CA . THR A 1 369 ? 22.916 -4.659 6.468 1.00 95.31 369 THR A CA 1
ATOM 2903 C C . THR A 1 369 ? 22.366 -5.770 5.578 1.00 95.31 369 THR A C 1
ATOM 2905 O O . THR A 1 369 ? 21.275 -5.644 5.048 1.00 95.31 369 THR A O 1
ATOM 2908 N N . THR A 1 370 ? 23.099 -6.882 5.538 1.00 97.12 370 THR A N 1
ATOM 2909 C CA . THR A 1 370 ? 22.821 -8.096 4.752 1.00 97.12 370 THR A CA 1
ATOM 2910 C C . THR A 1 370 ? 22.271 -9.273 5.589 1.00 97.12 370 THR A C 1
ATOM 2912 O O . THR A 1 370 ? 22.541 -9.373 6.798 1.00 97.12 370 THR A O 1
ATOM 2915 N N . TYR A 1 371 ? 21.555 -10.196 4.946 1.00 97.19 371 TYR A N 1
ATOM 2916 C CA . TYR A 1 371 ? 21.285 -11.599 5.303 1.00 97.19 371 TYR A CA 1
ATOM 2917 C C . TYR A 1 371 ? 22.535 -12.485 5.210 1.00 97.19 371 TYR A C 1
ATOM 2919 O O . TYR A 1 371 ? 22.668 -13.484 5.927 1.00 97.19 371 TYR A O 1
ATOM 2927 N N . GLY A 1 372 ? 23.488 -12.126 4.349 1.00 96.56 372 GLY A N 1
ATOM 2928 C CA . GLY A 1 372 ? 24.751 -12.834 4.186 1.00 96.56 372 GLY A CA 1
ATOM 2929 C C . GLY A 1 372 ? 24.608 -14.149 3.416 1.00 96.56 372 GLY A C 1
ATOM 2930 O O . GLY A 1 372 ? 24.765 -14.149 2.211 1.00 96.56 372 GLY A O 1
ATOM 2931 N N . ASN A 1 373 ? 24.391 -15.288 4.087 1.00 96.56 373 ASN A N 1
ATOM 2932 C CA . ASN A 1 373 ? 24.333 -16.613 3.417 1.00 96.56 373 ASN A CA 1
ATOM 2933 C C . ASN A 1 373 ? 22.967 -17.314 3.558 1.00 96.56 373 ASN A C 1
ATOM 2935 O O . ASN A 1 373 ? 22.794 -18.420 3.057 1.00 96.56 373 ASN A O 1
ATOM 2939 N N . GLU A 1 374 ? 22.020 -16.711 4.280 1.00 94.62 374 GLU A N 1
ATOM 2940 C CA . GLU A 1 374 ? 20.693 -17.277 4.564 1.00 94.62 374 GLU A CA 1
ATOM 2941 C C . GLU A 1 374 ? 19.642 -16.289 4.040 1.00 94.62 374 GLU A C 1
ATOM 2943 O O . GLU A 1 374 ? 18.994 -15.574 4.804 1.00 94.62 374 GLU A O 1
ATOM 2948 N N . ILE A 1 375 ? 19.582 -16.179 2.713 1.00 95.12 375 ILE A N 1
ATOM 2949 C CA . ILE A 1 375 ? 18.869 -15.122 1.991 1.00 95.12 375 ILE A CA 1
ATOM 2950 C C . ILE A 1 375 ? 17.445 -15.605 1.662 1.00 95.12 375 ILE A C 1
ATOM 2952 O O . ILE A 1 375 ? 17.297 -16.715 1.134 1.00 95.12 375 ILE A O 1
ATOM 2956 N N . PRO A 1 376 ? 16.388 -14.834 1.976 1.00 94.88 376 PRO A N 1
ATOM 2957 C CA . PRO A 1 376 ? 15.029 -15.176 1.575 1.00 94.88 376 PRO A CA 1
ATOM 2958 C C . PRO A 1 376 ? 14.812 -14.961 0.065 1.00 94.88 376 PRO A C 1
ATOM 2960 O O . PRO A 1 376 ? 15.669 -14.449 -0.646 1.00 94.88 376 PRO A O 1
ATOM 2963 N N . ILE A 1 377 ? 13.630 -15.337 -0.424 1.00 94.81 377 ILE A N 1
ATOM 2964 C CA . ILE A 1 377 ? 13.048 -14.777 -1.651 1.00 94.81 377 ILE A CA 1
ATOM 2965 C C . ILE A 1 377 ? 11.817 -14.007 -1.188 1.00 94.81 377 ILE A C 1
ATOM 2967 O O . ILE A 1 377 ? 10.983 -14.577 -0.478 1.00 94.81 377 ILE A O 1
ATOM 2971 N N . ILE A 1 378 ? 11.704 -12.735 -1.559 1.00 96.44 378 ILE A N 1
ATOM 2972 C CA . ILE A 1 378 ? 10.555 -11.896 -1.202 1.00 96.44 378 ILE A CA 1
ATOM 2973 C C . ILE A 1 378 ? 9.582 -11.828 -2.381 1.00 96.44 378 ILE A C 1
ATOM 2975 O O . ILE A 1 378 ? 9.996 -11.783 -3.537 1.00 96.44 378 ILE A O 1
ATOM 2979 N N . GLY A 1 379 ? 8.280 -11.871 -2.096 1.00 96.19 379 GLY A N 1
ATOM 2980 C CA . GLY A 1 379 ? 7.226 -11.937 -3.108 1.00 96.19 379 GLY A CA 1
ATOM 2981 C C . GLY A 1 379 ? 6.157 -10.866 -2.915 1.00 96.19 379 GLY A C 1
ATOM 2982 O O . GLY A 1 379 ? 5.791 -10.555 -1.784 1.00 96.19 379 GLY A O 1
ATOM 2983 N N . THR A 1 380 ? 5.636 -10.336 -4.022 1.00 95.69 380 THR A N 1
ATOM 2984 C CA . THR A 1 380 ? 4.508 -9.390 -4.065 1.00 95.69 380 THR A CA 1
ATOM 2985 C C . THR A 1 380 ? 3.416 -9.951 -4.977 1.00 95.69 380 THR A C 1
ATOM 2987 O O . THR A 1 380 ? 3.683 -10.285 -6.130 1.00 95.69 380 THR A O 1
ATOM 2990 N N . ASP A 1 381 ? 2.190 -10.070 -4.461 1.00 94.50 381 ASP A N 1
ATOM 2991 C CA . ASP A 1 381 ? 1.059 -10.717 -5.143 1.00 94.50 381 ASP A CA 1
ATOM 2992 C C . ASP A 1 381 ? -0.258 -9.961 -4.898 1.00 94.50 381 ASP A C 1
ATOM 2994 O O . ASP A 1 381 ? -0.495 -9.396 -3.826 1.00 94.50 381 ASP A O 1
ATOM 2998 N N . TYR A 1 382 ? -1.151 -10.007 -5.884 1.00 92.81 382 TYR A N 1
ATOM 2999 C CA . TYR A 1 382 ? -2.531 -9.559 -5.768 1.00 92.81 382 TYR A CA 1
ATOM 3000 C C . TYR A 1 382 ? -3.452 -10.743 -5.489 1.00 92.81 382 TYR A C 1
ATOM 3002 O O . TYR A 1 382 ? -4.189 -11.197 -6.366 1.00 92.81 382 TYR A O 1
ATOM 3010 N N . PHE A 1 383 ? -3.519 -11.159 -4.219 1.00 90.75 383 PHE A N 1
ATOM 3011 C CA . PHE A 1 383 ? -4.506 -12.149 -3.770 1.00 90.75 383 PHE A CA 1
ATOM 3012 C C . PHE A 1 383 ? -5.932 -11.820 -4.227 1.00 90.75 383 PHE A C 1
ATOM 3014 O O . PHE A 1 383 ? -6.704 -12.747 -4.459 1.00 90.75 383 PHE A O 1
ATOM 3021 N N . ARG A 1 384 ? -6.277 -10.521 -4.330 1.00 91.50 384 ARG A N 1
ATOM 3022 C CA . ARG A 1 384 ? -7.532 -9.962 -4.865 1.00 91.50 384 ARG A CA 1
ATOM 3023 C C . ARG A 1 384 ? -7.257 -8.662 -5.623 1.00 91.50 384 ARG A C 1
ATOM 3025 O O . ARG A 1 384 ? -6.961 -7.648 -4.995 1.00 91.50 384 ARG A O 1
ATOM 3032 N N . GLY A 1 385 ? -7.368 -8.680 -6.948 1.00 91.75 385 GLY A N 1
ATOM 3033 C CA . GLY A 1 385 ? -7.124 -7.504 -7.782 1.00 91.75 385 GLY A CA 1
ATOM 3034 C C . GLY A 1 385 ? -8.376 -6.694 -8.165 1.00 91.75 385 GLY A C 1
ATOM 3035 O O . GLY A 1 385 ? -9.497 -6.938 -7.677 1.00 91.75 385 GLY A O 1
ATOM 3036 N N . PRO A 1 386 ? -8.195 -5.696 -9.052 1.00 90.88 386 PRO A N 1
ATOM 3037 C CA . PRO A 1 386 ? -9.279 -4.887 -9.603 1.00 90.88 386 PRO A CA 1
ATOM 3038 C C . PRO A 1 386 ? -10.324 -5.723 -10.355 1.00 90.88 386 PRO A C 1
ATOM 3040 O O . PRO A 1 386 ? -10.016 -6.751 -10.961 1.00 90.88 386 PRO A O 1
ATOM 3043 N N . LEU A 1 387 ? -11.576 -5.256 -10.356 1.00 90.50 387 LEU A N 1
ATOM 3044 C CA . LEU A 1 387 ? -12.635 -5.825 -11.193 1.00 90.50 387 LEU A CA 1
ATOM 3045 C C . LEU A 1 387 ? -12.679 -5.109 -12.542 1.00 90.50 387 LEU A C 1
ATOM 3047 O O . LEU A 1 387 ? -13.016 -3.929 -12.614 1.00 90.50 387 LEU A O 1
ATOM 3051 N N . LYS A 1 388 ? -12.422 -5.846 -13.621 1.00 88.88 388 LYS A N 1
ATOM 3052 C CA . LYS A 1 388 ? -12.684 -5.390 -14.985 1.00 88.88 388 LYS A CA 1
ATOM 3053 C C . LYS A 1 388 ? -14.142 -5.655 -15.335 1.00 88.88 388 LYS A C 1
ATOM 3055 O O . LYS A 1 388 ? -14.583 -6.805 -15.328 1.00 88.88 388 LYS A O 1
ATOM 3060 N N . ILE A 1 389 ? -14.875 -4.599 -15.676 1.00 87.38 389 ILE A N 1
ATOM 3061 C CA . ILE A 1 389 ? -16.237 -4.718 -16.204 1.00 87.38 389 ILE A CA 1
ATOM 3062 C C . ILE A 1 389 ? -16.162 -5.275 -17.629 1.00 87.38 389 ILE A C 1
ATOM 3064 O O . ILE A 1 389 ? -15.416 -4.778 -18.473 1.00 87.38 389 ILE A O 1
ATOM 3068 N N . LEU A 1 390 ? -16.950 -6.312 -17.891 1.00 86.56 390 LEU A N 1
ATOM 3069 C CA . LEU A 1 390 ? -17.178 -6.882 -19.210 1.00 86.56 390 LEU A CA 1
ATOM 3070 C C . LEU A 1 390 ? -18.578 -6.459 -19.658 1.00 86.56 390 LEU A C 1
ATOM 3072 O O . LEU A 1 390 ? -19.549 -6.668 -18.933 1.00 86.56 390 LEU A O 1
ATOM 3076 N N . ILE A 1 391 ? -18.685 -5.851 -20.839 1.00 86.94 391 ILE A N 1
ATOM 3077 C CA . ILE A 1 391 ? -19.964 -5.446 -21.432 1.00 86.94 391 ILE A CA 1
ATOM 3078 C C . ILE A 1 391 ? -20.128 -6.202 -22.749 1.00 86.94 391 ILE A C 1
ATOM 3080 O O . ILE A 1 391 ? -19.328 -6.028 -23.668 1.00 86.94 391 ILE A O 1
ATOM 3084 N N . ASP A 1 392 ? -21.160 -7.037 -22.834 1.00 83.94 392 ASP A N 1
ATOM 3085 C CA . ASP A 1 392 ? -21.576 -7.738 -24.053 1.00 83.94 392 ASP A CA 1
ATOM 3086 C C . ASP A 1 392 ? -22.977 -7.263 -24.480 1.00 83.94 392 ASP A C 1
ATOM 3088 O O . ASP A 1 392 ? -23.717 -6.676 -23.692 1.00 83.94 392 ASP A O 1
ATOM 3092 N N . THR A 1 393 ? -23.363 -7.492 -25.735 1.00 87.88 393 THR A N 1
ATOM 3093 C CA . THR A 1 393 ? -24.696 -7.157 -26.260 1.00 87.88 393 THR A CA 1
ATOM 3094 C C . THR A 1 393 ? -25.424 -8.418 -26.712 1.00 87.88 393 THR A C 1
ATOM 3096 O O . THR A 1 393 ? -25.292 -8.869 -27.853 1.00 87.88 393 THR A O 1
ATOM 3099 N N . ILE A 1 394 ? -26.264 -8.968 -25.837 1.00 85.94 394 ILE A N 1
ATOM 3100 C CA . ILE A 1 394 ? -27.029 -10.189 -26.108 1.00 85.94 394 ILE A CA 1
ATOM 3101 C C . ILE A 1 394 ? -28.454 -9.799 -26.512 1.00 85.94 394 ILE A C 1
ATOM 3103 O O . ILE A 1 394 ? -29.172 -9.138 -25.773 1.00 85.94 394 ILE A O 1
ATOM 3107 N N . ASN A 1 395 ? -28.875 -10.192 -27.719 1.00 87.88 395 ASN A N 1
ATOM 3108 C CA . ASN A 1 395 ? -30.183 -9.848 -28.311 1.00 87.88 395 ASN A CA 1
ATOM 3109 C C . ASN A 1 395 ? -30.499 -8.334 -28.410 1.00 87.88 395 ASN A C 1
ATOM 3111 O O . ASN A 1 395 ? -31.650 -7.969 -28.647 1.00 87.88 395 ASN A O 1
ATOM 3115 N N . GLY A 1 396 ? -29.491 -7.464 -28.295 1.00 86.56 396 GLY A N 1
ATOM 3116 C CA . GLY A 1 396 ? -29.657 -6.005 -28.294 1.00 86.56 396 GLY A CA 1
ATOM 3117 C C . GLY A 1 396 ? -29.780 -5.374 -26.902 1.00 86.56 396 GLY A C 1
ATOM 3118 O O . GLY A 1 396 ? -30.013 -4.171 -26.824 1.00 86.56 396 GLY A O 1
ATOM 3119 N N . GLU A 1 397 ? -29.610 -6.150 -25.830 1.00 86.69 397 GLU A N 1
ATOM 3120 C CA . GLU A 1 397 ? -29.517 -5.660 -24.450 1.00 86.69 397 GLU A CA 1
ATOM 3121 C C . GLU A 1 397 ? -28.059 -5.739 -23.964 1.00 86.69 397 GLU A C 1
ATOM 3123 O O . GLU A 1 397 ? -27.370 -6.727 -24.232 1.00 86.69 397 GLU A O 1
ATOM 3128 N N . GLU A 1 398 ? -27.584 -4.702 -23.260 1.00 89.75 398 GLU A N 1
ATOM 3129 C CA . GLU A 1 398 ? -26.285 -4.744 -22.576 1.00 89.75 398 GLU A CA 1
ATOM 3130 C C . GLU A 1 398 ? -26.341 -5.746 -21.419 1.00 89.75 398 GLU A C 1
ATOM 3132 O O . GLU A 1 398 ? -27.127 -5.589 -20.481 1.00 89.75 398 GLU A O 1
ATOM 3137 N N . VAL A 1 399 ? -25.464 -6.743 -21.455 1.00 88.31 399 VAL A N 1
ATOM 3138 C CA . VAL A 1 399 ? -25.205 -7.652 -20.340 1.00 88.31 399 VAL A CA 1
ATOM 3139 C C . VAL A 1 399 ? -23.867 -7.260 -19.734 1.00 88.31 399 VAL A C 1
ATOM 3141 O O . VAL A 1 399 ? -22.854 -7.211 -20.432 1.00 88.31 399 VAL A O 1
ATOM 3144 N N . ARG A 1 400 ? -23.878 -6.959 -18.434 1.00 89.44 400 ARG A N 1
ATOM 3145 C CA . ARG A 1 400 ? -22.682 -6.601 -17.670 1.00 89.44 400 ARG A CA 1
ATOM 3146 C C . ARG A 1 400 ? -22.266 -7.768 -16.791 1.00 89.44 400 ARG A C 1
ATOM 3148 O O . ARG A 1 400 ? -23.087 -8.293 -16.043 1.00 89.44 400 ARG A O 1
ATOM 3155 N N . ASP A 1 401 ? -20.996 -8.122 -16.879 1.00 88.94 401 ASP A N 1
ATOM 3156 C CA . ASP A 1 401 ? -20.318 -9.077 -16.008 1.00 88.94 401 ASP A CA 1
ATOM 3157 C C . ASP A 1 401 ? -19.023 -8.435 -15.480 1.00 88.94 401 ASP A C 1
ATOM 3159 O O . ASP A 1 401 ? -18.652 -7.326 -15.879 1.00 88.94 401 ASP A O 1
ATOM 3163 N N . THR A 1 402 ? -18.329 -9.103 -14.569 1.00 90.44 402 THR A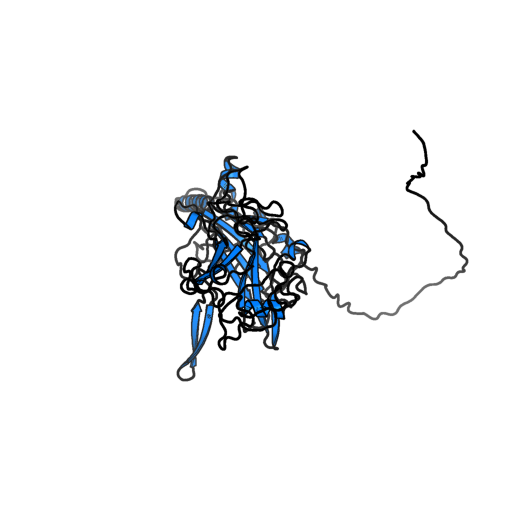 N 1
ATOM 3164 C CA . THR A 1 402 ? -17.066 -8.626 -13.996 1.00 90.44 402 THR A CA 1
ATOM 3165 C C . THR A 1 402 ? -16.086 -9.769 -13.832 1.00 90.44 402 THR A C 1
ATOM 3167 O O . THR A 1 402 ? -16.434 -10.805 -13.269 1.00 90.44 402 THR A O 1
ATOM 3170 N N . ILE A 1 403 ? -14.841 -9.550 -14.247 1.00 91.69 403 ILE A N 1
ATOM 3171 C CA . ILE A 1 403 ? -13.731 -10.470 -14.005 1.00 91.69 403 ILE A CA 1
ATOM 3172 C C . ILE A 1 403 ? -12.714 -9.821 -13.069 1.00 91.69 403 ILE A C 1
ATOM 3174 O O . ILE A 1 403 ? -12.388 -8.643 -13.204 1.00 91.69 403 ILE A O 1
ATOM 3178 N N . GLU A 1 404 ? -12.229 -10.591 -12.103 1.00 92.12 404 GLU A N 1
ATOM 3179 C CA . GLU A 1 404 ? -11.127 -10.187 -11.235 1.00 92.12 404 GLU A CA 1
ATOM 3180 C C . GLU A 1 404 ? -9.801 -10.364 -11.975 1.00 92.12 404 GLU A C 1
ATOM 3182 O O . GLU A 1 404 ? -9.521 -11.439 -12.507 1.00 92.12 404 GLU A O 1
ATOM 3187 N N . LEU A 1 405 ? -9.018 -9.290 -12.047 1.00 92.00 405 LEU A N 1
ATOM 3188 C CA . LEU A 1 405 ? -7.690 -9.306 -12.648 1.00 92.00 405 LEU A CA 1
ATOM 3189 C C . LEU A 1 405 ? -6.657 -9.779 -11.619 1.00 92.00 405 LEU A C 1
ATOM 3191 O O . LEU A 1 405 ? -6.721 -9.388 -10.455 1.00 92.00 405 LEU A O 1
ATOM 3195 N N . GLY A 1 406 ? -5.703 -10.594 -12.067 1.00 92.00 406 GLY A N 1
ATOM 3196 C CA . GLY A 1 406 ? -4.422 -10.780 -11.384 1.00 92.00 406 GLY A CA 1
ATOM 3197 C C . GLY A 1 406 ? -3.390 -9.773 -11.900 1.00 92.00 406 GLY A C 1
ATOM 3198 O O . GLY A 1 406 ? -3.746 -8.729 -12.451 1.00 92.00 406 GLY A O 1
ATOM 3199 N N . MET A 1 407 ? -2.110 -10.118 -11.783 1.00 94.25 407 MET A N 1
ATOM 3200 C CA . MET A 1 407 ? -1.017 -9.401 -12.444 1.00 94.25 407 MET A CA 1
ATOM 3201 C C . MET A 1 407 ? -1.212 -9.474 -13.968 1.00 94.25 407 MET A C 1
ATOM 3203 O O . MET A 1 407 ? -1.149 -10.557 -14.543 1.00 94.25 407 MET A O 1
ATOM 3207 N N . SER A 1 408 ? -1.494 -8.337 -14.613 1.00 94.12 408 SER A N 1
ATOM 3208 C CA . SER A 1 408 ? -1.699 -8.236 -16.070 1.00 94.12 408 SER A CA 1
ATOM 3209 C C . SER A 1 408 ? -0.435 -7.886 -16.852 1.00 94.12 408 SER A C 1
ATOM 3211 O O . SER A 1 408 ? -0.413 -8.040 -18.069 1.00 94.12 408 SER A O 1
ATOM 3213 N N . SER A 1 409 ? 0.580 -7.386 -16.155 1.00 95.25 409 SER A N 1
ATOM 3214 C CA . SER A 1 409 ? 1.902 -7.060 -16.675 1.00 95.25 409 SER A CA 1
ATOM 3215 C C . SER A 1 409 ? 2.925 -7.112 -15.538 1.00 95.25 409 SER A C 1
ATOM 3217 O O . SER A 1 409 ? 2.562 -6.986 -14.367 1.00 95.25 409 SER A O 1
ATOM 3219 N N . PHE A 1 410 ? 4.199 -7.298 -15.876 1.00 96.75 410 PHE A N 1
ATOM 3220 C CA . PHE A 1 410 ? 5.323 -7.180 -14.948 1.00 96.75 410 PHE A CA 1
ATOM 3221 C C . PHE A 1 410 ? 6.474 -6.432 -15.622 1.00 96.75 410 PHE A C 1
ATOM 3223 O O . PHE A 1 410 ? 7.112 -6.946 -16.543 1.00 96.75 410 PHE A O 1
ATOM 3230 N N . THR A 1 411 ? 6.710 -5.211 -15.153 1.00 95.19 411 THR A N 1
ATOM 3231 C CA . THR A 1 411 ? 7.707 -4.263 -15.661 1.00 95.19 411 THR A CA 1
ATOM 3232 C C . THR A 1 411 ? 8.721 -3.924 -14.585 1.00 95.19 411 THR A C 1
ATOM 3234 O O . THR A 1 411 ? 8.426 -4.017 -13.396 1.00 95.19 411 THR A O 1
ATOM 3237 N N . TYR A 1 412 ? 9.870 -3.414 -15.006 1.00 96.25 412 TYR A N 1
ATOM 3238 C CA . TYR A 1 412 ? 10.864 -2.827 -14.121 1.00 96.25 412 TYR A CA 1
ATOM 3239 C C . TYR A 1 412 ? 11.533 -1.634 -14.800 1.00 96.25 412 TYR A C 1
ATOM 3241 O O . TYR A 1 412 ? 11.305 -1.378 -15.984 1.00 96.25 412 TYR A O 1
ATOM 3249 N N . TYR A 1 413 ? 12.364 -0.920 -14.050 1.00 95.88 413 TYR A N 1
ATOM 3250 C CA . TYR A 1 413 ? 13.267 0.079 -14.595 1.00 95.88 413 TYR A CA 1
ATOM 3251 C C . TYR A 1 413 ? 14.589 0.073 -13.835 1.00 95.88 413 TYR A C 1
ATOM 3253 O O . TYR A 1 413 ? 14.669 -0.354 -12.687 1.00 95.88 413 TYR A O 1
ATOM 3261 N N . ASN A 1 414 ? 15.636 0.533 -14.506 1.00 95.31 414 ASN A N 1
ATOM 3262 C CA . ASN A 1 414 ? 16.989 0.602 -13.986 1.00 95.31 414 ASN A CA 1
ATOM 3263 C C . ASN A 1 414 ? 17.232 1.961 -13.319 1.00 95.31 414 ASN A C 1
ATOM 3265 O O . ASN A 1 414 ? 16.826 2.998 -13.848 1.00 95.31 414 ASN A O 1
ATOM 3269 N N . ASN A 1 415 ? 17.990 1.984 -12.224 1.00 93.06 415 ASN A N 1
ATOM 3270 C CA . ASN A 1 415 ? 18.496 3.228 -11.644 1.00 93.06 415 ASN A CA 1
ATOM 3271 C C . ASN A 1 415 ? 19.411 3.939 -12.660 1.00 93.06 415 ASN A C 1
ATOM 3273 O O . ASN A 1 415 ? 20.522 3.484 -12.944 1.00 93.06 415 ASN A O 1
ATOM 3277 N N . GLY A 1 416 ? 18.977 5.081 -13.200 1.00 92.81 416 GLY A N 1
ATOM 3278 C CA . GLY A 1 416 ? 19.709 5.820 -14.234 1.00 92.81 416 GLY A CA 1
ATOM 3279 C C . GLY A 1 416 ? 21.064 6.377 -13.778 1.00 92.81 416 GLY A C 1
ATOM 3280 O O . GLY A 1 416 ? 21.873 6.788 -14.613 1.00 92.81 416 GLY A O 1
ATOM 3281 N N . GLY A 1 417 ? 21.331 6.398 -12.467 1.00 90.31 417 GLY A N 1
ATOM 3282 C CA . GLY A 1 417 ? 22.610 6.780 -11.869 1.00 90.31 417 GLY A CA 1
ATOM 3283 C C . GLY A 1 417 ? 23.619 5.635 -11.711 1.00 90.31 417 GLY A C 1
ATOM 3284 O O . GLY A 1 417 ? 24.796 5.911 -11.466 1.00 90.31 417 GLY A O 1
ATOM 3285 N N . TYR A 1 418 ? 23.200 4.376 -11.865 1.00 88.44 418 TYR A N 1
ATOM 3286 C CA . TYR A 1 418 ? 24.037 3.184 -11.695 1.00 88.44 418 TYR A CA 1
ATOM 3287 C C . TYR A 1 418 ? 24.328 2.524 -13.048 1.00 88.44 418 TYR A C 1
ATOM 3289 O O . TYR A 1 418 ? 23.453 2.464 -13.894 1.00 88.44 418 TYR A O 1
ATOM 3297 N N . ASN A 1 419 ? 25.564 2.076 -13.300 1.00 86.88 419 ASN A N 1
ATOM 3298 C CA . ASN A 1 419 ? 26.023 1.373 -14.520 1.00 86.88 419 ASN A CA 1
ATOM 3299 C C . ASN A 1 419 ? 25.724 1.984 -15.924 1.00 86.88 419 ASN A C 1
ATOM 3301 O O . ASN A 1 419 ? 26.287 1.511 -16.909 1.00 86.88 419 ASN A O 1
ATOM 3305 N N . ASN A 1 420 ? 25.019 3.117 -16.034 1.00 91.56 420 ASN A N 1
ATOM 3306 C CA . ASN A 1 420 ? 24.615 3.799 -17.282 1.00 91.56 420 ASN A CA 1
ATOM 3307 C C . ASN A 1 420 ? 23.732 2.934 -18.221 1.00 91.56 420 ASN A C 1
ATOM 3309 O O . ASN A 1 420 ? 24.118 2.711 -19.375 1.00 91.56 420 ASN A O 1
ATOM 3313 N N . PRO A 1 421 ? 22.555 2.464 -17.763 1.00 95.12 421 PRO A N 1
ATOM 3314 C CA . PRO A 1 421 ? 21.575 1.761 -18.592 1.00 95.12 421 PRO A CA 1
ATOM 3315 C C . PRO A 1 421 ? 21.095 2.604 -19.792 1.00 95.12 421 PRO A C 1
ATOM 3317 O O . PRO A 1 421 ? 21.256 3.832 -19.811 1.00 95.12 421 PRO A O 1
ATOM 3320 N N . PRO A 1 422 ? 20.461 1.980 -20.804 1.00 95.94 422 PRO A N 1
ATOM 3321 C CA . PRO A 1 422 ? 19.810 2.705 -21.890 1.00 95.94 422 PRO A CA 1
ATOM 3322 C C . PRO A 1 422 ? 18.771 3.700 -21.356 1.00 95.94 422 PRO A C 1
ATOM 3324 O O . PRO A 1 422 ? 17.940 3.349 -20.523 1.00 95.94 422 PRO A O 1
ATOM 3327 N N . ALA A 1 423 ? 18.766 4.932 -21.876 1.00 96.38 423 ALA A N 1
ATOM 3328 C CA . ALA A 1 423 ? 17.926 6.020 -21.354 1.00 96.38 423 ALA A CA 1
ATOM 3329 C C . ALA A 1 423 ? 16.406 5.733 -21.372 1.00 96.38 423 ALA A C 1
ATOM 3331 O O . ALA A 1 423 ? 15.673 6.318 -20.581 1.00 96.38 423 ALA A O 1
ATOM 3332 N N . GLY A 1 424 ? 15.936 4.837 -22.250 1.00 97.31 424 GLY A N 1
ATOM 3333 C CA . GLY A 1 424 ? 14.541 4.380 -22.297 1.00 97.31 424 GLY A CA 1
ATOM 3334 C C . GLY A 1 424 ? 14.156 3.387 -21.191 1.00 97.31 424 GLY A C 1
ATOM 3335 O O . GLY A 1 424 ? 12.981 3.083 -21.050 1.00 97.31 424 GLY A O 1
ATOM 3336 N N . THR A 1 425 ? 15.112 2.911 -20.391 1.00 97.19 425 THR A N 1
ATOM 3337 C CA . THR A 1 425 ? 14.891 1.917 -19.322 1.00 97.19 425 THR A CA 1
ATOM 3338 C C . THR A 1 425 ? 15.036 2.494 -17.914 1.00 97.19 425 THR A C 1
ATOM 3340 O O . THR A 1 425 ? 15.084 1.733 -16.956 1.00 97.19 425 THR A O 1
ATOM 3343 N N . THR A 1 426 ? 15.172 3.817 -17.768 1.00 97.38 426 THR A N 1
ATOM 3344 C CA . THR A 1 426 ? 15.497 4.451 -16.476 1.00 97.38 426 THR A CA 1
ATOM 3345 C C . THR A 1 426 ? 14.275 4.995 -15.741 1.00 97.38 426 THR A C 1
ATOM 3347 O O . THR A 1 426 ? 13.160 4.975 -16.264 1.00 97.38 426 THR A O 1
ATOM 3350 N N . ASP A 1 427 ? 14.523 5.591 -14.575 1.00 96.12 427 ASP A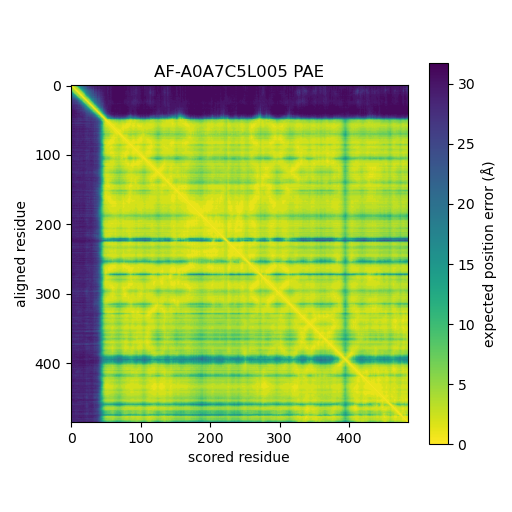 N 1
ATOM 3351 C CA . ASP A 1 427 ? 13.561 6.335 -13.760 1.00 96.12 427 ASP A CA 1
ATOM 3352 C C . ASP A 1 427 ? 12.664 7.277 -14.601 1.00 96.12 427 ASP A C 1
ATOM 3354 O O . ASP A 1 427 ? 13.190 8.048 -15.424 1.00 96.12 427 ASP A O 1
ATOM 3358 N N . PRO A 1 428 ? 11.331 7.245 -14.410 1.00 97.12 428 PRO A N 1
ATOM 3359 C CA . PRO A 1 428 ? 10.397 8.174 -15.045 1.00 97.12 428 PRO A CA 1
ATOM 3360 C C . PRO A 1 428 ? 10.486 9.581 -14.428 1.00 97.12 428 PRO A C 1
ATOM 3362 O O . PRO A 1 428 ? 10.879 9.754 -13.277 1.00 97.12 428 PRO A O 1
ATOM 3365 N N . GLN A 1 429 ? 10.145 10.614 -15.205 1.00 95.56 429 GLN A N 1
ATOM 3366 C CA . GLN A 1 429 ? 10.260 12.030 -14.807 1.00 95.56 429 GLN A CA 1
ATOM 3367 C C . GLN A 1 429 ? 9.025 12.870 -15.182 1.00 95.56 429 GLN A C 1
ATOM 3369 O O . GLN A 1 429 ? 8.977 14.071 -14.907 1.00 95.56 429 GLN A O 1
ATOM 3374 N N . THR A 1 430 ? 8.042 12.264 -15.847 1.00 97.19 430 THR A N 1
ATOM 3375 C CA . THR A 1 430 ? 6.824 12.903 -16.355 1.00 97.19 430 THR A CA 1
ATOM 3376 C C . THR A 1 430 ? 5.665 11.910 -16.364 1.00 97.19 430 THR A C 1
ATOM 3378 O O . THR A 1 430 ? 5.878 10.706 -16.503 1.00 97.19 430 THR A O 1
ATOM 3381 N N . ALA A 1 431 ? 4.431 12.411 -16.277 1.00 97.38 431 ALA A N 1
ATOM 3382 C CA . ALA A 1 431 ? 3.222 11.592 -16.183 1.00 97.38 431 ALA A CA 1
ATOM 3383 C C . ALA A 1 431 ? 3.114 10.520 -17.285 1.00 97.38 431 ALA A C 1
ATOM 3385 O O . ALA A 1 431 ? 2.710 9.395 -17.011 1.00 97.38 431 ALA A O 1
ATOM 3386 N N . GLU A 1 432 ? 3.518 10.844 -18.518 1.00 98.31 432 GLU A N 1
ATOM 3387 C CA . GLU A 1 432 ? 3.526 9.901 -19.644 1.00 98.31 432 GLU A CA 1
ATOM 3388 C C . GLU A 1 432 ? 4.519 8.747 -19.420 1.00 98.31 432 GLU A C 1
ATOM 3390 O O . GLU A 1 432 ? 4.177 7.594 -19.653 1.00 98.31 432 GLU A O 1
ATOM 3395 N N . GLU A 1 433 ? 5.707 9.022 -18.876 1.00 98.50 433 GLU A N 1
ATOM 3396 C CA . GLU A 1 433 ? 6.720 8.002 -18.572 1.00 98.50 433 GLU A CA 1
ATOM 3397 C C . GLU A 1 433 ? 6.297 7.090 -17.405 1.00 98.50 433 GLU A C 1
ATOM 3399 O O . GLU A 1 433 ? 6.504 5.880 -17.471 1.00 98.50 433 GLU A O 1
ATOM 3404 N N . PHE A 1 434 ? 5.653 7.640 -16.366 1.00 98.19 434 PHE A N 1
ATOM 3405 C CA . PHE A 1 434 ? 5.033 6.842 -15.294 1.00 98.19 434 PHE A CA 1
ATOM 3406 C C . PHE A 1 434 ? 3.893 5.961 -15.835 1.00 98.19 434 PHE A C 1
ATOM 3408 O O . PHE A 1 434 ? 3.778 4.787 -15.476 1.00 98.19 434 PHE A O 1
ATOM 3415 N N . TYR A 1 435 ? 3.066 6.506 -16.731 1.00 98.06 435 TYR A N 1
ATOM 3416 C CA . TYR A 1 435 ? 1.959 5.775 -17.345 1.00 98.06 435 TYR A CA 1
ATOM 3417 C C . TYR A 1 435 ? 2.432 4.685 -18.323 1.00 98.06 435 TYR A C 1
ATOM 3419 O O . TYR A 1 435 ? 1.819 3.621 -18.402 1.00 98.06 435 TYR A O 1
ATOM 3427 N N . ASN A 1 436 ? 3.554 4.885 -19.018 1.00 98.12 436 ASN A N 1
ATOM 3428 C CA . ASN A 1 436 ? 4.167 3.844 -19.845 1.00 98.12 436 ASN A CA 1
ATOM 3429 C C . ASN A 1 436 ? 4.514 2.606 -18.999 1.00 98.12 436 ASN A C 1
ATOM 3431 O O . ASN A 1 436 ? 4.068 1.505 -19.328 1.00 98.12 436 ASN A O 1
ATOM 3435 N N . TYR A 1 437 ? 5.177 2.786 -17.852 1.00 97.94 437 TYR A N 1
ATOM 3436 C CA . TYR A 1 437 ? 5.461 1.678 -16.931 1.00 97.94 437 TYR A CA 1
ATOM 3437 C C . TYR A 1 437 ? 4.184 1.021 -16.378 1.00 97.94 437 TYR A C 1
ATOM 3439 O O . TYR A 1 437 ? 4.052 -0.201 -16.442 1.00 97.94 437 TYR A O 1
ATOM 3447 N N . LEU A 1 438 ? 3.189 1.809 -15.947 1.00 96.81 438 LEU A N 1
ATOM 3448 C CA . LEU A 1 438 ? 1.866 1.304 -15.528 1.00 96.81 438 LEU A CA 1
ATOM 3449 C C . LEU A 1 438 ? 1.167 0.426 -16.583 1.00 96.81 438 LEU A C 1
ATOM 3451 O O . LEU A 1 438 ? 0.355 -0.427 -16.226 1.00 96.81 438 LEU A O 1
ATOM 3455 N N . THR A 1 439 ? 1.459 0.637 -17.869 1.00 95.44 439 THR A N 1
ATOM 3456 C CA . THR A 1 439 ? 0.806 -0.040 -19.001 1.00 95.44 439 THR A CA 1
ATOM 3457 C C . THR A 1 439 ? 1.645 -1.143 -19.651 1.00 95.44 439 THR A C 1
ATOM 3459 O O . THR A 1 439 ? 1.259 -1.634 -20.711 1.00 95.44 439 THR A O 1
ATOM 3462 N N . GLY A 1 440 ? 2.769 -1.559 -19.055 1.00 95.38 440 GLY A N 1
ATOM 3463 C CA . GLY A 1 440 ? 3.603 -2.635 -19.612 1.00 95.38 440 GLY A CA 1
ATOM 3464 C C . GLY A 1 440 ? 4.687 -2.181 -20.601 1.00 95.38 440 GLY A C 1
ATOM 3465 O O . GLY A 1 440 ? 5.216 -3.007 -21.341 1.00 95.38 440 GLY A O 1
ATOM 3466 N N . HIS A 1 441 ? 5.006 -0.885 -20.651 1.00 97.00 441 HIS A N 1
ATOM 3467 C CA . HIS A 1 441 ? 5.964 -0.304 -21.596 1.00 97.00 441 HIS A CA 1
ATOM 3468 C C . HIS A 1 441 ? 7.180 0.292 -20.882 1.00 97.00 441 HIS A C 1
ATOM 3470 O O . HIS A 1 441 ? 7.133 0.657 -19.709 1.00 97.00 441 HIS A O 1
ATOM 3476 N N . TRP A 1 442 ? 8.279 0.415 -21.620 1.00 98.00 442 TRP A N 1
ATOM 3477 C CA . TRP A 1 442 ? 9.467 1.151 -21.204 1.00 98.00 442 TRP A CA 1
ATOM 3478 C C . TRP A 1 442 ? 9.199 2.654 -21.090 1.00 98.00 442 TRP A C 1
ATOM 3480 O O . TRP A 1 442 ? 8.232 3.160 -21.660 1.00 98.00 442 TRP A O 1
ATOM 3490 N N . ARG A 1 443 ? 10.092 3.397 -20.420 1.00 98.19 443 ARG A N 1
ATOM 3491 C CA . ARG A 1 443 ? 10.003 4.860 -20.232 1.00 98.19 443 ARG A CA 1
ATOM 3492 C C . ARG A 1 443 ? 9.652 5.601 -21.525 1.00 98.19 443 ARG A C 1
ATOM 3494 O O . ARG A 1 443 ? 8.821 6.504 -21.518 1.00 98.19 443 ARG A O 1
ATOM 3501 N N . ASP A 1 444 ? 10.280 5.203 -22.633 1.00 97.56 444 ASP A N 1
ATOM 3502 C CA . ASP A 1 444 ? 10.133 5.807 -23.964 1.00 97.56 444 ASP A CA 1
ATOM 3503 C C . ASP A 1 444 ? 8.898 5.330 -24.760 1.00 97.56 444 ASP A C 1
ATOM 3505 O O . ASP A 1 444 ? 8.734 5.700 -25.925 1.00 97.56 444 ASP A O 1
ATOM 3509 N N . GLY A 1 445 ? 8.037 4.512 -24.148 1.00 96.94 445 GLY A N 1
ATOM 3510 C CA . GLY A 1 445 ? 6.850 3.917 -24.761 1.00 96.94 445 GLY A CA 1
ATOM 3511 C C . GLY A 1 445 ? 7.142 2.696 -25.640 1.00 96.94 445 GLY A C 1
ATOM 3512 O O . GLY A 1 445 ? 6.228 2.181 -26.287 1.00 96.94 445 GLY A O 1
ATOM 3513 N N . SER A 1 446 ? 8.390 2.215 -25.708 1.00 96.81 446 SER A N 1
ATOM 3514 C CA . SER A 1 446 ? 8.700 0.973 -26.423 1.00 96.81 446 SER A CA 1
ATOM 3515 C C . SER A 1 446 ? 8.209 -0.266 -25.649 1.00 96.81 446 SER A C 1
ATOM 3517 O O . SER A 1 446 ? 8.178 -0.261 -24.418 1.00 96.81 446 SER A O 1
ATOM 3519 N N . PRO A 1 447 ? 7.776 -1.339 -26.338 1.00 96.44 447 PRO A N 1
ATOM 3520 C CA . PRO A 1 447 ? 7.308 -2.552 -25.675 1.00 96.44 447 PRO A CA 1
ATOM 3521 C C . PRO A 1 447 ? 8.476 -3.391 -25.147 1.00 96.44 447 PRO A C 1
ATOM 3523 O O . PRO A 1 447 ? 9.548 -3.423 -25.759 1.00 96.44 447 PRO A O 1
ATOM 3526 N N . PHE A 1 448 ? 8.228 -4.150 -24.079 1.00 96.00 448 PHE A N 1
ATOM 3527 C CA . PHE A 1 448 ? 9.123 -5.216 -23.630 1.00 96.00 448 PHE A CA 1
ATOM 3528 C C . PHE A 1 448 ? 9.223 -6.319 -24.698 1.00 96.00 448 PHE A C 1
ATOM 3530 O O . PHE A 1 448 ? 8.243 -6.642 -25.377 1.00 96.00 448 PHE A O 1
ATOM 3537 N N . GLN A 1 449 ? 10.415 -6.890 -24.868 1.00 95.56 449 GLN A N 1
ATOM 3538 C CA . GLN A 1 449 ? 10.738 -7.900 -25.884 1.00 95.56 449 GLN A CA 1
ATOM 3539 C C . GLN A 1 449 ? 11.420 -9.119 -25.250 1.00 95.56 449 GLN A C 1
ATOM 3541 O O . GLN A 1 449 ? 11.946 -9.039 -24.147 1.00 95.56 449 GLN A O 1
ATOM 3546 N N . TYR A 1 450 ? 11.396 -10.273 -25.921 1.00 94.56 450 TYR A N 1
ATOM 3547 C CA . TYR A 1 450 ? 12.041 -11.483 -25.397 1.00 94.56 450 TYR A CA 1
ATOM 3548 C C . TYR A 1 450 ? 13.564 -11.466 -25.599 1.00 94.56 450 TYR A C 1
ATOM 3550 O O . TYR A 1 450 ? 14.023 -11.276 -26.728 1.00 94.56 450 TYR A O 1
ATOM 3558 N N . GLY A 1 451 ? 14.309 -11.802 -24.542 1.00 93.38 451 GLY A N 1
ATOM 3559 C CA . GLY A 1 451 ? 15.776 -11.880 -24.512 1.00 93.38 451 GLY A CA 1
ATOM 3560 C C . GLY A 1 451 ? 16.394 -10.793 -23.629 1.00 93.38 451 GLY A C 1
ATOM 3561 O O . GLY A 1 451 ? 15.696 -9.852 -23.257 1.00 93.38 451 GLY A O 1
ATOM 3562 N N . GLY A 1 452 ? 17.671 -10.954 -23.265 1.00 94.19 452 GLY A N 1
ATOM 3563 C CA . GLY A 1 452 ? 18.489 -9.931 -22.603 1.00 94.19 452 GLY A CA 1
ATOM 3564 C C . GLY A 1 452 ? 17.777 -9.189 -21.473 1.00 94.19 452 GLY A C 1
ATOM 3565 O O . GLY A 1 452 ? 17.211 -9.823 -20.582 1.00 94.19 452 GLY A O 1
ATOM 3566 N N . ASP A 1 453 ? 17.790 -7.856 -21.527 1.00 94.56 453 ASP A N 1
ATOM 3567 C CA . ASP A 1 453 ? 17.125 -6.968 -20.559 1.00 94.56 453 ASP A CA 1
ATOM 3568 C C . ASP A 1 453 ? 15.694 -6.571 -20.978 1.00 94.56 453 ASP A C 1
ATOM 3570 O O . ASP A 1 453 ? 15.098 -5.670 -20.402 1.00 94.56 453 ASP A O 1
ATOM 3574 N N . ALA A 1 454 ? 15.126 -7.241 -21.985 1.00 96.25 454 ALA A N 1
ATOM 3575 C CA . ALA A 1 454 ? 13.847 -6.932 -22.625 1.00 96.25 454 ALA A CA 1
ATOM 3576 C C . ALA A 1 454 ? 13.749 -5.580 -23.368 1.00 96.25 454 ALA A C 1
ATOM 3578 O O . ALA A 1 454 ? 12.656 -5.237 -23.845 1.00 96.25 454 ALA A O 1
ATOM 3579 N N . TYR A 1 455 ? 14.837 -4.817 -23.528 1.00 96.44 455 TYR A N 1
ATOM 3580 C CA . TYR A 1 455 ? 14.836 -3.525 -24.218 1.00 96.44 455 TYR A CA 1
ATOM 3581 C C . TYR A 1 455 ? 15.478 -3.602 -25.613 1.00 96.44 455 TYR A C 1
ATOM 3583 O O . TYR A 1 455 ? 16.686 -3.714 -25.791 1.00 96.44 455 TYR A O 1
ATOM 3591 N N . GLN A 1 456 ? 14.647 -3.447 -26.650 1.00 94.81 456 GLN A N 1
ATOM 3592 C CA . GLN A 1 456 ? 15.078 -3.344 -28.057 1.00 94.81 456 GLN A CA 1
ATOM 3593 C C . GLN A 1 456 ? 15.844 -4.569 -28.616 1.00 94.81 456 GLN A C 1
ATOM 3595 O O . GLN A 1 456 ? 16.568 -4.450 -29.607 1.00 94.81 456 GLN A O 1
ATOM 3600 N N . GLU A 1 457 ? 15.602 -5.758 -28.057 1.00 94.88 457 GLU A N 1
ATOM 3601 C CA . GLU A 1 457 ? 16.173 -7.060 -28.463 1.00 94.88 457 GLU A CA 1
ATOM 3602 C C . GLU A 1 457 ? 15.895 -7.476 -29.926 1.00 94.88 457 GLU A C 1
ATOM 3604 O O . GLU A 1 457 ? 16.533 -8.373 -30.483 1.00 94.88 457 GLU A O 1
ATOM 3609 N N . GLY A 1 458 ? 14.936 -6.829 -30.591 1.00 90.50 458 GLY A N 1
ATOM 3610 C CA . GLY A 1 458 ? 14.579 -7.089 -31.986 1.00 90.50 458 GLY A CA 1
ATOM 3611 C C . GLY A 1 458 ? 13.608 -8.256 -32.179 1.00 90.50 458 GLY A C 1
ATOM 3612 O O . GLY A 1 458 ? 13.444 -8.728 -33.309 1.00 90.50 458 GLY A O 1
ATOM 3613 N N . ALA A 1 459 ? 12.947 -8.708 -31.110 1.00 87.56 459 ALA A N 1
ATOM 3614 C CA . ALA A 1 459 ? 11.818 -9.631 -31.202 1.00 87.56 459 ALA A CA 1
ATOM 3615 C C . ALA A 1 459 ? 10.630 -8.970 -31.932 1.00 87.56 459 ALA A C 1
ATOM 3617 O O . ALA A 1 459 ? 10.419 -7.760 -31.844 1.00 87.56 459 ALA A O 1
ATOM 3618 N N . SER A 1 460 ? 9.839 -9.759 -32.667 1.00 82.38 460 SER A N 1
ATOM 3619 C CA . SER A 1 460 ? 8.639 -9.254 -33.360 1.00 82.38 460 SER A CA 1
ATOM 3620 C C . SER A 1 460 ? 7.439 -9.043 -32.442 1.00 82.38 460 SER A C 1
ATOM 3622 O O . SER A 1 460 ? 6.529 -8.293 -32.795 1.00 82.38 460 SER A O 1
ATOM 3624 N N . ASP A 1 461 ? 7.437 -9.734 -31.306 1.00 87.75 461 ASP A N 1
ATOM 3625 C CA . ASP A 1 461 ? 6.290 -9.889 -30.428 1.00 87.75 461 ASP A CA 1
ATOM 3626 C C . ASP A 1 461 ? 6.591 -9.142 -29.122 1.00 87.75 461 ASP A C 1
ATOM 3628 O O . ASP A 1 461 ? 7.684 -9.276 -28.564 1.00 87.75 461 ASP A O 1
ATOM 3632 N N . SER A 1 462 ? 5.635 -8.338 -28.656 1.00 92.75 462 SER A N 1
ATOM 3633 C CA . SER A 1 462 ? 5.704 -7.670 -27.356 1.00 92.75 462 SER A CA 1
ATOM 3634 C C . SER A 1 462 ? 5.400 -8.649 -26.225 1.00 92.75 462 SER A C 1
ATOM 3636 O O . SER A 1 462 ? 4.596 -9.569 -26.395 1.00 92.75 462 SER A O 1
ATOM 3638 N N . LEU A 1 463 ? 5.999 -8.418 -25.062 1.00 93.88 463 LEU A N 1
ATOM 3639 C CA . LEU A 1 463 ? 5.718 -9.144 -23.830 1.00 93.88 463 LEU A CA 1
ATOM 3640 C C . LEU A 1 463 ? 5.013 -8.237 -22.826 1.00 93.88 463 LEU A C 1
ATOM 3642 O O . LEU A 1 463 ? 5.400 -7.085 -22.670 1.00 93.88 463 LEU A O 1
ATOM 3646 N N . ASP A 1 464 ? 4.045 -8.787 -22.097 1.00 95.25 464 ASP A N 1
ATOM 3647 C CA . ASP A 1 464 ? 3.434 -8.091 -20.958 1.00 95.25 464 ASP A CA 1
ATOM 3648 C C . ASP A 1 464 ? 4.275 -8.263 -19.670 1.00 95.25 464 ASP A C 1
ATOM 3650 O O . ASP A 1 464 ? 4.109 -7.512 -18.713 1.00 95.25 464 ASP A O 1
ATOM 3654 N N . TYR A 1 465 ? 5.177 -9.255 -19.626 1.00 96.38 465 TYR A N 1
ATOM 3655 C CA . TYR A 1 465 ? 5.906 -9.673 -18.422 1.00 96.38 465 TYR A CA 1
ATOM 3656 C C . TYR A 1 465 ? 7.400 -9.904 -18.705 1.00 96.38 465 TYR A C 1
ATOM 3658 O O . TYR A 1 465 ? 7.752 -10.715 -19.568 1.00 96.38 465 TYR A O 1
ATOM 3666 N N . ALA A 1 466 ? 8.277 -9.254 -17.938 1.00 96.12 466 ALA A N 1
ATOM 3667 C CA . ALA A 1 466 ? 9.709 -9.553 -17.910 1.00 96.12 466 ALA A CA 1
ATOM 3668 C C . ALA A 1 466 ? 10.019 -10.834 -17.104 1.00 96.12 466 ALA A C 1
ATOM 3670 O O . ALA A 1 466 ? 9.305 -11.175 -16.162 1.00 96.12 466 ALA A O 1
ATOM 3671 N N . PHE A 1 467 ? 11.100 -11.539 -17.462 1.00 96.62 467 PHE A N 1
ATOM 3672 C CA . PHE A 1 467 ? 11.714 -12.621 -16.665 1.00 96.62 467 PHE A CA 1
ATOM 3673 C C . PHE A 1 467 ? 10.728 -13.647 -16.07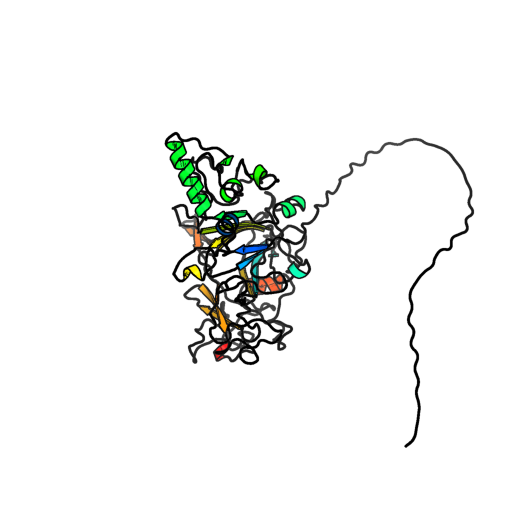2 1.00 96.62 467 PHE A C 1
ATOM 3675 O O . PHE A 1 467 ? 10.766 -13.974 -14.886 1.00 96.62 467 PHE A O 1
ATOM 3682 N N . VAL A 1 468 ? 9.845 -14.181 -16.921 1.00 95.38 468 VAL A N 1
ATOM 3683 C CA . VAL A 1 468 ? 8.770 -15.127 -16.546 1.00 95.38 468 VAL A CA 1
ATOM 3684 C C . VAL A 1 468 ? 9.245 -16.529 -16.127 1.00 95.38 468 VAL A C 1
ATOM 3686 O O . VAL A 1 468 ? 8.427 -17.442 -15.981 1.00 95.38 468 VAL A O 1
ATOM 3689 N N . SER A 1 469 ? 10.558 -16.751 -16.037 1.00 93.94 469 SER A N 1
ATOM 3690 C CA . SER A 1 469 ? 11.139 -18.081 -15.840 1.00 93.94 469 SER A CA 1
ATOM 3691 C C . SER A 1 469 ? 11.752 -18.250 -14.449 1.00 93.94 469 SER A C 1
ATOM 3693 O O . SER A 1 469 ? 12.406 -17.327 -13.961 1.00 93.94 469 SER A O 1
ATOM 3695 N N . PRO A 1 470 ? 11.657 -19.450 -13.842 1.00 91.31 470 PRO A N 1
ATOM 3696 C CA . PRO A 1 470 ? 12.353 -19.747 -12.596 1.00 91.31 470 PRO A CA 1
ATOM 3697 C C . PRO A 1 470 ? 13.873 -19.543 -12.734 1.00 91.31 470 PRO A C 1
ATOM 3699 O O . PRO A 1 470 ? 14.471 -20.111 -13.652 1.00 91.31 470 PRO A O 1
ATOM 3702 N N . PRO A 1 471 ? 14.533 -18.814 -11.814 1.00 89.88 471 PRO A N 1
ATOM 3703 C CA . PRO A 1 471 ? 15.963 -18.503 -11.924 1.00 89.88 471 PRO A CA 1
ATOM 3704 C C . PRO A 1 471 ? 16.875 -19.721 -11.716 1.00 89.88 471 PRO A C 1
ATOM 3706 O O . PRO A 1 471 ? 18.070 -19.669 -11.987 1.00 89.88 471 PRO A O 1
ATOM 3709 N N . ASN A 1 472 ? 16.322 -20.842 -11.244 1.00 89.44 472 ASN A N 1
ATOM 3710 C CA . ASN A 1 472 ? 17.036 -22.106 -11.091 1.00 89.44 472 ASN A CA 1
ATOM 3711 C C . ASN A 1 472 ? 16.990 -23.010 -12.341 1.00 89.44 472 ASN A C 1
ATOM 3713 O O . ASN A 1 472 ? 17.564 -24.102 -12.298 1.00 89.44 472 ASN A O 1
ATOM 3717 N N . ASP A 1 473 ? 16.334 -22.595 -13.434 1.00 92.94 473 ASP A N 1
ATOM 3718 C CA . ASP A 1 473 ? 16.415 -23.276 -14.730 1.00 92.94 473 ASP A CA 1
ATOM 3719 C C . ASP A 1 473 ? 17.504 -22.624 -15.611 1.00 92.94 473 ASP A C 1
ATOM 3721 O O . ASP A 1 473 ? 17.291 -21.543 -16.162 1.00 92.94 473 ASP A O 1
ATOM 3725 N N . PRO A 1 474 ? 18.669 -23.276 -15.804 1.00 87.06 474 PRO A N 1
ATOM 3726 C CA . PRO A 1 474 ? 19.793 -22.703 -16.545 1.00 87.06 474 PRO A CA 1
ATOM 3727 C C . PRO A 1 474 ? 19.554 -22.591 -18.062 1.00 87.06 474 PRO A C 1
ATOM 3729 O O . PRO A 1 474 ? 20.458 -22.170 -18.784 1.00 87.06 474 PRO A O 1
ATOM 3732 N N . GLY A 1 475 ? 18.401 -23.040 -18.571 1.00 87.12 475 GLY A N 1
ATOM 3733 C CA . GLY A 1 475 ? 18.012 -22.922 -19.978 1.00 87.12 475 GLY A CA 1
ATOM 3734 C C . GLY A 1 475 ? 16.865 -21.944 -20.245 1.00 87.12 475 GLY A C 1
ATOM 3735 O O . GLY A 1 475 ? 16.409 -21.885 -21.388 1.00 87.12 475 GLY A O 1
ATOM 3736 N N . ALA A 1 476 ? 16.372 -21.238 -19.226 1.00 90.06 476 ALA A N 1
ATOM 3737 C CA . ALA A 1 476 ? 15.207 -20.362 -19.328 1.00 90.06 476 ALA A CA 1
ATOM 3738 C C . ALA A 1 476 ? 15.589 -18.867 -19.370 1.00 90.06 476 ALA A C 1
ATOM 3740 O O . ALA A 1 476 ? 16.770 -18.539 -19.410 1.00 90.06 476 ALA A O 1
ATOM 3741 N N . TRP A 1 477 ? 14.603 -17.962 -19.413 1.00 94.62 477 TRP A N 1
ATOM 3742 C CA . TRP A 1 477 ? 14.828 -16.510 -19.497 1.00 94.62 477 TRP A CA 1
ATOM 3743 C C . TRP A 1 477 ? 14.582 -15.821 -18.148 1.00 94.62 477 TRP A C 1
ATOM 3745 O O . TRP A 1 477 ? 13.437 -15.657 -17.717 1.00 94.62 477 TRP A O 1
ATOM 3755 N N . SER A 1 478 ? 15.679 -15.447 -17.491 1.00 96.00 478 SER A N 1
ATOM 3756 C CA . SER A 1 478 ? 15.768 -14.800 -16.177 1.00 96.00 478 SER A CA 1
ATOM 3757 C C . SER A 1 478 ? 16.974 -13.846 -16.138 1.00 96.00 478 SER A C 1
ATOM 3759 O O . SER A 1 478 ? 17.903 -14.011 -16.931 1.00 96.00 478 SER A O 1
ATOM 3761 N N . MET A 1 479 ? 17.021 -12.903 -15.189 1.00 95.50 479 MET A N 1
ATOM 3762 C CA . MET A 1 479 ? 18.190 -12.018 -15.023 1.00 95.50 479 MET A CA 1
ATOM 3763 C C . MET A 1 479 ? 19.501 -12.800 -14.823 1.00 95.50 479 MET A C 1
ATOM 3765 O O . MET A 1 479 ? 20.525 -12.461 -15.417 1.00 95.50 479 MET A O 1
ATOM 3769 N N . CYS A 1 480 ? 19.447 -13.903 -14.065 1.00 93.06 480 CYS A N 1
ATOM 3770 C CA . CYS A 1 480 ? 20.588 -14.786 -13.811 1.00 93.06 480 CYS A CA 1
ATOM 3771 C C . CYS A 1 480 ? 21.141 -15.433 -15.092 1.00 93.06 480 CYS A C 1
ATOM 3773 O O . CYS A 1 480 ? 22.346 -15.406 -15.343 1.00 93.06 480 CYS A O 1
ATOM 3775 N N . THR A 1 481 ? 20.273 -15.982 -15.944 1.00 94.56 481 THR A N 1
ATOM 3776 C CA . THR A 1 481 ? 20.687 -16.630 -17.203 1.00 94.56 481 THR A CA 1
ATOM 3777 C C . THR A 1 481 ? 21.202 -15.635 -18.242 1.00 94.56 481 THR A C 1
ATOM 3779 O O . THR A 1 481 ? 22.112 -15.969 -19.002 1.00 94.56 481 THR A O 1
ATOM 3782 N N . GLU A 1 482 ? 20.664 -14.414 -18.258 1.00 94.25 482 GLU A N 1
ATOM 3783 C CA . GLU A 1 482 ? 21.110 -13.330 -19.145 1.00 94.25 482 GLU A CA 1
ATOM 3784 C C . GLU A 1 482 ? 22.374 -12.613 -18.616 1.00 94.25 482 GLU A C 1
ATOM 3786 O O . GLU A 1 482 ? 23.051 -11.930 -19.380 1.00 94.25 482 GLU A O 1
ATOM 3791 N N . ASN A 1 483 ? 22.775 -12.863 -17.359 1.00 89.44 483 ASN A N 1
ATOM 3792 C CA . ASN A 1 483 ? 23.914 -12.235 -16.667 1.00 89.44 483 ASN A CA 1
ATOM 3793 C C . ASN A 1 483 ? 23.793 -10.700 -16.636 1.00 89.44 483 ASN A C 1
ATOM 3795 O O . ASN A 1 483 ? 24.718 -9.986 -17.038 1.00 89.44 483 ASN A O 1
ATOM 3799 N N . LEU A 1 484 ? 22.629 -10.205 -16.205 1.00 90.75 484 LEU A N 1
ATOM 3800 C CA . LEU A 1 484 ? 22.359 -8.769 -16.115 1.00 90.75 484 LEU A CA 1
ATOM 3801 C C . LEU A 1 484 ? 23.180 -8.094 -14.991 1.00 90.75 484 LEU A C 1
ATOM 3803 O O . LEU A 1 484 ? 23.577 -8.776 -14.042 1.00 90.75 484 LEU A O 1
ATOM 3807 N N . PRO A 1 485 ? 23.520 -6.799 -15.146 1.00 80.38 485 PRO A N 1
ATOM 3808 C CA . PRO A 1 485 ? 24.477 -6.089 -14.291 1.00 80.38 485 PRO A CA 1
ATOM 3809 C C . PRO A 1 485 ? 23.878 -5.539 -12.991 1.00 80.38 485 PRO A C 1
ATOM 3811 O O . PRO A 1 485 ? 22.646 -5.641 -12.820 1.00 80.38 485 PRO A O 1
#

Secondary structure (DSSP, 8-state):
----------------------------------------------PPPPPPP---EEEETB-HHHHHHHSS--BSSS-EEEEESSSEESB-SSSB-EESS-PPTTSPP-EEESEEEEEEEEE-TT--EEEE--SGGGGTT--S-EES---TTS---HHHHHHHSS-EEEEHHHHHHHHHHHHHHTTT----GGGS-HHHHT---TT-TTHHHHHSSPPP--TT--S-EE-SSSSSS--TTTT-EE-B--TT--S-B--SEEEEEEEES-SSSS-SSS-PPP--EEEEEEEEE---SSGGGG--EEEEEEEE-SSS--EEEEEEEEEE--SSSTTSEEEEEETTTTEEEEEESSSSSSTBTTBPGGG----TTS---EEEE-SS-PEEEEEEEETTEEEEEEEE-----B---B-TTSS---GGGB---SHHHHHHHHTTB-TTSPBB-SSTTSSS---SS-BSBS--S-TT-TTS-SHHHHT--

pLDDT: mean 88.33, std 19.55, range [23.45, 98.81]

Nearest PDB structures (foldseek):
  7x8f-assembly2_C  TM=2.331E-01  e=3.751E+00  Homo sapiens

Radius of gyration: 28.53 Å; Cα contacts (8 Å, |Δi|>4): 1066; chains: 1; bounding box: 103×94×66 Å

Foldseek 3Di:
DDDDDDDDDDDDDDDDDDDDDDDDDDDDDDDDDDDDDDDDDPPPPPDFAFAFQQQDKDWAQWDVPVCVVPVDTDGQFQWTWMDFQQQKTQENLPFGHGFGRRDDVPDDTFHQFTMKGKKKWFAFPVGAIFIADDDSCSSVRQGQKAFAAAPLDLADGRVRRVLQSYKQKDFVVLLVQLQVLLVVVVVPDDDDLVSRDLSFLCPLWAARPSVCVNSVDDRDNDPVIAFDKDDPPPPRHDDSNNPMGGFDDDPPDPDGHDARMKMKTKMARPSDQAGRFARGGGQSKIWIKIKHAHRDPDPSSRDIDMDIDIDRSDPGDGPPMFIDMGTGGCQQASPQWWWADAPVQLKIKIDGLDQFRAPPQVAHPVRGGHPGRPTDIDIDWCPWADWDWDWDQDPNDTDIDTDTDTNQAAAAADDCVPPNDDPQRHDARHNQQSVLRRQQHTSVNHAQCPAAPSPPPPHPDGDRYAHNDDLPPCPDHTCNNNVPD

Solvent-accessible surface area (backbone atoms only — not comparable to full-atom values): 27983 Å² total; per-residue (Å²): 135,90,81,91,81,92,89,87,83,88,84,90,88,87,89,89,85,86,86,85,85,85,87,87,84,86,82,90,83,92,88,81,88,83,90,82,93,76,89,76,83,79,77,77,79,77,76,78,58,57,37,67,69,43,78,34,72,50,60,47,33,56,30,60,67,60,18,71,76,68,77,47,89,46,62,42,34,37,30,33,35,28,42,44,31,38,54,36,32,19,38,79,72,85,50,49,34,24,22,58,72,45,58,62,95,90,51,78,76,29,26,46,28,24,36,31,16,58,30,40,30,26,27,40,91,88,68,50,72,23,27,35,33,52,74,73,31,66,63,80,60,24,38,21,28,16,17,15,70,53,46,93,75,28,43,62,42,31,71,51,20,63,70,29,38,47,75,48,54,38,39,35,69,45,50,53,52,37,54,54,47,46,59,39,31,81,73,71,46,93,73,58,81,93,68,48,39,66,36,67,44,40,38,68,27,41,70,35,83,45,24,42,83,66,68,76,48,84,78,79,91,55,96,90,62,58,49,52,59,46,69,68,80,74,80,89,54,38,40,67,90,70,57,26,43,70,32,60,86,52,88,94,59,88,69,92,39,61,49,51,34,38,40,36,42,32,20,20,31,34,38,49,90,59,28,52,42,26,60,17,39,56,58,17,38,27,40,42,36,40,37,38,35,42,64,58,95,54,77,62,12,71,45,80,46,74,47,79,46,79,42,82,19,41,98,62,72,62,44,83,65,38,79,42,78,48,73,43,63,18,60,18,22,71,82,42,62,33,61,34,28,38,80,93,76,31,30,39,36,42,36,60,65,57,84,46,30,26,84,64,54,56,45,23,81,96,69,48,45,44,54,23,73,70,70,74,71,50,75,53,67,53,95,75,46,62,71,47,78,43,80,46,71,61,99,82,41,84,46,78,50,72,45,75,39,61,61,82,51,42,73,86,68,44,61,63,90,50,96,67,63,63,82,45,42,21,71,60,77,36,36,67,23,48,44,20,44,64,70,30,23,31,37,73,61,48,59,28,23,68,58,82,89,23,71,82,63,75,52,95,55,75,37,46,53,53,30,63,30,65,76,87,45,90,87,48,57,20,46,66,66,57,63,63,132